Protein 4K05 (pdb70)

Sequence (744 aa):
PRIRIKTGIEVLKEQNFKCLEGKRVGLITNPTGVDNHLISSTIDILHEAPNVNLVALYGPEHGVRGDVHANDSSSSTGLPVYSLYYGKTRRKPTPELKDIDVLVYDIQDIGCRSFTYISTGVAEAAAENNNKEFIVLDRPNPIGGLKIEGNVVEDGYISFVSQFKIPYLYGLTCGELALLNGEQQLSKPCNLHVVKKGWKRKKDYVVQTGLQWIIPSSPHIIPHPHSAFFYPVSGILGELGYSIGVGYTIPFQFAARWVEAEKLADNLNRLHLPGVVIFRPHLKPFYSVGKEEHLQGVQVHIVDFNKASSLSEEIQFYVQEVVTALYPDRAVFDHADKERFHFDLVSGSKEIRERFSQRNRWEDVRDYWYYKDVDDFRRRLSQKYYLYKPRIRIKTGIEVLKEQNFKCLEGKRVGLITNPTGVDNHLIISTIDILHEAPNVNLVALYGPEHGVRGDVHANDSSSTGLPVYSSLYGKTRKPTPELKDIIDVLVYDIQDIIGCRSFFTYYIISTGVAEAAAENNKEFIVLDRPNPIGGLKIEGNVVEDDGGYIISFFVSQFFKIPYLYGLTCGELALLNGEQQLSKPCNLHHVVKKGWKRKDYVQTGLQWIIPSSSPHIIPHPHSAFFFYPVSGILGELGYSIIGVGYTIPFQFAARWVEAEKLADDNLNRLHLPGVIFRPHLKPFYSVGKEEEHHLQGVQVHIVDFNNKASSLSEIQFYVQEVVTALYPDRAVFDHADKERRFHFDLVSGSKEIRERFSSQRNRWEDVRDYWYKDVDDFRRRLSQKYYLYK

Organism: Bacteroides fragilis (strain ATCC 25285 / DSM 2151 / CCUG 4856 / JCM 11019 / LMG 10263 / NCTC 9343 / Onslow / VPI 2553 / EN-2) (NCBI:txid272559)

Foldseek 3Di:
DDQQKFFLLNLCVVVLVVVQAPWAEEEEEAQQQAGQVSHHPVVVQLPSPRHNHAEYEYECCGHPNPPVPADPPRRHYYHYLDDPNVAPDLVCVRTQEYEYGADDLQFQQGQSLLNLSVLNCQVNVHAYEYRWDDNALFQPDAWFAFFDPVQQDSRRPGRAGRRRRDISLLVVCVQVVPSPGHHNYDYSHTRDARPHNVVSVGADPQSHVLCHHSVSSLQCLQCVLVVLQLLQCQVQHDNHSQDKDAPDDFVQLQVQLVVVVAPQWHWAKWDAGCDRRNHRHIIIYTGIDRRDSVRGDRNCNNLSSLSRCVVVVVSDCVVDTDPVSLSSQSNSSHNCQVVQCVPSSDCVSCVCNTCVCVVVSVVVSVVRDPHD/DLFQKFFLLNLCVVVLVVVQAPWAEEEEAAQQQAGQVSHHPVCVQLPRPRHNHAEYEYECCFRDSPHCPADVVRRHYYHYLYDPNVAPDLVCVRTQEYEYGYFDLLFLQDLVLVNLRVLNCAVNVHEYEYRWDANQLFQPAAWAFFFDDVLDDSRRPGRAGRRRRDISLLSVCVQVVPSPHHHNYHYSDTRDARQHQSSSSGFDPCSPVLQHGSCSSLLCLQCVLVVLQLLACQVQHDNHSQDKDQPDDFVQLQVQLVVVVAPQWHWAKWDAGCDRRNHRHIIIYTGIDRRDSSRGNGNCNNLVSLSRCVVPVVSQCVVDTDPVSLSSQSSSSHNLQVVQCVPSSHSVSCRCNTCVCVVVSVVVSVVRDPHD

Nearest PDB structures (foldseek):
  4k05-assembly1_A  TM=9.773E-01  e=1.156E-69  Bacteroides fragilis NCTC 9343
  4jja-assembly1_A  TM=7.915E-01  e=1.289E-21  Bacteroides fragilis NCTC 9343
  1y6f-assembly1_A  TM=5.096E-01  e=7.003E-01  Tequatrovirus T4
  2hrz-assembly1_A-2  TM=4.899E-01  e=1.178E+00  Agrobacterium fabrum str. C58
  1ya6-assembly1_A  TM=4.908E-01  e=1.982E+00  Tequatrovirus T4

Structure (mmCIF, N/CA/C/O backbone):
data_4K05
#
_entry.id   4K05
#
_cell.length_a   54.080
_cell.length_b   88.410
_cell.length_c   159.540
_cell.angle_alpha   90.000
_cell.angle_beta   90.000
_cell.angle_gamma   90.000
#
_symmetry.space_group_name_H-M   'P 21 21 21'
#
loop_
_entity.id
_entity.type
_entity.pdbx_description
1 polymer 'Conserved hypothetical exported protein'
2 non-polymer 'POTASSIUM ION'
3 non-polymer 'FORMIC ACID'
4 non-polymer 'PENTAETHYLENE GLYCOL'
5 water water
#
loop_
_atom_site.group_PDB
_atom_site.id
_atom_site.type_symbol
_atom_site.label_atom_id
_atom_site.label_alt_id
_atom_site.label_comp_id
_atom_site.label_asym_id
_atom_site.label_entity_id
_atom_site.label_seq_id
_atom_site.pdbx_PDB_ins_code
_atom_site.Cartn_x
_atom_site.Cartn_y
_atom_site.Cartn_z
_atom_site.occupancy
_atom_site.B_iso_or_equiv
_atom_site.auth_seq_id
_atom_site.auth_comp_id
_atom_site.auth_asym_id
_atom_site.auth_atom_id
_atom_site.pdbx_PDB_model_num
ATOM 1 N N . PRO A 1 9 ? 25.635 90.581 13.730 1.00 45.06 34 PRO A N 1
ATOM 2 C CA . PRO A 1 9 ? 25.005 90.612 15.060 1.00 44.22 34 PRO A CA 1
ATOM 3 C C . PRO A 1 9 ? 26.049 90.862 16.148 1.00 44.85 34 PRO A C 1
ATOM 4 O O . PRO A 1 9 ? 26.971 90.057 16.317 1.00 46.86 34 PRO A O 1
ATOM 8 N N . ARG A 1 10 ? 25.926 92.003 16.864 1.00 35.62 35 ARG A N 1
ATOM 9 C CA . ARG A 1 10 ? 26.855 92.391 17.926 1.00 32.22 35 ARG A CA 1
ATOM 10 C C . ARG A 1 10 ? 26.212 93.391 18.892 1.00 28.33 35 ARG A C 1
ATOM 11 O O . ARG A 1 10 ? 25.494 94.312 18.475 1.00 25.17 35 ARG A O 1
ATOM 19 N N . ILE A 1 11 ? 26.496 93.200 20.185 1.00 20.82 36 ILE A N 1
ATOM 20 C CA . ILE A 1 11 ? 26.115 94.128 21.245 1.00 18.20 36 ILE A CA 1
ATOM 21 C C . ILE A 1 11 ? 27.158 95.256 21.183 1.00 20.50 36 ILE A C 1
ATOM 22 O O . ILE A 1 11 ? 28.344 95.011 21.400 1.00 21.75 36 ILE A O 1
ATOM 27 N N . ARG A 1 12 ? 26.717 96.475 20.868 1.00 16.73 37 ARG A N 1
ATOM 28 C CA . ARG A 1 12 ? 27.557 97.655 20.605 1.00 17.20 37 ARG A CA 1
ATOM 29 C C . ARG A 1 12 ? 27.827 98.543 21.834 1.00 18.99 37 ARG A C 1
ATOM 30 O O . ARG A 1 12 ? 28.511 99.570 21.725 1.00 17.99 37 ARG A O 1
ATOM 38 N N . ILE A 1 13 ? 27.248 98.190 22.987 1.00 13.14 38 ILE A N 1
ATOM 39 C CA . ILE A 1 13 ? 27.407 98.995 24.200 1.00 12.62 38 ILE A CA 1
ATOM 40 C C . ILE A 1 13 ? 27.670 98.095 25.379 1.00 14.32 38 ILE A C 1
ATOM 41 O O . ILE A 1 13 ? 27.479 96.884 25.267 1.00 15.19 38 ILE A O 1
ATOM 46 N N . LYS A 1 14 ? 28.067 98.684 26.505 1.00 11.87 39 LYS A N 1
ATOM 47 C CA . LYS A 1 14 ? 28.155 97.995 27.799 1.00 12.35 39 LYS A CA 1
ATOM 48 C C . LYS A 1 14 ? 27.129 98.639 28.701 1.00 14.44 39 LYS A C 1
ATOM 49 O O . LYS A 1 14 ? 27.253 99.827 29.022 1.00 12.81 39 LYS A O 1
ATOM 55 N N . THR A 1 15 ? 26.094 97.888 29.088 1.00 10.83 40 THR A N 1
ATOM 56 C CA . THR A 1 15 ? 25.084 98.388 30.024 1.00 10.25 40 THR A CA 1
ATOM 57 C C . THR A 1 15 ? 25.724 98.585 31.382 1.00 14.45 40 THR A C 1
ATOM 58 O O . THR A 1 15 ? 26.827 98.066 31.609 1.00 13.32 40 THR A O 1
ATOM 62 N N . GLY A 1 16 ? 25.018 99.255 32.296 1.00 10.02 41 GLY A N 1
ATOM 63 C CA . GLY A 1 16 ? 25.504 99.437 33.662 1.00 10.08 41 GLY A CA 1
ATOM 64 C C . GLY A 1 16 ? 25.867 98.118 34.339 1.00 13.68 41 GLY A C 1
ATOM 65 O O . GLY A 1 16 ? 26.908 98.047 34.995 1.00 11.95 41 GLY A O 1
ATOM 66 N N . ILE A 1 17 ? 25.040 97.051 34.155 1.00 10.80 42 ILE A N 1
ATOM 67 C CA . ILE A 1 17 ? 25.363 95.740 34.766 1.00 10.29 42 ILE A CA 1
ATOM 68 C C . ILE A 1 17 ? 26.675 95.154 34.160 1.00 13.27 42 ILE A C 1
ATOM 69 O O . ILE A 1 17 ? 27.485 94.603 34.910 1.00 13.55 42 ILE A O 1
ATOM 74 N N . GLU A 1 18 ? 26.897 95.298 32.833 1.00 11.60 43 GLU A N 1
ATOM 75 C CA . GLU A 1 18 ? 28.137 94.803 32.212 1.00 12.18 43 GLU A CA 1
ATOM 76 C C . GLU A 1 18 ? 29.348 95.585 32.737 1.00 15.08 43 GLU A C 1
ATOM 77 O O . GLU A 1 18 ? 30.390 94.985 33.019 1.00 14.63 43 GLU A O 1
ATOM 83 N N . VAL A 1 19 ? 29.188 96.905 32.958 1.00 11.98 44 VAL A N 1
ATOM 84 C CA . VAL A 1 19 ? 30.277 97.728 33.492 1.00 11.70 44 VAL A CA 1
ATOM 85 C C . VAL A 1 19 ? 30.566 97.302 34.946 1.00 14.96 44 VAL A C 1
ATOM 86 O O . VAL A 1 19 ? 31.728 97.190 35.342 1.00 14.64 44 VAL A O 1
ATOM 90 N N . LEU A 1 20 ? 29.508 97.078 35.731 1.00 11.02 45 LEU A N 1
ATOM 91 C CA . LEU A 1 20 ? 29.632 96.675 37.131 1.00 11.70 45 LEU A CA 1
ATOM 92 C C . LEU A 1 20 ? 30.376 95.333 37.235 1.00 15.75 45 LEU A C 1
ATOM 93 O O . LEU A 1 20 ? 31.255 95.196 38.087 1.00 15.01 45 LEU A O 1
ATOM 98 N N . LYS A 1 21 ? 30.053 94.366 36.356 1.00 13.50 46 LYS A N 1
ATOM 99 C CA . LYS A 1 21 ? 30.758 93.078 36.317 1.00 14.10 46 LYS A CA 1
ATOM 100 C C . LYS A 1 21 ? 32.246 93.283 35.996 1.00 17.66 46 LYS A C 1
ATOM 101 O O . LYS A 1 21 ? 33.089 92.697 36.659 1.00 17.76 46 LYS A O 1
ATOM 107 N N . GLU A 1 22 ? 32.562 94.139 35.003 1.00 14.99 47 GLU A N 1
ATOM 108 C CA . GLU A 1 22 ? 33.942 94.446 34.592 1.00 15.48 47 GLU A CA 1
ATOM 109 C C . GLU A 1 22 ? 34.748 95.100 35.741 1.00 19.69 47 GLU A C 1
ATOM 110 O O . GLU A 1 22 ? 35.955 94.853 35.872 1.00 20.21 47 GLU A O 1
ATOM 116 N N . GLN A 1 23 ? 34.074 95.899 36.576 1.00 16.45 48 GLN A N 1
ATOM 117 C CA . GLN A 1 23 ? 34.660 96.572 37.738 1.00 15.97 48 GLN A CA 1
ATOM 118 C C . GLN A 1 23 ? 34.683 95.646 38.956 1.00 18.97 48 GLN A C 1
ATOM 119 O O . GLN A 1 23 ? 35.008 96.097 40.059 1.00 18.84 48 GLN A O 1
ATOM 125 N N . ASN A 1 24 ? 34.332 94.357 38.760 1.00 16.31 49 ASN A N 1
ATOM 126 C CA . ASN A 1 24 ? 34.241 93.350 39.824 1.00 16.74 49 ASN A CA 1
ATOM 127 C C . ASN A 1 24 ? 33.426 93.866 41.047 1.00 18.87 49 ASN A C 1
ATOM 128 O O . ASN A 1 24 ? 33.793 93.615 42.205 1.00 19.08 49 ASN A O 1
ATOM 133 N N . PHE A 1 25 ? 32.311 94.601 40.780 1.00 14.44 50 PHE A N 1
ATOM 134 C CA . PHE A 1 25 ? 31.352 95.064 41.798 1.00 12.75 50 PHE A CA 1
ATOM 135 C C . PHE A 1 25 ? 31.993 95.914 42.900 1.00 16.52 50 PHE A C 1
ATOM 136 O O . PHE A 1 25 ? 31.495 95.939 44.019 1.00 14.52 50 PHE A O 1
ATOM 144 N N . LYS A 1 26 ? 33.064 96.654 42.569 1.00 15.67 51 LYS A N 1
ATOM 145 C CA . LYS A 1 26 ? 33.807 97.438 43.553 1.00 16.26 51 LYS A CA 1
ATOM 146 C C . LYS A 1 26 ? 32.931 98.407 44.358 1.00 20.91 51 LYS A C 1
ATOM 147 O O . LYS A 1 26 ? 33.060 98.452 45.583 1.00 21.23 51 LYS A O 1
ATOM 153 N N . CYS A 1 27 ? 32.005 99.130 43.710 1.00 17.28 52 CYS A N 1
ATOM 154 C CA . CYS A 1 27 ? 31.172 100.116 44.407 1.00 17.34 52 CYS A CA 1
ATOM 155 C C . CYS A 1 27 ? 30.136 99.456 45.371 1.00 19.84 52 CYS A C 1
ATOM 156 O O . CYS A 1 27 ? 29.477 100.169 46.138 1.00 20.66 52 CYS A O 1
ATOM 159 N N . LEU A 1 28 ? 30.030 98.112 45.368 1.00 14.34 53 LEU A N 1
ATOM 160 C CA . LEU A 1 28 ? 29.110 97.427 46.279 1.00 14.31 53 LEU A CA 1
ATOM 161 C C . LEU A 1 28 ? 29.831 96.776 47.455 1.00 19.68 53 LEU A C 1
ATOM 162 O O . LEU A 1 28 ? 29.169 96.287 48.380 1.00 19.30 53 LEU A O 1
ATOM 167 N N . GLU A 1 29 ? 31.174 96.748 47.428 1.00 17.33 54 GLU A N 1
ATOM 168 C CA . GLU A 1 29 ? 31.915 96.049 48.484 1.00 17.36 54 GLU A CA 1
ATOM 169 C C . GLU A 1 29 ? 31.662 96.643 49.877 1.00 21.21 54 GLU A C 1
ATOM 170 O O . GLU A 1 29 ? 31.528 97.866 50.029 1.00 19.80 54 GLU A O 1
ATOM 176 N N . GLY A 1 30 ? 31.517 95.736 50.848 1.00 18.71 55 GLY A N 1
ATOM 177 C CA . GLY A 1 30 ? 31.298 96.050 52.256 1.00 17.95 55 GLY A CA 1
ATOM 178 C C . GLY A 1 30 ? 29.931 96.617 52.596 1.00 21.73 55 GLY A C 1
ATOM 179 O O . GLY A 1 30 ? 29.732 97.130 53.700 1.00 21.14 55 GLY A O 1
ATOM 180 N N . LYS A 1 31 ? 28.962 96.516 51.668 1.00 17.00 56 LYS A N 1
ATOM 181 C CA . LYS A 1 31 ? 27.640 97.092 51.880 1.00 15.38 56 LYS A CA 1
ATOM 182 C C . LYS A 1 31 ? 26.552 96.047 51.845 1.00 16.69 56 LYS A C 1
ATOM 183 O O . LYS A 1 31 ? 26.661 95.084 51.090 1.00 15.04 56 LYS A O 1
ATOM 189 N N . ARG A 1 32 ? 25.486 96.254 52.637 1.00 13.33 57 ARG A N 1
ATOM 190 C CA . ARG A 1 32 ? 24.281 95.417 52.548 1.00 12.19 57 ARG A CA 1
ATOM 191 C C . ARG A 1 32 ? 23.516 95.953 51.356 1.00 14.50 57 ARG A C 1
ATOM 192 O O . ARG A 1 32 ? 23.162 97.139 51.344 1.00 13.97 57 ARG A O 1
ATOM 200 N N . VAL A 1 33 ? 23.319 95.122 50.344 1.00 11.11 58 VAL A N 1
ATOM 201 C CA . VAL A 1 33 ? 22.719 95.560 49.079 1.00 11.56 58 VAL A CA 1
ATOM 202 C C . VAL A 1 33 ? 21.256 95.133 48.954 1.00 14.73 58 VAL A C 1
ATOM 203 O O . VAL A 1 33 ? 20.932 93.961 49.142 1.00 13.88 58 VAL A O 1
ATOM 207 N N . GLY A 1 34 ? 20.407 96.104 48.602 1.00 12.18 59 GLY A N 1
ATOM 208 C CA . GLY A 1 34 ? 19.005 95.915 48.246 1.00 10.88 59 GLY A CA 1
ATOM 209 C C . GLY A 1 34 ? 18.921 96.122 46.746 1.00 15.01 59 GLY A C 1
ATOM 210 O O . GLY A 1 34 ? 19.580 97.022 46.223 1.00 15.02 59 GLY A O 1
ATOM 211 N N . LEU A 1 35 ? 18.150 95.293 46.025 1.00 11.05 60 LEU A N 1
ATOM 212 C CA . LEU A 1 35 ? 18.104 95.411 44.561 1.00 10.03 60 LEU A CA 1
ATOM 213 C C . LEU A 1 35 ? 16.686 95.579 44.074 1.00 13.29 60 LEU A C 1
ATOM 214 O O . LEU A 1 35 ? 15.828 94.729 44.324 1.00 12.19 60 LEU A O 1
ATOM 219 N N . ILE A 1 36 ? 16.463 96.675 43.354 1.00 8.97 61 ILE A N 1
ATOM 220 C CA . ILE A 1 36 ? 15.193 97.000 42.709 1.00 9.70 61 ILE A CA 1
ATOM 221 C C . ILE A 1 36 ? 15.311 96.526 41.284 1.00 11.98 61 ILE A C 1
ATOM 222 O O . ILE A 1 36 ? 16.140 97.071 4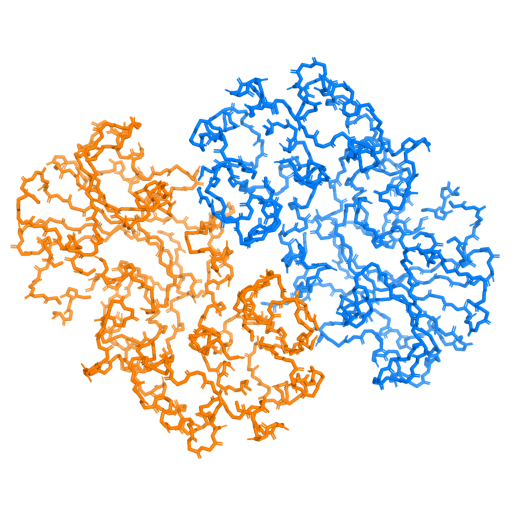0.538 1.00 12.13 61 ILE A O 1
ATOM 227 N N . THR A 1 37 ? 14.526 95.507 40.893 1.00 10.26 62 THR A N 1
ATOM 228 C CA . THR A 1 37 ? 14.676 95.012 39.527 1.00 10.72 62 THR A CA 1
ATOM 229 C C . THR A 1 37 ? 13.405 94.283 39.074 1.00 12.67 62 THR A C 1
ATOM 230 O O . THR A 1 37 ? 12.430 94.179 39.816 1.00 12.52 62 THR A O 1
ATOM 234 N N . ASN A 1 38 ? 13.433 93.783 37.844 1.00 9.66 63 ASN A N 1
ATOM 235 C CA . ASN A 1 38 ? 12.342 92.984 37.297 1.00 9.08 63 ASN A CA 1
ATOM 236 C C . ASN A 1 38 ? 12.968 92.118 36.188 1.00 11.46 63 ASN A C 1
ATOM 237 O O . ASN A 1 38 ? 14.206 92.155 36.055 1.00 11.47 63 ASN A O 1
ATOM 242 N N . PRO A 1 39 ? 12.189 91.406 35.332 1.00 11.09 64 PRO A N 1
ATOM 243 C CA . PRO A 1 39 ? 12.822 90.523 34.341 1.00 10.73 64 PRO A CA 1
ATOM 244 C C . PRO A 1 39 ? 13.715 91.220 33.312 1.00 11.33 64 PRO A C 1
ATOM 245 O O . PRO A 1 39 ? 14.534 90.544 32.695 1.00 11.29 64 PRO A O 1
ATOM 249 N N . THR A 1 40 ? 13.609 92.566 33.153 1.00 9.74 65 THR A N 1
ATOM 250 C CA . THR A 1 40 ? 14.476 93.272 32.214 1.00 8.34 65 THR A CA 1
ATOM 251 C C . THR A 1 40 ? 15.893 93.485 32.775 1.00 11.63 65 THR A C 1
ATOM 252 O O . THR A 1 40 ? 16.796 93.829 32.012 1.00 11.05 65 THR A O 1
ATOM 256 N N . GLY A 1 41 ? 16.074 93.306 34.085 1.00 10.74 66 GLY A N 1
ATOM 257 C CA . GLY A 1 41 ? 17.390 93.474 34.706 1.00 9.51 66 GLY A CA 1
ATOM 258 C C . GLY A 1 41 ? 18.279 92.276 34.439 1.00 13.63 66 GLY A C 1
ATOM 259 O O . GLY A 1 41 ? 18.408 91.389 35.285 1.00 14.36 66 GLY A O 1
ATOM 260 N N . VAL A 1 42 ? 18.840 92.196 33.231 1.00 10.48 67 VAL A N 1
ATOM 261 C CA . VAL A 1 42 ? 19.680 91.073 32.805 1.00 9.50 67 VAL A CA 1
ATOM 262 C C . VAL A 1 42 ? 20.980 91.584 32.151 1.00 14.24 67 VAL A C 1
ATOM 263 O O . VAL A 1 42 ? 21.043 92.718 31.680 1.00 14.76 67 VAL A O 1
ATOM 267 N N . ASP A 1 43 ? 21.984 90.712 32.066 1.00 11.83 68 ASP A N 1
ATOM 268 C CA . ASP A 1 43 ? 23.239 91.037 31.383 1.00 11.23 68 ASP A CA 1
ATOM 269 C C . ASP A 1 43 ? 23.153 90.630 29.901 1.00 13.79 68 ASP A C 1
ATOM 270 O O . ASP A 1 43 ? 22.061 90.270 29.414 1.00 13.50 68 ASP A O 1
ATOM 275 N N . ASN A 1 44 ? 24.296 90.636 29.188 1.00 11.63 69 ASN A N 1
ATOM 276 C CA . ASN A 1 44 ? 24.347 90.268 27.763 1.00 13.22 69 ASN A CA 1
ATOM 277 C C . ASN A 1 44 ? 23.933 88.820 27.481 1.00 18.07 69 ASN A C 1
ATOM 278 O O . ASN A 1 44 ? 23.542 88.521 26.354 1.00 19.92 69 ASN A O 1
ATOM 283 N N . HIS A 1 45 ? 24.013 87.943 28.477 1.00 16.01 70 HIS A N 1
ATOM 284 C CA . HIS A 1 45 ? 23.670 86.516 28.339 1.00 17.99 70 HIS A CA 1
ATOM 285 C C . HIS A 1 45 ? 22.256 86.224 28.810 1.00 18.05 70 HIS A C 1
ATOM 286 O O . HIS A 1 45 ? 21.858 85.060 28.848 1.00 17.58 70 HIS A O 1
ATOM 293 N N . LEU A 1 46 ? 21.487 87.281 29.170 1.00 12.40 71 LEU A N 1
ATOM 294 C CA . LEU A 1 46 ? 20.115 87.230 29.667 1.00 12.04 71 LEU A CA 1
ATOM 295 C C . LEU A 1 46 ? 20.035 86.532 31.048 1.00 15.71 71 LEU A C 1
ATOM 296 O O . LEU A 1 46 ? 18.993 86.002 31.428 1.00 16.82 71 LEU A O 1
ATOM 301 N N . ILE A 1 47 ? 21.133 86.614 31.824 1.00 13.96 72 ILE A N 1
ATOM 302 C CA . ILE A 1 47 ? 21.177 86.145 33.214 1.00 13.62 72 ILE A CA 1
ATOM 303 C C . ILE A 1 47 ? 20.749 87.351 34.073 1.00 16.07 72 ILE A C 1
ATOM 304 O O . ILE A 1 47 ? 21.238 88.474 33.848 1.00 14.48 72 ILE A O 1
ATOM 309 N N . SER A 1 48 ? 19.851 87.124 35.042 1.00 13.14 73 SER A N 1
ATOM 310 C CA A SER A 1 48 ? 19.327 88.177 35.917 0.50 11.91 73 SER A CA 1
ATOM 311 C CA B SER A 1 48 ? 19.342 88.203 35.886 0.50 11.72 73 SER A CA 1
ATOM 312 C C . SER A 1 48 ? 20.405 88.806 36.799 1.00 15.45 73 SER A C 1
ATOM 313 O O . SER A 1 48 ? 21.259 88.090 37.341 1.00 14.81 73 SER A O 1
ATOM 318 N N . THR A 1 49 ? 20.316 90.132 37.010 1.00 10.65 74 THR A N 1
ATOM 319 C CA . THR A 1 49 ? 21.197 90.872 37.920 1.00 10.78 74 THR A CA 1
ATOM 320 C C . THR A 1 49 ? 21.043 90.246 39.340 1.00 12.91 74 THR A C 1
ATOM 321 O O . THR A 1 49 ? 21.994 90.244 40.122 1.00 13.30 74 THR A O 1
ATOM 325 N N . ILE A 1 50 ? 19.845 89.692 39.657 1.00 10.34 75 ILE A N 1
ATOM 326 C CA . ILE A 1 50 ? 19.631 89.032 40.955 1.00 10.53 75 ILE A CA 1
ATOM 327 C C . ILE A 1 50 ? 20.656 87.921 41.139 1.00 14.91 75 ILE A C 1
ATOM 328 O O . ILE A 1 50 ? 21.317 87.856 42.167 1.00 16.43 75 ILE A O 1
ATOM 333 N N . ASP A 1 51 ? 20.739 87.017 40.144 1.00 12.89 76 ASP A N 1
ATOM 334 C CA . ASP A 1 51 ? 21.610 85.841 40.230 1.00 13.83 76 ASP A CA 1
ATOM 335 C C . ASP A 1 51 ? 23.090 86.234 40.115 1.00 17.53 76 ASP A C 1
ATOM 336 O O . ASP A 1 51 ? 23.921 85.639 40.808 1.00 17.77 76 ASP A O 1
ATOM 341 N N . ILE A 1 52 ? 23.407 87.286 39.333 1.00 11.75 77 ILE A N 1
ATOM 342 C CA . ILE A 1 52 ? 24.768 87.812 39.222 1.00 10.70 77 ILE A CA 1
ATOM 343 C C . ILE A 1 52 ? 25.265 88.313 40.599 1.00 16.16 77 ILE A C 1
ATOM 344 O O . ILE A 1 52 ? 26.370 87.945 41.024 1.00 16.66 77 ILE A O 1
ATOM 349 N N . LEU A 1 53 ? 24.469 89.149 41.282 1.00 12.53 78 LEU A N 1
ATOM 350 C CA . LEU A 1 53 ? 24.874 89.702 42.590 1.00 11.93 78 LEU A CA 1
ATOM 351 C C . LEU A 1 53 ? 24.810 88.644 43.703 1.00 17.39 78 LEU A C 1
ATOM 352 O O . LEU A 1 53 ? 25.636 88.665 44.624 1.00 16.37 78 LEU A O 1
ATOM 357 N N . HIS A 1 54 ? 23.833 87.720 43.623 1.00 15.39 79 HIS A N 1
ATOM 358 C CA . HIS A 1 54 ? 23.719 86.652 44.626 1.00 16.41 79 HIS A CA 1
ATOM 359 C C . HIS A 1 54 ? 24.955 85.744 44.581 1.00 18.64 79 HIS A C 1
ATOM 360 O O . HIS A 1 54 ? 25.468 85.366 45.642 1.00 17.89 79 HIS A O 1
ATOM 367 N N . GLU A 1 55 ? 25.441 85.416 43.364 1.00 15.71 80 GLU A N 1
ATOM 368 C CA . GLU A 1 55 ? 26.598 84.534 43.169 1.00 16.33 80 GLU A CA 1
ATOM 369 C C . GLU A 1 55 ? 27.941 85.242 43.427 1.00 21.83 80 GLU A C 1
ATOM 370 O O . GLU A 1 55 ? 28.884 84.567 43.864 1.00 22.44 80 GLU A O 1
ATOM 376 N N . ALA A 1 56 ? 28.025 86.583 43.226 1.00 17.05 81 ALA A N 1
ATOM 377 C CA . ALA A 1 56 ? 29.284 87.329 43.445 1.00 16.13 81 ALA A CA 1
ATOM 378 C C . ALA A 1 56 ? 29.711 87.224 44.933 1.00 18.48 81 ALA A C 1
ATOM 379 O O . ALA A 1 56 ? 28.965 87.675 45.786 1.00 18.04 81 ALA A O 1
ATOM 381 N N . PRO A 1 57 ? 30.879 86.615 45.273 1.00 17.20 82 PRO A N 1
ATOM 382 C CA . PRO A 1 57 ? 31.222 86.433 46.709 1.00 17.47 82 PRO A CA 1
ATOM 383 C C . PRO A 1 57 ? 31.531 87.736 47.456 1.00 21.43 82 PRO A C 1
ATOM 384 O O . PRO A 1 57 ? 31.370 87.786 48.685 1.00 21.92 82 PRO A O 1
ATOM 388 N N . ASN A 1 58 ? 31.906 88.803 46.723 1.00 16.76 83 ASN A N 1
ATOM 389 C CA . ASN A 1 58 ? 32.221 90.101 47.340 1.00 16.29 83 ASN A CA 1
ATOM 390 C C . ASN A 1 58 ? 30.995 91.049 47.394 1.00 18.32 83 ASN A C 1
ATOM 391 O O . ASN A 1 58 ? 31.143 92.220 47.757 1.00 19.17 83 ASN A O 1
ATOM 396 N N . VAL A 1 59 ? 29.783 90.535 47.090 1.00 14.06 84 VAL A N 1
ATOM 397 C CA . VAL A 1 59 ? 28.535 91.301 47.173 1.00 12.87 84 VAL A CA 1
ATOM 398 C C . VAL A 1 59 ? 27.632 90.664 48.236 1.00 16.78 84 VAL A C 1
ATOM 399 O O . VAL A 1 59 ? 27.386 89.457 48.197 1.00 17.00 84 VAL A O 1
ATOM 403 N N . ASN A 1 60 ? 27.151 91.474 49.177 1.00 12.88 85 ASN A N 1
ATOM 404 C CA . ASN A 1 60 ? 26.228 90.991 50.184 1.00 12.47 85 ASN A CA 1
ATOM 405 C C . ASN A 1 60 ? 24.804 91.403 49.788 1.00 15.15 85 ASN A C 1
ATOM 406 O O . ASN A 1 60 ? 24.299 92.405 50.286 1.00 16.30 85 ASN A O 1
ATOM 411 N N . LEU A 1 61 ? 24.170 90.634 48.908 1.00 13.03 86 LEU A N 1
ATOM 412 C CA . LEU A 1 61 ? 22.800 90.915 48.457 1.00 13.28 86 LEU A CA 1
ATOM 413 C C . LEU A 1 61 ? 21.810 90.402 49.512 1.00 17.64 86 LEU A C 1
ATOM 414 O O . LEU A 1 61 ? 21.760 89.191 49.776 1.00 17.35 86 LEU A O 1
ATOM 419 N N . VAL A 1 62 ? 21.037 91.317 50.127 1.00 15.02 87 VAL A N 1
ATOM 420 C CA . VAL A 1 62 ? 20.179 90.912 51.239 1.00 15.46 87 VAL A CA 1
ATOM 421 C C . VAL A 1 62 ? 18.670 91.051 50.992 1.00 18.58 87 VAL A C 1
ATOM 422 O O . VAL A 1 62 ? 17.899 90.455 51.737 1.00 17.22 87 VAL A O 1
ATOM 426 N N . ALA A 1 63 ? 18.237 91.850 50.001 1.00 15.04 88 ALA A N 1
ATOM 427 C CA . ALA A 1 63 ? 16.811 92.048 49.788 1.00 14.80 88 ALA A CA 1
ATOM 428 C C . ALA A 1 63 ? 16.529 92.415 48.342 1.00 16.72 88 ALA A C 1
ATOM 429 O O . ALA A 1 63 ? 17.373 93.025 47.683 1.00 14.52 88 ALA A O 1
ATOM 431 N N . LEU A 1 64 ? 15.338 92.045 47.870 1.00 13.97 89 LEU A N 1
ATOM 432 C CA . LEU A 1 64 ? 14.858 92.339 46.526 1.00 13.43 89 LEU A CA 1
ATOM 433 C C . LEU A 1 64 ? 13.578 93.148 46.593 1.00 14.85 89 LEU A C 1
ATOM 434 O O . LEU A 1 64 ? 12.783 92.952 47.497 1.00 13.95 89 LEU A O 1
ATOM 439 N N . TYR A 1 65 ? 13.397 94.061 45.631 1.00 11.96 90 TYR A N 1
ATOM 440 C CA . TYR A 1 65 ? 12.243 94.963 45.550 1.00 11.67 90 TYR A CA 1
ATOM 441 C C . TYR A 1 65 ? 11.696 94.918 44.122 1.00 15.96 90 TYR A C 1
ATOM 442 O O . TYR A 1 65 ? 12.458 95.120 43.178 1.00 14.91 90 TYR A O 1
ATOM 451 N N . GLY A 1 66 ? 10.426 94.595 43.973 1.00 15.41 91 GLY A N 1
ATOM 452 C CA . GLY A 1 66 ? 9.787 94.504 42.662 1.00 17.20 91 GLY A CA 1
ATOM 453 C C . GLY A 1 66 ? 8.852 95.663 42.375 1.00 22.05 91 GLY A C 1
ATOM 454 O O . GLY A 1 66 ? 8.097 96.049 43.272 1.00 22.72 91 GLY A O 1
ATOM 455 N N . PRO A 1 67 ? 8.870 96.232 41.135 1.00 20.39 92 PRO A N 1
ATOM 456 C CA . PRO A 1 67 ? 7.967 97.357 40.807 1.00 21.60 92 PRO A CA 1
ATOM 457 C C . PRO A 1 67 ? 6.608 96.887 40.299 1.00 26.37 92 PRO A C 1
ATOM 458 O O . PRO A 1 67 ? 6.221 95.738 40.561 1.00 22.97 92 PRO A O 1
ATOM 462 N N . GLU A 1 68 ? 5.908 97.774 39.519 1.00 26.08 93 GLU A N 1
ATOM 463 C CA . GLU A 1 68 ? 4.647 97.428 38.859 1.00 25.85 93 GLU A CA 1
ATOM 464 C C . GLU A 1 68 ? 4.928 96.207 37.969 1.00 32.42 93 GLU A C 1
ATOM 465 O O . GLU A 1 68 ? 5.954 96.180 37.275 1.00 30.69 93 GLU A O 1
ATOM 471 N N . HIS A 1 69 ? 4.048 95.188 38.042 1.00 31.48 94 HIS A N 1
ATOM 472 C CA . HIS A 1 69 ? 4.092 93.896 37.325 1.00 31.99 94 HIS A CA 1
ATOM 473 C C . HIS A 1 69 ? 4.983 92.828 38.043 1.00 34.07 94 HIS A C 1
ATOM 474 O O . HIS A 1 69 ? 4.921 91.665 37.647 1.00 32.78 94 HIS A O 1
ATOM 481 N N . GLY A 1 70 ? 5.761 93.213 39.071 1.00 30.42 95 GLY A N 1
ATOM 482 C CA . GLY A 1 70 ? 6.609 92.287 39.854 1.00 29.56 95 GLY A CA 1
ATOM 483 C C . GLY A 1 70 ? 8.067 92.071 39.417 1.00 33.74 95 GLY A C 1
ATOM 484 O O . GLY A 1 70 ? 8.436 92.457 38.301 1.00 33.12 95 GLY A O 1
ATOM 485 N N . VAL A 1 71 ? 8.880 91.370 40.281 1.00 29.17 9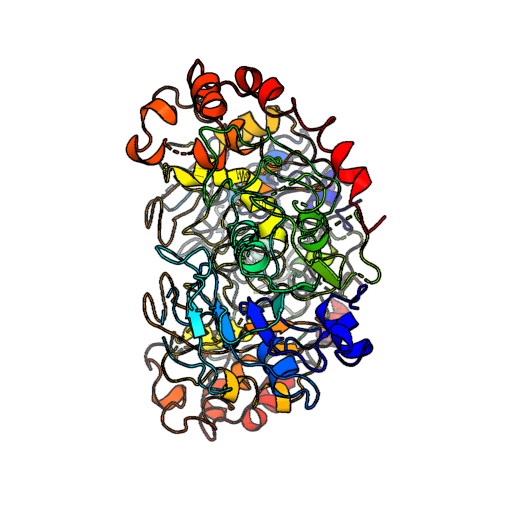6 VAL A N 1
ATOM 486 C CA . VAL A 1 71 ? 10.354 91.107 40.229 1.00 30.84 96 VAL A CA 1
ATOM 487 C C . VAL A 1 71 ? 10.810 89.885 39.344 1.00 34.96 96 VAL A C 1
ATOM 488 O O . VAL A 1 71 ? 11.686 90.063 38.492 1.00 34.72 96 VAL A O 1
ATOM 492 N N . ARG A 1 72 ? 10.330 88.657 39.622 1.00 29.88 97 ARG A N 1
ATOM 493 C CA . ARG A 1 72 ? 10.617 87.510 38.747 1.00 28.87 97 ARG A CA 1
ATOM 494 C C . ARG A 1 72 ? 9.529 87.488 37.668 1.00 31.89 97 ARG A C 1
ATOM 495 O O . ARG A 1 72 ? 9.525 86.613 36.799 1.00 30.63 97 ARG A O 1
ATOM 503 N N . GLY A 1 73 ? 8.613 88.454 37.759 1.00 29.51 98 GLY A N 1
ATOM 504 C CA . GLY A 1 73 ? 7.469 88.610 36.871 1.00 31.04 98 GLY A CA 1
ATOM 505 C C . GLY A 1 73 ? 6.406 87.551 37.121 1.00 38.93 98 GLY A C 1
ATOM 506 O O . GLY A 1 73 ? 5.593 87.296 36.235 1.00 38.87 98 GLY A O 1
ATOM 507 N N . ASP A 1 74 ? 6.391 86.929 38.328 1.00 37.99 99 ASP A N 1
ATOM 508 C CA . ASP A 1 74 ? 5.465 85.830 38.654 1.00 39.58 99 ASP A CA 1
ATOM 509 C C . ASP A 1 74 ? 4.304 86.188 39.613 1.00 49.52 99 ASP A C 1
ATOM 510 O O . ASP A 1 74 ? 3.475 85.308 39.875 1.00 50.31 99 ASP A O 1
ATOM 515 N N . VAL A 1 75 ? 4.226 87.433 40.128 1.00 48.76 100 VAL A N 1
ATOM 516 C CA . VAL A 1 75 ? 3.131 87.786 41.042 1.00 50.30 100 VAL A CA 1
ATOM 517 C C . VAL A 1 75 ? 2.036 88.597 40.287 1.00 56.76 100 VAL A C 1
ATOM 518 O O . VAL A 1 75 ? 0.914 88.094 40.165 1.00 57.11 100 VAL A O 1
ATOM 522 N N . HIS A 1 76 ? 2.381 89.811 39.758 1.00 53.81 101 HIS A N 1
ATOM 523 C CA . HIS A 1 76 ? 1.543 90.759 39.005 1.00 83.75 101 HIS A CA 1
ATOM 524 C C . HIS A 1 76 ? 0.183 90.998 39.679 1.00 125.23 101 HIS A C 1
ATOM 525 O O . HIS A 1 76 ? -0.466 92.013 39.428 1.00 90.14 101 HIS A O 1
ATOM 532 N N . ALA A 1 84 ? 7.104 87.266 52.049 1.00 41.67 109 ALA A N 1
ATOM 533 C CA . ALA A 1 84 ? 7.419 86.625 50.774 1.00 41.26 109 ALA A CA 1
ATOM 534 C C . ALA A 1 84 ? 8.939 86.508 50.564 1.00 41.45 109 ALA A C 1
ATOM 535 O O . ALA A 1 84 ? 9.682 87.442 50.902 1.00 40.89 109 ALA A O 1
ATOM 537 N N . ASN A 1 85 ? 9.394 85.342 50.033 1.00 33.75 110 ASN A N 1
ATOM 538 C CA . ASN A 1 85 ? 10.810 85.078 49.754 1.00 30.83 110 ASN A CA 1
ATOM 539 C C . ASN A 1 85 ? 11.021 84.495 48.360 1.00 30.45 110 ASN A C 1
ATOM 540 O O . ASN A 1 85 ? 10.225 83.680 47.898 1.00 30.19 110 ASN A O 1
ATOM 545 N N . ASP A 1 86 ? 12.122 84.904 47.706 1.00 24.11 111 ASP A N 1
ATOM 546 C CA . ASP A 1 86 ? 12.522 84.456 46.370 1.00 22.29 111 ASP A CA 1
ATOM 547 C C . ASP A 1 86 ? 12.982 82.988 46.433 1.00 25.63 111 ASP A C 1
ATOM 548 O O . ASP A 1 86 ? 13.869 82.667 47.219 1.00 24.42 111 ASP A O 1
ATOM 553 N N . SER A 1 87 ? 12.387 82.113 45.602 1.00 21.92 112 SER A N 1
ATOM 554 C CA A SER A 1 87 ? 12.676 80.674 45.612 0.50 21.63 112 SER A CA 1
ATOM 555 C CA B SER A 1 87 ? 12.665 80.673 45.596 0.50 22.06 112 SER A CA 1
ATOM 556 C C . SER A 1 87 ? 14.148 80.323 45.355 1.00 26.53 112 SER A C 1
ATOM 557 O O . SER A 1 87 ? 14.733 79.566 46.135 1.00 25.52 112 SER A O 1
ATOM 562 N N . SER A 1 88 ? 14.750 80.852 44.275 1.00 24.03 113 SER A N 1
ATOM 563 C CA A SER A 1 88 ? 16.125 80.532 43.901 0.50 24.03 113 SER A CA 1
ATOM 564 C CA B SER A 1 88 ? 16.122 80.505 43.920 0.50 24.29 113 SER A CA 1
ATOM 565 C C . SER A 1 88 ? 17.181 81.055 44.887 1.00 27.68 113 SER A C 1
ATOM 566 O O . SER A 1 88 ? 18.179 80.375 45.114 1.00 29.04 113 SER A O 1
ATOM 571 N N . THR A 1 89 ? 16.992 82.253 45.439 1.00 22.13 114 THR A N 1
ATOM 572 C CA . THR A 1 89 ? 18.008 82.833 46.325 1.00 21.04 114 THR A CA 1
ATOM 573 C C . THR A 1 89 ? 17.676 82.756 47.811 1.00 22.55 114 THR A C 1
ATOM 574 O O . THR A 1 89 ? 18.574 82.934 48.639 1.00 19.98 114 THR A O 1
ATOM 578 N N . GLY A 1 90 ? 16.391 82.584 48.130 1.00 20.71 115 GLY A N 1
ATOM 579 C CA . GLY A 1 90 ? 15.894 82.567 49.500 1.00 20.12 115 GLY A CA 1
ATOM 580 C C . GLY A 1 90 ? 15.770 83.958 50.099 1.00 24.47 115 GLY A C 1
ATOM 581 O O . GLY A 1 90 ? 15.437 84.099 51.279 1.00 23.12 115 GLY A O 1
ATOM 582 N N . LEU A 1 91 ? 16.003 85.009 49.278 1.00 21.71 116 LEU A N 1
ATOM 583 C CA . LEU A 1 91 ? 15.987 86.391 49.765 1.00 20.69 116 LEU A CA 1
ATOM 584 C C . LEU A 1 91 ? 14.597 86.971 49.962 1.00 22.81 116 LEU A C 1
ATOM 585 O O . LEU A 1 91 ? 13.705 86.694 49.160 1.00 20.65 116 LEU A O 1
ATOM 590 N N . PRO A 1 92 ? 14.415 87.854 50.974 1.00 21.83 117 PRO A N 1
ATOM 591 C CA . PRO A 1 92 ? 13.105 88.509 51.141 1.00 22.29 117 PRO A CA 1
ATOM 592 C C . PRO A 1 92 ? 12.798 89.396 49.934 1.00 26.32 117 PRO A C 1
ATOM 593 O O . PRO A 1 92 ? 13.710 90.011 49.364 1.00 24.34 117 PRO A O 1
ATOM 597 N N . VAL A 1 93 ? 11.539 89.385 49.495 1.00 24.85 118 VAL A N 1
ATOM 598 C CA . VAL A 1 93 ? 11.066 90.148 48.339 1.00 25.38 118 VAL A CA 1
ATOM 599 C C . VAL A 1 93 ? 10.022 91.160 48.807 1.00 29.16 118 VAL A C 1
ATOM 600 O O . VAL A 1 93 ? 9.038 90.773 49.460 1.00 29.51 118 VAL A O 1
ATOM 604 N N . TYR A 1 94 ? 10.227 92.446 48.472 1.00 21.15 119 TYR A N 1
ATOM 605 C CA . TYR A 1 94 ? 9.281 93.497 48.851 1.00 19.85 119 TYR A CA 1
ATOM 606 C C . TYR A 1 94 ? 8.570 93.992 47.622 1.00 22.51 119 TYR A C 1
ATOM 607 O O . TYR A 1 94 ? 9.151 94.047 46.530 1.00 20.90 119 TYR A O 1
ATOM 616 N N . SER A 1 95 ? 7.299 94.352 47.792 1.00 18.67 120 SER A N 1
ATOM 617 C CA . SER A 1 95 ? 6.510 94.845 46.684 1.00 18.24 120 SER A CA 1
ATOM 618 C C . SER A 1 95 ? 6.469 96.359 46.702 1.00 19.07 120 SER A C 1
ATOM 619 O O . SER A 1 95 ? 6.019 96.963 47.690 1.00 18.81 120 SER A O 1
ATOM 622 N N . LEU A 1 96 ? 6.960 96.971 45.608 1.00 14.35 121 LEU A N 1
ATOM 623 C CA . LEU A 1 96 ? 6.918 98.414 45.473 1.00 13.01 121 LEU A CA 1
ATOM 624 C C . LEU A 1 96 ? 5.776 98.815 44.546 1.00 21.52 121 LEU A C 1
ATOM 625 O O . LEU A 1 96 ? 6.007 99.394 43.495 1.00 21.80 121 LEU A O 1
ATOM 630 N N . TYR A 1 97 ? 4.542 98.499 44.954 1.00 22.28 122 TYR A N 1
ATOM 631 C CA A TYR A 1 97 ? 3.348 98.888 44.212 0.50 23.70 122 TYR A CA 1
ATOM 632 C CA B TYR A 1 97 ? 3.335 98.871 44.221 0.50 24.57 122 TYR A CA 1
ATOM 633 C C . TYR A 1 97 ? 2.203 99.131 45.217 1.00 29.69 122 TYR A C 1
ATOM 634 O O . TYR A 1 97 ? 2.312 98.744 46.392 1.00 28.64 122 TYR A O 1
ATOM 651 N N . GLY A 1 98 ? 1.158 99.825 44.762 1.00 28.94 123 GLY A N 1
ATOM 652 C CA . GLY A 1 98 ? 0.000 100.159 45.585 1.00 28.75 123 GLY A CA 1
ATOM 653 C C . GLY A 1 98 ? 0.330 101.005 46.794 1.00 30.31 123 GLY A C 1
ATOM 654 O O . GLY A 1 98 ? 0.934 102.071 46.662 1.00 30.91 123 GLY A O 1
ATOM 655 N N . LYS A 1 99 ? -0.036 100.523 47.997 1.00 24.99 124 LYS A N 1
ATOM 656 C CA . LYS A 1 99 ? 0.189 101.284 49.228 1.00 22.83 124 LYS A CA 1
ATOM 657 C C . LYS A 1 99 ? 1.663 101.463 49.543 1.00 23.24 124 LYS A C 1
ATOM 658 O O . LYS A 1 99 ? 2.005 102.426 50.226 1.00 23.00 124 LYS A O 1
ATOM 664 N N . THR A 1 100 ? 2.546 100.571 49.033 1.00 17.74 125 THR A N 1
ATOM 665 C CA . THR A 1 100 ? 3.961 100.689 49.347 1.00 17.17 125 THR A CA 1
ATOM 666 C C . THR A 1 100 ? 4.799 100.956 48.087 1.00 19.87 125 THR A C 1
ATOM 667 O O . THR A 1 100 ? 5.890 100.390 47.967 1.00 20.33 125 THR A O 1
ATOM 671 N N . ARG A 1 101 ? 4.320 101.857 47.189 1.00 15.03 126 ARG A N 1
ATOM 672 C CA A ARG A 1 101 ? 5.052 102.206 45.973 0.65 14.61 126 ARG A CA 1
ATOM 673 C CA B ARG A 1 101 ? 5.053 102.269 45.973 0.35 14.91 126 ARG A CA 1
ATOM 674 C C . ARG A 1 101 ? 6.411 102.841 46.336 1.00 19.57 126 ARG A C 1
ATOM 675 O O . ARG A 1 101 ? 7.372 102.700 45.581 1.00 18.98 126 ARG A O 1
ATOM 690 N N . LYS A 1 102 ? 6.468 103.536 47.481 1.00 17.59 127 LYS A N 1
ATOM 691 C CA . LYS A 1 102 ? 7.659 104.164 48.041 1.00 18.11 127 LYS A CA 1
ATOM 692 C C . LYS A 1 102 ? 8.149 103.269 49.194 1.00 21.82 127 LYS A C 1
ATOM 693 O O . LYS A 1 102 ? 7.349 102.950 50.087 1.00 21.71 127 LYS A O 1
ATOM 699 N N . PRO A 1 103 ? 9.432 102.803 49.177 1.00 17.25 128 PRO A N 1
ATOM 700 C CA . PRO A 1 103 ? 9.926 101.952 50.279 1.00 16.48 128 PRO A CA 1
ATOM 701 C C . PRO A 1 103 ? 9.774 102.658 51.621 1.00 21.07 128 PRO A C 1
ATOM 702 O O . PRO A 1 103 ? 10.006 103.862 51.726 1.00 19.75 128 PRO A O 1
ATOM 706 N N . THR A 1 104 ? 9.333 101.910 52.621 1.00 18.35 129 THR A N 1
ATOM 707 C CA . THR A 1 104 ? 9.168 102.409 53.980 1.00 18.12 129 THR A CA 1
ATOM 708 C C . THR A 1 104 ? 10.486 102.334 54.731 1.00 21.27 129 THR A C 1
ATOM 709 O O . THR A 1 104 ? 11.335 101.510 54.374 1.00 21.75 129 THR A O 1
ATOM 713 N N . PRO A 1 105 ? 10.653 103.097 55.839 1.00 18.40 130 PRO A N 1
ATOM 714 C CA . PRO A 1 105 ? 11.891 102.980 56.625 1.00 18.27 130 PRO A CA 1
ATOM 715 C C . PRO A 1 105 ? 12.157 101.542 57.109 1.00 22.93 130 PRO A C 1
ATOM 716 O O . PRO A 1 105 ? 13.309 101.132 57.138 1.00 21.82 130 PRO A O 1
ATOM 720 N N . GLU A 1 106 ? 11.098 100.760 57.443 1.00 20.82 131 GLU A N 1
ATOM 721 C CA . GLU A 1 106 ? 11.283 99.370 57.888 1.00 20.82 131 GLU A CA 1
ATOM 722 C C . GLU A 1 106 ? 11.873 98.495 56.781 1.00 22.76 131 GLU A C 1
ATOM 723 O O . GLU A 1 106 ? 12.704 97.641 57.066 1.00 23.59 131 GLU A O 1
ATOM 737 N N . LEU A 1 108 ? 13.928 99.425 54.527 1.00 18.11 133 LEU A N 1
ATOM 738 C CA . LEU A 1 108 ? 15.295 99.900 54.263 1.00 16.04 133 LEU A CA 1
ATOM 739 C C . LEU A 1 108 ? 16.254 99.719 55.444 1.00 18.56 133 LEU A C 1
ATOM 740 O O . LEU A 1 108 ? 17.446 99.943 55.276 1.00 17.49 133 LEU A O 1
ATOM 745 N N . LYS A 1 109 ? 15.753 99.366 56.641 1.00 17.40 134 LYS A N 1
ATOM 746 C CA . LYS A 1 109 ? 16.616 99.251 57.826 1.00 17.59 134 LYS A CA 1
ATOM 747 C C . LYS A 1 109 ? 17.698 98.170 57.667 1.00 20.28 134 LYS A C 1
ATOM 748 O O . LYS A 1 109 ? 18.752 98.257 58.306 1.00 20.19 134 LYS A O 1
ATOM 754 N N . ASP A 1 110 ? 17.446 97.172 56.810 1.00 14.70 135 ASP A N 1
ATOM 755 C CA . ASP A 1 110 ? 18.360 96.048 56.628 1.00 15.34 135 ASP A CA 1
ATOM 756 C C . ASP A 1 110 ? 19.381 96.257 55.503 1.00 17.25 135 ASP A C 1
ATOM 757 O O . ASP A 1 110 ? 20.127 95.331 55.203 1.00 15.97 135 ASP A O 1
ATOM 762 N N . ILE A 1 111 ? 19.397 97.452 54.853 1.00 13.52 136 ILE A N 1
ATOM 763 C CA . ILE A 1 111 ? 20.325 97.697 53.745 1.00 13.68 136 ILE A CA 1
ATOM 764 C C . ILE A 1 111 ? 21.146 98.971 53.963 1.00 15.47 136 ILE A C 1
ATOM 765 O O . ILE A 1 111 ? 20.755 99.847 54.744 1.00 14.40 136 ILE A O 1
ATOM 770 N N . ASP A 1 112 ? 22.255 99.082 53.212 1.00 12.05 137 ASP A N 1
ATOM 771 C CA . ASP A 1 112 ? 23.084 100.286 53.157 1.00 11.77 137 ASP A CA 1
ATOM 772 C C . ASP A 1 112 ? 22.887 100.982 51.814 1.00 15.02 137 ASP A C 1
ATOM 773 O O . ASP A 1 112 ? 23.022 102.203 51.723 1.00 14.62 137 ASP A O 1
ATOM 778 N N . VAL A 1 113 ? 22.666 100.199 50.757 1.00 11.33 138 VAL A N 1
ATOM 779 C CA . VAL A 1 113 ? 22.568 100.748 49.408 1.00 10.41 138 VAL A CA 1
ATOM 780 C C . VAL A 1 113 ? 21.445 100.057 48.641 1.00 14.42 138 VAL A C 1
ATOM 781 O O . VAL A 1 113 ? 21.262 98.842 48.762 1.00 13.47 138 VAL A O 1
ATOM 785 N N . LEU A 1 114 ? 20.683 100.853 47.882 1.00 11.30 139 LEU A N 1
ATOM 786 C CA . LEU A 1 114 ? 19.651 100.371 46.964 1.00 11.31 139 LEU A CA 1
ATOM 787 C C . LEU A 1 114 ? 20.214 100.437 45.570 1.00 14.40 139 LEU A C 1
ATOM 788 O O . LEU A 1 114 ? 20.692 101.501 45.168 1.00 14.46 139 LEU A O 1
ATOM 793 N N . VAL A 1 115 ? 20.219 99.318 44.846 1.00 10.33 140 VAL A N 1
ATOM 794 C CA . VAL A 1 115 ? 20.717 99.264 43.461 1.00 9.28 140 VAL A CA 1
ATOM 795 C C . VAL A 1 115 ? 19.503 99.152 42.565 1.00 13.32 140 VAL A C 1
ATOM 796 O O . VAL A 1 115 ? 18.607 98.366 42.855 1.00 12.72 140 VAL A O 1
ATOM 800 N N . TYR A 1 116 ? 19.450 99.972 41.503 1.00 9.88 141 TYR A N 1
ATOM 801 C CA . TYR A 1 116 ? 18.313 100.009 40.593 1.00 9.86 141 TYR A CA 1
ATOM 802 C C . TYR A 1 116 ? 18.750 99.496 39.230 1.00 12.41 141 TYR A C 1
ATOM 803 O O . TYR A 1 116 ? 19.678 100.079 38.647 1.00 12.58 141 TYR A O 1
ATOM 812 N N . ASP A 1 117 ? 18.076 98.426 38.696 1.00 9.94 142 ASP A N 1
ATOM 813 C CA . ASP A 1 117 ? 18.423 97.893 37.367 1.00 10.37 142 ASP A CA 1
ATOM 814 C C . ASP A 1 117 ? 17.155 97.470 36.639 1.00 13.35 142 ASP A C 1
ATOM 815 O O . ASP A 1 117 ? 16.710 96.318 36.762 1.00 13.04 142 ASP A O 1
ATOM 820 N N . ILE A 1 118 ? 16.556 98.421 35.913 1.00 9.33 143 ILE A N 1
ATOM 821 C CA . ILE A 1 118 ? 15.314 98.186 35.161 1.00 9.06 143 ILE A CA 1
ATOM 822 C C . ILE A 1 118 ? 15.377 98.928 33.833 1.00 12.26 143 ILE A C 1
ATOM 823 O O . ILE A 1 118 ? 15.793 100.087 33.803 1.00 12.09 143 ILE A O 1
ATOM 828 N N . GLN A 1 119 ? 14.910 98.272 32.754 1.00 9.62 144 GLN A N 1
ATOM 829 C CA . GLN A 1 119 ? 14.801 98.910 31.442 1.00 8.77 144 GLN A CA 1
ATOM 830 C C . GLN A 1 119 ? 13.461 99.653 31.348 1.00 13.24 144 GLN A C 1
ATOM 831 O O . GLN A 1 119 ? 12.422 98.995 31.388 1.00 13.63 144 GLN A O 1
ATOM 837 N N . ASP A 1 120 ? 13.489 100.995 31.174 1.00 11.37 145 ASP A N 1
ATOM 838 C CA . ASP A 1 120 ? 12.246 101.752 30.994 1.00 11.00 145 ASP A CA 1
ATOM 839 C C . ASP A 1 120 ? 12.067 102.063 29.495 1.00 13.99 145 ASP A C 1
ATOM 840 O O . ASP A 1 120 ? 12.764 101.492 28.658 1.00 12.23 145 ASP A O 1
ATOM 845 N N . ILE A 1 121 ? 11.105 102.925 29.148 1.00 11.02 146 ILE A N 1
ATOM 846 C CA . ILE A 1 121 ? 10.804 103.167 27.735 1.00 9.86 146 ILE A CA 1
ATOM 847 C C . ILE A 1 121 ? 10.941 104.634 27.310 1.00 12.78 146 ILE A C 1
ATOM 848 O O . ILE A 1 121 ? 10.614 104.933 26.172 1.00 13.01 146 ILE A O 1
ATOM 853 N N . GLY A 1 122 ? 11.447 105.510 28.181 1.00 9.54 147 GLY A N 1
ATOM 854 C CA . GLY A 1 122 ? 11.642 106.912 27.842 1.00 10.22 147 GLY A CA 1
ATOM 855 C C . GLY A 1 122 ? 10.372 107.725 27.831 1.00 12.20 147 GLY A C 1
ATOM 856 O O . GLY A 1 122 ? 10.348 108.816 27.250 1.00 11.00 147 GLY A O 1
ATOM 857 N N . CYS A 1 123 ? 9.307 107.202 28.491 1.00 8.79 148 CYS A N 1
ATOM 858 C CA . CYS A 1 123 ? 8.029 107.906 28.578 1.00 8.06 148 CYS A CA 1
ATOM 859 C C . CYS A 1 123 ? 7.647 108.104 30.050 1.00 10.47 148 CYS A C 1
ATOM 860 O O . CYS A 1 123 ? 7.696 107.165 30.864 1.00 10.13 148 CYS A O 1
ATOM 863 N N . ARG A 1 124 ? 7.241 109.333 30.383 1.00 7.90 149 ARG A N 1
ATOM 864 C CA . ARG A 1 124 ? 6.929 109.740 31.759 1.00 7.53 149 ARG A CA 1
ATOM 865 C C . ARG A 1 124 ? 5.824 108.897 32.457 1.00 10.88 149 ARG A C 1
ATOM 866 O O . ARG A 1 124 ? 5.890 108.718 33.672 1.00 9.36 149 ARG A O 1
ATOM 874 N N . SER A 1 125 ? 4.829 108.409 31.713 1.00 8.74 150 SER A N 1
ATOM 875 C CA . SER A 1 125 ? 3.697 107.712 32.355 1.00 8.88 150 SER A CA 1
ATOM 876 C C . SER A 1 125 ? 4.002 106.241 32.644 1.00 12.84 150 SER A C 1
ATOM 877 O O . SER A 1 125 ? 3.183 105.558 33.278 1.00 13.90 150 SER A O 1
ATOM 880 N N . PHE A 1 126 ? 5.179 105.755 32.209 1.00 10.19 151 PHE A N 1
ATOM 881 C CA . PHE A 1 126 ? 5.612 104.368 32.473 1.00 10.76 151 PHE A CA 1
ATOM 882 C C . PHE A 1 126 ? 6.181 104.396 33.873 1.00 15.43 151 PHE A C 1
ATOM 883 O O . PHE A 1 126 ? 7.110 105.165 34.131 1.00 17.22 151 PHE A O 1
ATOM 891 N N . THR A 1 127 ? 5.561 103.675 34.805 1.00 13.08 152 THR A N 1
ATOM 892 C CA . THR A 1 127 ? 5.802 103.901 36.225 1.00 12.53 152 THR A CA 1
ATOM 893 C C . THR A 1 127 ? 7.140 103.401 36.796 1.00 15.14 152 THR A C 1
ATOM 894 O O . THR A 1 127 ? 7.412 103.752 37.940 1.00 15.49 152 THR A O 1
ATOM 898 N N . TYR A 1 128 ? 8.005 102.723 36.024 1.00 13.51 153 TYR A N 1
ATOM 899 C CA . TYR A 1 128 ? 9.305 102.322 36.595 1.00 13.37 153 TYR A CA 1
ATOM 900 C C . TYR A 1 128 ? 10.151 103.546 37.005 1.00 14.89 153 TYR A C 1
ATOM 901 O O . TYR A 1 128 ? 10.804 103.507 38.043 1.00 14.03 153 TYR A O 1
ATOM 910 N N . ILE A 1 129 ? 10.092 104.659 36.230 1.00 12.36 154 ILE A N 1
ATOM 911 C CA . ILE A 1 129 ? 10.869 105.847 36.609 1.00 12.63 154 ILE A CA 1
ATOM 912 C C . ILE A 1 129 ? 10.260 106.483 37.860 1.00 14.51 154 ILE A C 1
ATOM 913 O O . ILE A 1 129 ? 11.006 107.050 38.658 1.00 12.47 154 ILE A O 1
ATOM 918 N N . SER A 1 130 ? 8.930 106.327 38.079 1.00 11.55 155 SER A N 1
ATOM 919 C CA . SER A 1 130 ? 8.319 106.838 39.306 1.00 10.84 155 SER A CA 1
ATOM 920 C C . SER A 1 130 ? 8.854 106.031 40.493 1.00 12.30 155 SER A C 1
ATOM 921 O O . SER A 1 130 ? 9.247 106.616 41.490 1.00 12.07 155 SER A O 1
ATOM 924 N N . THR A 1 131 ? 8.926 104.702 40.342 1.00 10.43 156 THR A N 1
ATOM 925 C CA . THR A 1 131 ? 9.490 103.782 41.362 1.00 10.68 156 THR A CA 1
ATOM 926 C C . THR A 1 131 ? 10.931 104.230 41.681 1.00 13.15 156 THR A C 1
ATOM 927 O O . THR A 1 131 ? 11.300 104.356 42.851 1.00 12.25 156 THR A O 1
ATOM 939 N N . GLY A 1 133 ? 12.469 107.242 41.274 1.00 10.77 158 GLY A N 1
ATOM 940 C CA . GLY A 1 133 ? 12.526 108.522 41.964 1.00 11.90 158 GLY A CA 1
ATOM 941 C C . GLY A 1 133 ? 12.016 108.459 43.385 1.00 14.58 158 GLY A C 1
ATOM 942 O O . GLY A 1 133 ? 12.601 109.070 44.278 1.00 14.14 158 GLY A O 1
ATOM 943 N N . VAL A 1 134 ? 10.921 107.730 43.617 1.00 11.95 159 VAL A N 1
ATOM 944 C CA . VAL A 1 134 ? 10.374 107.671 44.964 1.00 12.51 159 VAL A CA 1
ATOM 945 C C . VAL A 1 134 ? 11.290 106.796 45.843 1.00 14.48 159 VAL A C 1
ATOM 946 O O . VAL A 1 134 ? 11.470 107.128 47.016 1.00 14.53 159 VAL A O 1
ATOM 950 N N . ALA A 1 135 ? 11.930 105.747 45.273 1.00 10.17 160 ALA A N 1
ATOM 951 C CA . ALA A 1 135 ? 12.896 104.935 46.032 1.00 10.36 160 ALA A CA 1
ATOM 952 C C . ALA A 1 135 ? 14.128 105.776 46.364 1.00 14.14 160 ALA A C 1
ATOM 953 O O . ALA A 1 135 ? 14.680 105.668 47.463 1.00 12.68 160 ALA A O 1
ATOM 968 N N . GLU A 1 137 ? 14.130 108.997 46.847 1.00 12.04 162 GLU A N 1
ATOM 969 C CA . GLU A 1 137 ? 13.691 109.909 47.887 1.00 12.60 162 GLU A CA 1
ATOM 970 C C . GLU A 1 137 ? 13.669 109.167 49.233 1.00 15.23 162 GLU A C 1
ATOM 971 O O . GLU A 1 137 ? 14.190 109.708 50.208 1.00 16.14 162 GLU A O 1
ATOM 977 N N . ALA A 1 138 ? 13.146 107.925 49.269 1.00 12.04 163 ALA A N 1
ATOM 978 C CA . ALA A 1 138 ? 13.163 107.096 50.478 1.00 13.48 163 ALA A CA 1
ATOM 979 C C . ALA A 1 138 ? 14.618 106.843 50.917 1.00 16.00 163 ALA A C 1
ATOM 980 O O . ALA A 1 138 ? 14.915 106.944 52.097 1.00 15.50 163 ALA A O 1
ATOM 982 N N . ALA A 1 139 ? 15.529 106.574 49.964 1.00 12.89 164 ALA A N 1
ATOM 983 C CA . ALA A 1 139 ? 16.950 106.379 50.301 1.00 12.52 164 ALA A CA 1
ATOM 984 C C . ALA A 1 139 ? 17.533 107.646 50.934 1.00 17.35 164 ALA A C 1
ATOM 985 O O . ALA A 1 139 ? 18.157 107.562 52.000 1.00 16.04 164 ALA A O 1
ATOM 987 N N . ALA A 1 140 ? 17.250 108.821 50.331 1.00 14.12 165 ALA A N 1
ATOM 988 C CA . ALA A 1 140 ? 17.741 110.119 50.821 1.00 14.96 165 ALA A CA 1
ATOM 989 C C . ALA A 1 140 ? 17.244 110.399 52.246 1.00 18.58 165 ALA A C 1
ATOM 990 O O . ALA A 1 140 ? 18.032 110.800 53.106 1.00 18.35 165 ALA A O 1
ATOM 992 N N . GLU A 1 141 ? 15.963 110.107 52.512 1.00 14.03 166 GLU A N 1
ATOM 993 C CA . GLU A 1 141 ? 15.339 110.365 53.803 1.00 14.43 166 GLU A CA 1
ATOM 994 C C . GLU A 1 141 ? 15.818 109.409 54.890 1.00 19.74 166 GLU A C 1
ATOM 995 O O . GLU A 1 141 ? 15.698 109.730 56.079 1.00 19.65 166 GLU A O 1
ATOM 1001 N N . ASN A 1 142 ? 16.375 108.246 54.500 1.00 15.06 167 ASN A N 1
ATOM 1002 C CA . ASN A 1 142 ? 16.811 107.251 55.488 1.00 14.25 167 ASN A CA 1
ATOM 1003 C C . ASN A 1 142 ? 18.338 107.047 55.464 1.00 16.21 167 ASN A C 1
ATOM 1004 O O . ASN A 1 142 ? 18.846 106.045 56.007 1.00 16.11 167 ASN A O 1
ATOM 1009 N N . ASN A 1 143 ? 19.067 108.017 54.851 1.00 12.77 168 ASN A N 1
ATOM 1010 C CA A ASN A 1 143 ? 20.534 108.006 54.777 0.60 13.31 168 ASN A CA 1
ATOM 1011 C CA B ASN A 1 143 ? 20.532 108.033 54.756 0.40 13.31 168 ASN A CA 1
ATOM 1012 C C . ASN A 1 143 ? 21.077 106.736 54.111 1.00 17.47 168 ASN A C 1
ATOM 1013 O O . ASN A 1 143 ? 22.051 106.126 54.598 1.00 18.62 168 ASN A O 1
ATOM 1022 N N . LYS A 1 144 ? 20.460 106.323 52.998 1.00 13.42 169 LYS A N 1
ATOM 1023 C CA . LYS A 1 144 ? 20.924 105.142 52.253 1.00 12.62 169 LYS A CA 1
ATOM 1024 C C . LYS A 1 144 ? 21.523 105.600 50.925 1.00 14.79 169 LYS A C 1
ATOM 1025 O O . LYS A 1 144 ? 21.086 106.604 50.358 1.00 14.42 169 LYS A O 1
ATOM 1031 N N . GLU A 1 145 ? 22.493 104.855 50.419 1.00 10.58 170 GLU A N 1
ATOM 1032 C CA . GLU A 1 145 ? 23.076 105.153 49.123 1.00 10.81 170 GLU A CA 1
ATOM 1033 C C . GLU A 1 145 ? 22.132 104.613 48.034 1.00 15.22 170 GLU A C 1
ATOM 1034 O O . GLU A 1 145 ? 21.406 103.638 48.264 1.00 13.91 170 GLU A O 1
ATOM 1040 N N . PHE A 1 146 ? 22.147 105.246 46.859 1.00 10.19 171 PHE A N 1
ATOM 1041 C CA . PHE A 1 146 ? 21.318 104.822 45.721 1.00 9.48 171 PHE A CA 1
ATOM 1042 C C . PHE A 1 146 ? 22.222 104.675 44.525 1.00 12.20 171 PHE A C 1
ATOM 1043 O O . PHE A 1 146 ? 22.968 105.619 44.199 1.00 11.69 171 PHE A O 1
ATOM 1051 N N . ILE A 1 147 ? 22.220 103.488 43.891 1.00 8.66 172 ILE A N 1
ATOM 1052 C CA . ILE A 1 147 ? 23.061 103.269 42.724 1.00 8.90 172 ILE A CA 1
ATOM 1053 C C . ILE A 1 147 ? 22.206 102.869 41.532 1.00 13.80 172 ILE A C 1
ATOM 1054 O O . ILE A 1 147 ? 21.466 101.895 41.633 1.00 13.63 172 ILE A O 1
ATOM 1059 N N . VAL A 1 148 ? 22.341 103.584 40.409 1.00 9.32 173 VAL A N 1
ATOM 1060 C CA . VAL A 1 148 ? 21.617 103.243 39.185 1.00 8.32 173 VAL A CA 1
ATOM 1061 C C . VAL A 1 148 ? 22.565 102.540 38.232 1.00 10.48 173 VAL A C 1
ATOM 1062 O O . VAL A 1 148 ? 23.615 103.101 37.910 1.00 11.14 173 VAL A O 1
ATOM 1066 N N . LEU A 1 149 ? 22.171 101.347 37.712 1.00 8.73 174 LEU A N 1
ATOM 1067 C CA . LEU A 1 149 ? 22.947 100.646 36.667 1.00 10.24 174 LEU A CA 1
ATOM 1068 C C . LEU A 1 149 ? 22.345 101.128 35.369 1.00 12.22 174 LEU A C 1
ATOM 1069 O O . LEU A 1 149 ? 21.209 100.751 35.046 1.00 10.27 174 LEU A O 1
ATOM 1074 N N . ASP A 1 150 ? 23.036 102.053 34.680 1.00 8.90 175 ASP A N 1
ATOM 1075 C CA . ASP A 1 150 ? 22.378 102.730 33.559 1.00 8.37 175 ASP A CA 1
ATOM 1076 C C . ASP A 1 150 ? 22.031 101.783 32.397 1.00 10.25 175 ASP A C 1
ATOM 1077 O O . ASP A 1 150 ? 22.640 100.716 32.211 1.00 11.14 175 ASP A O 1
ATOM 1082 N N . ARG A 1 151 ? 20.953 102.157 31.688 1.00 8.63 176 ARG A N 1
ATOM 1083 C CA . ARG A 1 151 ? 20.396 101.413 30.574 1.00 8.31 176 ARG A CA 1
ATOM 1084 C C . ARG A 1 151 ? 20.025 102.393 29.455 1.00 10.96 176 ARG A C 1
ATOM 1085 O O . ARG A 1 151 ? 19.755 103.567 29.713 1.00 11.04 176 ARG A O 1
ATOM 1093 N N . PRO A 1 152 ? 19.962 101.902 28.212 1.00 11.52 177 PRO A N 1
ATOM 1094 C CA . PRO A 1 152 ? 19.616 102.800 27.096 1.00 10.30 177 PRO A CA 1
ATOM 1095 C C . PRO A 1 152 ? 18.217 103.393 27.191 1.00 13.23 177 PRO A C 1
ATOM 1096 O O . PRO A 1 152 ? 17.324 102.801 27.802 1.00 12.56 177 PRO A O 1
ATOM 1100 N N . ASN A 1 153 ? 18.043 104.580 26.621 1.00 9.87 178 ASN A N 1
ATOM 1101 C CA . ASN A 1 153 ? 16.701 105.159 26.440 1.00 9.45 178 ASN A CA 1
ATOM 1102 C C . ASN A 1 153 ? 16.292 104.536 25.111 1.00 11.30 178 ASN A C 1
ATOM 1103 O O . ASN A 1 153 ? 16.950 104.822 24.108 1.00 10.82 178 ASN A O 1
ATOM 1108 N N . PRO A 1 154 ? 15.278 103.643 25.067 1.00 8.88 179 PRO A N 1
ATOM 1109 C CA . PRO A 1 154 ? 15.028 102.893 23.822 1.00 9.46 179 PRO A CA 1
ATOM 1110 C C . PRO A 1 154 ? 14.520 103.720 22.645 1.00 12.46 179 PRO A C 1
ATOM 1111 O O . PRO A 1 154 ? 14.550 103.233 21.524 1.00 13.37 179 PRO A O 1
ATOM 1115 N N . ILE A 1 155 ? 14.035 104.939 22.899 1.00 9.29 180 ILE A N 1
ATOM 1116 C CA . ILE A 1 155 ? 13.571 105.777 21.799 1.00 8.71 180 ILE A CA 1
ATOM 1117 C C . ILE A 1 155 ? 14.634 106.864 21.494 1.00 12.63 180 ILE A C 1
ATOM 1118 O O . ILE A 1 155 ? 14.359 107.827 20.771 1.00 13.14 180 ILE A O 1
ATOM 1123 N N . GLY A 1 156 ? 15.838 106.692 22.034 1.00 9.50 181 GLY A N 1
ATOM 1124 C CA . GLY A 1 156 ? 16.904 107.668 21.825 1.00 9.09 181 GLY A CA 1
ATOM 1125 C C . GLY A 1 156 ? 16.911 108.811 22.833 1.00 11.67 181 GLY A C 1
ATOM 1126 O O . GLY A 1 156 ? 15.935 109.030 23.565 1.00 11.58 181 GLY A O 1
ATOM 1127 N N . GLY A 1 157 ? 18.004 109.569 22.842 1.00 9.32 182 GLY A N 1
ATOM 1128 C CA . GLY A 1 157 ? 18.184 110.677 23.777 1.00 9.56 182 GLY A CA 1
ATOM 1129 C C . GLY A 1 157 ? 17.991 112.053 23.174 1.00 13.30 182 GLY A C 1
ATOM 1130 O O . GLY A 1 157 ? 18.499 113.038 23.710 1.00 14.10 182 GLY A O 1
ATOM 1131 N N . LEU A 1 158 ? 17.247 112.133 22.075 1.00 11.52 183 LEU A N 1
ATOM 1132 C CA . LEU A 1 158 ? 17.052 113.412 21.377 1.00 12.32 183 LEU A CA 1
ATOM 1133 C C . LEU A 1 158 ? 15.615 113.905 21.410 1.00 15.81 183 LEU A C 1
ATOM 1134 O O . LEU A 1 158 ? 15.403 115.117 21.476 1.00 15.89 183 LEU A O 1
ATOM 1139 N N . LYS A 1 159 ? 14.636 113.005 21.340 1.00 12.22 184 LYS A N 1
ATOM 1140 C CA . LYS A 1 159 ? 13.246 113.455 21.337 1.00 12.58 184 LYS A CA 1
ATOM 1141 C C . LYS A 1 159 ? 12.820 113.970 22.713 1.00 13.58 184 LYS A C 1
ATOM 1142 O O . LYS A 1 159 ? 13.048 113.309 23.740 1.00 13.18 184 LYS A O 1
ATOM 1148 N N . ILE A 1 160 ? 12.211 115.157 22.720 1.00 9.23 185 ILE A N 1
ATOM 1149 C CA . ILE A 1 160 ? 11.617 115.786 23.897 1.00 9.03 185 ILE A CA 1
ATOM 1150 C C . ILE A 1 160 ? 10.252 116.288 23.444 1.00 13.39 185 ILE A C 1
ATOM 1151 O O . ILE A 1 160 ? 10.184 117.050 22.470 1.00 12.97 185 ILE A O 1
ATOM 1156 N N . GLU A 1 161 ? 9.173 115.852 24.119 1.00 9.29 186 GLU A N 1
ATOM 1157 C CA . GLU A 1 161 ? 7.801 116.237 23.746 1.00 8.81 186 GLU A CA 1
ATOM 1158 C C . GLU A 1 161 ? 6.907 116.392 24.956 1.00 10.92 186 GLU A C 1
ATOM 1159 O O . GLU A 1 161 ? 7.016 115.608 25.895 1.00 10.34 186 GLU A O 1
ATOM 1165 N N . GLY A 1 162 ? 5.962 117.327 24.876 1.00 8.47 187 GLY A N 1
ATOM 1166 C CA . GLY A 1 162 ? 4.958 117.492 25.914 1.00 9.34 187 GLY A CA 1
ATOM 1167 C C . GLY A 1 162 ? 5.314 118.477 26.996 1.00 12.81 187 GLY A C 1
ATOM 1168 O O . GLY A 1 162 ? 6.492 118.734 27.274 1.00 12.56 187 GLY A O 1
ATOM 1169 N N . ASN A 1 163 ? 4.283 119.051 27.602 1.00 10.29 188 ASN A N 1
ATOM 1170 C CA . ASN A 1 163 ? 4.462 120.008 28.699 1.00 9.97 188 ASN A CA 1
ATOM 1171 C C . ASN A 1 163 ? 5.036 119.310 29.909 1.00 12.01 188 ASN A C 1
ATOM 1172 O O . ASN A 1 163 ? 4.867 118.104 30.050 1.00 10.85 188 ASN A O 1
ATOM 1177 N N . VAL A 1 164 ? 5.730 120.042 30.777 1.00 10.15 189 VAL A N 1
ATOM 1178 C CA . VAL A 1 164 ? 6.165 119.442 32.028 1.00 10.20 189 VAL A CA 1
ATOM 1179 C C . VAL A 1 164 ? 4.906 119.303 32.912 1.00 13.11 189 VAL A C 1
ATOM 1180 O O . VAL A 1 164 ? 3.881 119.992 32.685 1.00 12.41 189 VAL A O 1
ATOM 1184 N N . VAL A 1 165 ? 4.977 118.406 33.914 1.00 10.07 190 VAL A N 1
ATOM 1185 C CA . VAL A 1 165 ? 3.867 118.197 34.836 1.00 8.04 190 VAL A CA 1
ATOM 1186 C C . VAL A 1 165 ? 3.646 119.440 35.723 1.00 11.91 190 VAL A C 1
ATOM 1187 O O . VAL A 1 165 ? 4.597 119.997 36.274 1.00 13.04 190 VAL A O 1
ATOM 1191 N N . GLU A 1 166 ? 2.380 119.826 35.878 1.00 10.98 191 GLU A N 1
ATOM 1192 C CA . GLU A 1 166 ? 1.957 120.906 36.765 1.00 11.89 191 GLU A CA 1
ATOM 1193 C C . GLU A 1 166 ? 1.719 120.385 38.181 1.00 14.84 191 GLU A C 1
ATOM 1194 O O . GLU A 1 166 ? 1.365 119.226 38.349 1.00 13.18 191 GLU A O 1
ATOM 1200 N N . ASP A 1 167 ? 1.907 121.245 39.213 1.00 13.47 192 ASP A N 1
ATOM 1201 C CA . ASP A 1 167 ? 1.753 120.833 40.622 1.00 12.62 192 ASP A CA 1
ATOM 1202 C C . ASP A 1 167 ? 0.503 120.003 40.911 1.00 13.75 192 ASP A C 1
ATOM 1203 O O . ASP A 1 167 ? 0.583 118.990 41.621 1.00 12.53 192 ASP A O 1
ATOM 1208 N N . GLY A 1 168 ? -0.640 120.431 40.377 1.00 9.88 193 GLY A N 1
ATOM 1209 C CA . GLY A 1 168 ? -1.897 119.731 40.636 1.00 9.94 193 GLY A CA 1
ATOM 1210 C C . GLY A 1 168 ? -2.026 118.350 40.013 1.00 14.10 193 GLY A C 1
ATOM 1211 O O . GLY A 1 168 ? -3.008 117.644 40.270 1.00 13.50 193 GLY A O 1
ATOM 1212 N N . TYR A 1 169 ? -1.046 117.969 39.163 1.00 11.23 194 TYR A N 1
ATOM 1213 C CA . TYR A 1 169 ? -1.121 116.735 38.384 1.00 12.33 194 TYR A CA 1
ATOM 1214 C C . TYR A 1 169 ? 0.062 115.815 38.607 1.00 13.46 194 TYR A C 1
ATOM 1215 O O . TYR A 1 169 ? 0.251 114.878 37.831 1.00 13.11 194 TYR A O 1
ATOM 1224 N N . ILE A 1 170 ? 0.846 116.058 39.672 1.00 10.19 195 ILE A N 1
ATOM 1225 C CA . ILE A 1 170 ? 1.971 115.191 40.048 1.00 7.93 195 ILE A CA 1
ATOM 1226 C C . ILE A 1 170 ? 1.345 113.940 40.657 1.00 14.37 195 ILE A C 1
ATOM 1227 O O . ILE A 1 170 ? 0.461 114.051 41.531 1.00 13.73 195 ILE A O 1
ATOM 1232 N N . SER A 1 171 ? 1.758 112.759 40.174 1.00 10.37 196 SER A N 1
ATOM 1233 C CA . SER A 1 171 ? 1.245 111.477 40.664 1.00 10.37 196 SER A CA 1
ATOM 1234 C C . SER A 1 171 ? 2.182 110.357 40.263 1.00 13.04 196 SER A C 1
ATOM 1235 O O . SER A 1 171 ? 3.153 110.599 39.562 1.00 12.04 196 SER A O 1
ATOM 1238 N N . PHE A 1 172 ? 1.852 109.124 40.629 1.00 10.87 197 PHE A N 1
ATOM 1239 C CA . PHE A 1 172 ? 2.671 107.970 40.280 1.00 11.37 197 PHE A CA 1
ATOM 1240 C C . PHE A 1 172 ? 2.773 107.769 38.754 1.00 12.54 197 PHE A C 1
ATOM 1241 O O . PHE A 1 172 ? 3.719 107.130 38.293 1.00 13.10 197 PHE A O 1
ATOM 1249 N N . VAL A 1 173 ? 1.844 108.348 37.953 1.00 10.07 198 VAL A N 1
ATOM 1250 C CA . VAL A 1 173 ? 1.960 108.194 36.485 1.00 10.36 198 VAL A CA 1
ATOM 1251 C C . VAL A 1 173 ? 2.479 109.510 35.836 1.00 13.21 198 VAL A C 1
ATOM 1252 O O . VAL A 1 173 ? 2.424 109.663 34.615 1.00 10.94 198 VAL A O 1
ATOM 1256 N N . SER A 1 174 ? 2.916 110.474 36.666 1.00 10.46 199 SER A N 1
ATOM 1257 C CA . SER A 1 174 ? 3.372 111.809 36.249 1.00 9.07 199 SER A CA 1
ATOM 1258 C C . SER A 1 174 ? 4.143 112.365 37.421 1.00 12.48 199 SER A C 1
ATOM 1259 O O . SER A 1 174 ? 3.788 113.393 37.980 1.00 11.31 199 SER A O 1
ATOM 1262 N N . GLN A 1 175 ? 5.202 111.657 37.816 1.00 9.15 200 GLN A N 1
ATOM 1263 C CA . GLN A 1 175 ? 5.852 111.843 39.101 1.00 9.24 200 GLN A CA 1
ATOM 1264 C C . GLN A 1 175 ? 6.788 113.038 39.233 1.00 13.09 200 GLN A C 1
ATOM 1265 O O . GLN A 1 175 ? 7.041 113.474 40.382 1.00 11.53 200 GLN A O 1
ATOM 1271 N N . PHE A 1 176 ? 7.304 113.558 38.107 1.00 10.17 201 PHE A N 1
ATOM 1272 C CA . PHE A 1 176 ? 8.293 114.634 38.121 1.00 10.14 201 PHE A CA 1
ATOM 1273 C C . PHE A 1 176 ? 7.963 115.714 37.106 1.00 11.18 201 PHE A C 1
ATOM 1274 O O . PHE A 1 176 ? 7.279 115.448 36.133 1.00 10.18 201 PHE A O 1
ATOM 1282 N N . LYS A 1 177 ? 8.504 116.926 37.322 1.00 9.22 202 LYS A N 1
ATOM 1283 C CA . LYS A 1 177 ? 8.292 118.063 36.423 1.00 9.29 202 LYS A CA 1
ATOM 1284 C C . LYS A 1 177 ? 9.245 117.935 35.232 1.00 12.82 202 LYS A C 1
ATOM 1285 O O . LYS A 1 177 ? 10.197 118.716 35.038 1.00 12.26 202 LYS A O 1
ATOM 1291 N N . ILE A 1 178 ? 8.953 116.917 34.398 1.00 9.50 203 ILE A N 1
ATOM 1292 C CA . ILE A 1 178 ? 9.704 116.630 33.172 1.00 9.18 203 ILE A CA 1
ATOM 1293 C C . ILE A 1 178 ? 8.677 116.477 32.055 1.00 10.82 203 ILE A C 1
ATOM 1294 O O . ILE A 1 178 ? 7.503 116.247 32.368 1.00 9.68 203 ILE A O 1
ATOM 1299 N N . PRO A 1 179 ? 9.080 116.544 30.773 1.00 8.60 204 PRO A N 1
ATOM 1300 C CA . PRO A 1 179 ? 8.103 116.362 29.683 1.00 7.49 204 PRO A CA 1
ATOM 1301 C C . PRO A 1 179 ? 7.648 114.910 29.549 1.00 10.42 204 PRO A C 1
ATOM 1302 O O . PRO A 1 179 ? 8.159 114.008 30.249 1.00 9.22 204 PRO A O 1
ATOM 1306 N N . TYR A 1 180 ? 6.672 114.687 28.659 1.00 8.67 205 TYR A N 1
ATOM 1307 C CA . TYR A 1 180 ? 6.069 113.374 28.413 1.00 8.48 205 TYR A CA 1
ATOM 1308 C C . TYR A 1 180 ? 7.122 112.395 27.825 1.00 10.83 205 TYR A C 1
ATOM 1309 O O . TYR A 1 180 ? 7.262 111.273 28.322 1.00 9.64 205 TYR A O 1
ATOM 1318 N N . LEU A 1 181 ? 7.887 112.841 26.823 1.00 8.37 206 LEU A N 1
ATOM 1319 C CA . LEU A 1 181 ? 9.084 112.165 26.323 1.00 8.57 206 LEU A CA 1
ATOM 1320 C C . LEU A 1 181 ? 10.199 113.071 26.785 1.00 11.57 206 LEU A C 1
ATOM 1321 O O . LEU A 1 181 ? 10.246 114.234 26.390 1.00 10.16 206 LEU A O 1
ATOM 1326 N N . TYR A 1 182 ? 11.012 112.587 27.728 1.00 8.51 207 TYR A N 1
ATOM 1327 C CA . TYR A 1 182 ? 11.963 113.443 28.427 1.00 8.92 207 TYR A CA 1
ATOM 1328 C C . TYR A 1 182 ? 13.401 113.330 27.933 1.00 12.21 207 TYR A C 1
ATOM 1329 O O . TYR A 1 182 ? 14.220 114.170 28.311 1.00 11.74 207 TYR A O 1
ATOM 1338 N N . GLY A 1 183 ? 13.682 112.344 27.077 1.00 9.98 208 GLY A N 1
ATOM 1339 C CA . GLY A 1 183 ? 14.958 112.223 26.378 1.00 10.63 208 GLY A CA 1
ATOM 1340 C C . GLY A 1 183 ? 16.198 111.931 27.191 1.00 13.77 208 GLY A C 1
ATOM 1341 O O . GLY A 1 183 ? 17.303 112.208 26.730 1.00 12.96 208 GLY A O 1
ATOM 1342 N N . LEU A 1 184 ? 16.027 111.358 28.382 1.00 10.01 209 LEU A N 1
ATOM 1343 C CA . LEU A 1 184 ? 17.147 110.998 29.270 1.00 10.16 209 LEU A CA 1
ATOM 1344 C C . LEU A 1 184 ? 17.203 109.509 29.527 1.00 12.78 209 LEU A C 1
ATOM 1345 O O . LEU A 1 184 ? 16.161 108.834 29.506 1.00 10.30 209 LEU A O 1
ATOM 1350 N N . THR A 1 185 ? 18.411 108.989 29.855 1.00 9.94 210 THR A N 1
ATOM 1351 C CA . THR A 1 185 ? 18.509 107.614 30.370 1.00 8.95 210 THR A CA 1
ATOM 1352 C C . THR A 1 185 ? 18.022 107.655 31.834 1.00 11.49 210 THR A C 1
ATOM 1353 O O . THR A 1 185 ? 17.956 108.743 32.433 1.00 10.66 210 THR A O 1
ATOM 1357 N N . CYS A 1 186 ? 17.743 106.494 32.440 1.00 10.44 211 CYS A N 1
ATOM 1358 C CA . CYS A 1 186 ? 17.320 106.503 33.842 1.00 10.90 211 CYS A CA 1
ATOM 1359 C C . CYS A 1 186 ? 18.430 107.096 34.745 1.00 12.55 211 CYS A C 1
ATOM 1360 O O . CYS A 1 186 ? 18.105 107.831 35.679 1.00 9.99 211 CYS A O 1
ATOM 1363 N N . GLY A 1 187 ? 19.714 106.840 34.414 1.00 9.14 212 GLY A N 1
ATOM 1364 C CA . GLY A 1 187 ? 20.835 107.397 35.178 1.00 9.15 212 GLY A CA 1
ATOM 1365 C C . GLY A 1 187 ? 20.904 108.910 35.076 1.00 11.75 212 GLY A C 1
ATOM 1366 O O . GLY A 1 187 ? 21.058 109.595 36.090 1.00 11.00 212 GLY A O 1
ATOM 1367 N N . GLU A 1 188 ? 20.729 109.457 33.844 1.00 9.49 213 GLU A N 1
ATOM 1368 C CA . GLU A 1 188 ? 20.705 110.918 33.645 1.00 8.72 213 GLU A CA 1
ATOM 1369 C C . GLU A 1 188 ? 19.525 111.558 34.380 1.00 11.85 213 GLU A C 1
ATOM 1370 O O . GLU A 1 188 ? 19.700 112.600 35.024 1.00 11.25 213 GLU A O 1
ATOM 1376 N N . LEU A 1 189 ? 18.332 110.925 34.325 1.00 9.48 214 LEU A N 1
ATOM 1377 C CA . LEU A 1 189 ? 17.169 111.434 35.053 1.00 8.88 214 LEU A CA 1
ATOM 1378 C C . LEU A 1 189 ? 17.464 111.479 36.574 1.00 11.15 214 LEU A C 1
ATOM 1379 O O . LEU A 1 189 ? 17.156 112.485 37.234 1.00 10.25 214 LEU A O 1
ATOM 1384 N N . ALA A 1 190 ? 18.091 110.423 37.101 1.00 8.69 215 ALA A N 1
ATOM 1385 C CA . ALA A 1 190 ? 18.453 110.358 38.530 1.00 8.24 215 ALA A CA 1
ATOM 1386 C C . ALA A 1 190 ? 19.359 111.541 38.892 1.00 12.03 215 ALA A C 1
ATOM 1387 O O . ALA A 1 190 ? 19.136 112.221 39.90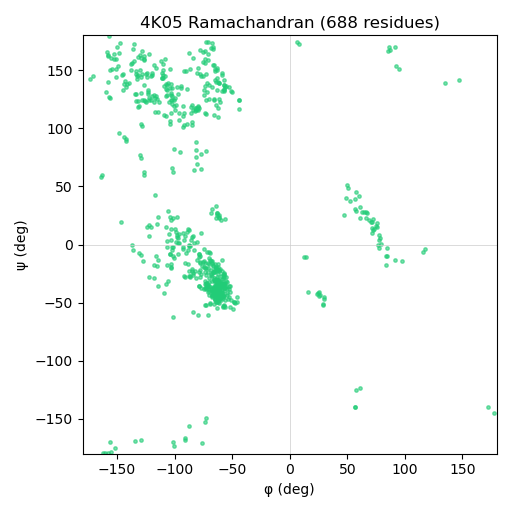7 1.00 9.77 215 ALA A O 1
ATOM 1389 N N . LEU A 1 191 ? 20.368 111.796 38.044 1.00 10.28 216 LEU A N 1
ATOM 1390 C CA . LEU A 1 191 ? 21.302 112.913 38.274 1.00 10.69 216 LEU A CA 1
ATOM 1391 C C . LEU A 1 191 ? 20.576 114.252 38.264 1.00 13.28 216 LEU A C 1
ATOM 1392 O O . LEU A 1 191 ? 20.849 115.106 39.110 1.00 11.53 216 LEU A O 1
ATOM 1405 N N . LEU A 1 193 ? 17.251 114.746 38.912 1.00 11.80 218 LEU A N 1
ATOM 1406 C CA . LEU A 1 193 ? 16.381 114.841 40.085 1.00 11.56 218 LEU A CA 1
ATOM 1407 C C . LEU A 1 193 ? 17.192 115.282 41.298 1.00 15.21 218 LEU A C 1
ATOM 1408 O O . LEU A 1 193 ? 16.747 116.124 42.055 1.00 15.17 218 LEU A O 1
ATOM 1413 N N . ASN A 1 194 ? 18.385 114.730 41.451 1.00 12.99 219 ASN A N 1
ATOM 1414 C CA . ASN A 1 194 ? 19.255 115.070 42.573 1.00 13.85 219 ASN A CA 1
ATOM 1415 C C . ASN A 1 194 ? 19.792 116.505 42.457 1.00 18.65 219 ASN A C 1
ATOM 1416 O O . ASN A 1 194 ? 19.679 117.275 43.413 1.00 17.74 219 ASN A O 1
ATOM 1421 N N . GLY A 1 195 ? 20.352 116.845 41.302 1.00 15.11 220 GLY A N 1
ATOM 1422 C CA . GLY A 1 195 ? 20.952 118.155 41.064 1.00 15.52 220 GLY A CA 1
ATOM 1423 C C . GLY A 1 195 ? 20.000 119.327 41.103 1.00 18.55 220 GLY A C 1
ATOM 1424 O O . GLY A 1 195 ? 20.381 120.423 41.513 1.00 18.75 220 GLY A O 1
ATOM 1425 N N . GLU A 1 196 ? 18.750 119.112 40.695 1.00 12.98 221 GLU A N 1
ATOM 1426 C CA . GLU A 1 196 ? 17.777 120.191 40.633 1.00 12.93 221 GLU A CA 1
ATOM 1427 C C . GLU A 1 196 ? 16.891 120.252 41.886 1.00 17.47 221 GLU A C 1
ATOM 1428 O O . GLU A 1 196 ? 15.927 121.029 41.898 1.00 16.66 221 GLU A O 1
ATOM 1434 N N . GLN A 1 197 ? 17.230 119.444 42.948 1.00 15.69 222 GLN A N 1
ATOM 1435 C CA A GLN A 1 197 ? 16.488 119.383 44.224 0.50 15.76 222 GLN A CA 1
ATOM 1436 C CA B GLN A 1 197 ? 16.487 119.425 44.221 0.50 15.66 222 GLN A CA 1
ATOM 1437 C C . GLN A 1 197 ? 14.997 119.139 43.965 1.00 18.36 222 GLN A C 1
ATOM 1438 O O . GLN A 1 197 ? 14.121 119.742 44.587 1.00 17.77 222 GLN A O 1
ATOM 1457 N N . LEU A 1 199 ? 13.542 116.249 44.468 1.00 14.61 224 LEU A N 1
ATOM 1458 C CA . LEU A 1 199 ? 13.060 115.358 45.519 1.00 14.46 224 LEU A CA 1
ATOM 1459 C C . LEU A 1 199 ? 13.143 116.091 46.877 1.00 19.28 224 LEU A C 1
ATOM 1460 O O . LEU A 1 199 ? 13.675 117.200 46.937 1.00 19.82 224 LEU A O 1
ATOM 1465 N N . SER A 1 200 ? 12.594 115.488 47.952 1.00 18.14 225 SER A N 1
ATOM 1466 C CA . SER A 1 200 ? 12.506 116.122 49.276 1.00 18.20 225 SER A CA 1
ATOM 1467 C C . SER A 1 200 ? 13.874 116.444 49.907 1.00 20.99 225 SER A C 1
ATOM 1468 O O . SER A 1 200 ? 13.990 117.419 50.664 1.00 20.90 225 SER A O 1
ATOM 1471 N N . LYS A 1 201 ? 14.897 115.626 49.623 1.00 17.02 226 LYS A N 1
ATOM 1472 C CA . LYS A 1 201 ? 16.209 115.777 50.235 1.00 17.47 226 LYS A CA 1
ATOM 1473 C C . LYS A 1 201 ? 17.333 115.314 49.293 1.00 20.70 226 LYS A C 1
ATOM 1474 O O . LYS A 1 201 ? 17.079 114.395 48.511 1.00 18.95 226 LYS A O 1
ATOM 1480 N N . PRO A 1 202 ? 18.586 115.847 49.412 1.00 18.02 227 PRO A N 1
ATOM 1481 C CA . PRO A 1 202 ? 19.686 115.334 48.567 1.00 17.68 227 PRO A CA 1
ATOM 1482 C C . PRO A 1 202 ? 19.992 113.873 48.860 1.00 19.40 227 PRO A C 1
ATOM 1483 O O . PRO A 1 202 ? 19.945 113.420 50.012 1.00 17.80 227 PRO A O 1
ATOM 1487 N N . CYS A 1 203 ? 20.323 113.151 47.807 1.00 16.09 228 CYS A N 1
ATOM 1488 C CA . CYS A 1 203 ? 20.585 111.730 47.864 1.00 16.65 228 CYS A CA 1
ATOM 1489 C C . CYS A 1 203 ? 22.059 111.418 47.629 1.00 17.55 228 CYS A C 1
ATOM 1490 O O . CYS A 1 203 ? 22.708 112.055 46.795 1.00 17.50 228 CYS A O 1
ATOM 1493 N N . ASN A 1 204 ? 22.587 110.407 48.342 1.00 13.09 229 ASN A N 1
ATOM 1494 C CA . ASN A 1 204 ? 23.929 109.914 48.083 1.00 12.18 229 ASN A CA 1
ATOM 1495 C C . ASN A 1 204 ? 23.774 108.956 46.881 1.00 15.42 229 ASN A C 1
ATOM 1496 O O . ASN A 1 204 ? 23.517 107.752 47.036 1.00 13.56 229 ASN A O 1
ATOM 1501 N N . LEU A 1 205 ? 23.880 109.535 45.676 1.00 12.12 230 LEU A N 1
ATOM 1502 C CA . LEU A 1 205 ? 23.649 108.860 44.402 1.00 10.85 230 LEU A CA 1
ATOM 1503 C C . LEU A 1 205 ? 24.925 108.561 43.638 1.00 14.94 230 LEU A C 1
ATOM 1504 O O . LEU A 1 205 ? 25.800 109.415 43.523 1.00 13.52 230 LEU A O 1
ATOM 1509 N N . HIS A 1 206 ? 24.994 107.363 43.040 1.00 12.75 231 HIS A N 1
ATOM 1510 C CA . HIS A 1 206 ? 26.076 106.996 42.132 1.00 13.36 231 HIS A CA 1
ATOM 1511 C C . HIS A 1 206 ? 25.450 106.350 40.911 1.00 16.05 231 HIS A C 1
ATOM 1512 O O . HIS A 1 206 ? 24.649 105.437 41.060 1.00 14.33 231 HIS A O 1
ATOM 1519 N N . VAL A 1 207 ? 25.818 106.798 39.716 1.00 11.12 232 VAL A N 1
ATOM 1520 C CA . VAL A 1 207 ? 25.328 106.151 38.503 1.00 10.35 232 VAL A CA 1
ATOM 1521 C C . VAL A 1 207 ? 26.473 105.370 37.897 1.00 14.91 232 VAL A C 1
ATOM 1522 O O . VAL A 1 207 ? 27.550 105.946 37.698 1.00 13.76 232 VAL A O 1
ATOM 1526 N N . VAL A 1 208 ? 26.249 104.075 37.599 1.00 11.23 233 VAL A N 1
ATOM 1527 C CA . VAL A 1 208 ? 27.209 103.230 36.872 1.00 10.37 233 VAL A CA 1
ATOM 1528 C C . VAL A 1 208 ? 26.907 103.522 35.400 1.00 15.32 233 VAL A C 1
ATOM 1529 O O . VAL A 1 208 ? 25.871 103.107 34.862 1.00 14.13 233 VAL A O 1
ATOM 1533 N N . LYS A 1 209 ? 27.760 104.331 34.788 1.00 12.76 234 LYS A N 1
ATOM 1534 C CA . LYS A 1 209 ? 27.560 104.809 33.421 1.00 12.11 234 LYS A CA 1
ATOM 1535 C C . LYS A 1 209 ? 27.800 103.708 32.377 1.00 14.75 234 LYS A C 1
ATOM 1536 O O . LYS A 1 209 ? 28.691 102.874 32.522 1.00 14.20 234 LYS A O 1
ATOM 1550 N N . LYS A 1 211 ? 28.940 102.246 28.624 1.00 11.75 236 LYS A N 1
ATOM 1551 C CA . LYS A 1 211 ? 30.013 102.490 27.659 1.00 12.29 236 LYS A CA 1
ATOM 1552 C C . LYS A 1 211 ? 29.436 102.338 26.252 1.00 15.25 236 LYS A C 1
ATOM 1553 O O . LYS A 1 211 ? 28.670 101.410 25.992 1.00 14.98 236 LYS A O 1
ATOM 1559 N N . GLY A 1 212 ? 29.741 103.290 25.384 1.00 13.00 237 GLY A N 1
ATOM 1560 C CA . GLY A 1 212 ? 29.360 103.246 23.987 1.00 13.12 237 GLY A CA 1
ATOM 1561 C C . GLY A 1 212 ? 27.973 103.718 23.605 1.00 15.65 237 GLY A C 1
ATOM 1562 O O . GLY A 1 212 ? 27.692 103.795 22.413 1.00 15.79 237 GLY A O 1
ATOM 1563 N N . TRP A 1 213 ? 27.064 103.976 24.571 1.00 12.48 238 TRP A N 1
ATOM 1564 C CA . TRP A 1 213 ? 25.717 104.419 24.165 1.00 11.52 238 TRP A CA 1
ATOM 1565 C C . TRP A 1 213 ? 25.759 105.850 23.632 1.00 16.48 238 TRP A C 1
ATOM 1566 O O . TRP A 1 213 ? 26.467 106.691 24.180 1.00 16.59 238 TRP A O 1
ATOM 1577 N N . LYS A 1 214 ? 25.017 106.114 22.549 1.00 12.67 239 LYS A N 1
ATOM 1578 C CA . LYS A 1 214 ? 24.966 107.451 21.944 1.00 12.41 239 LYS A CA 1
ATOM 1579 C C . LYS A 1 214 ? 23.528 107.931 21.876 1.00 15.11 239 LYS A C 1
ATOM 1580 O O . LYS A 1 214 ? 22.633 107.111 21.705 1.00 16.22 239 LYS A O 1
ATOM 1586 N N . ARG A 1 215 ? 23.304 109.254 22.006 1.00 12.61 240 ARG A N 1
ATOM 1587 C CA . ARG A 1 215 ? 21.951 109.835 22.014 1.00 12.09 240 ARG A CA 1
ATOM 1588 C C . ARG A 1 215 ? 21.148 109.464 20.765 1.00 15.29 240 ARG A C 1
ATOM 1589 O O . ARG A 1 215 ? 19.940 109.301 20.857 1.00 14.75 240 ARG A O 1
ATOM 1597 N N . LYS A 1 216 ? 21.824 109.319 19.612 1.00 13.46 241 LYS A N 1
ATOM 1598 C CA A LYS A 1 216 ? 21.183 108.986 18.330 0.60 13.72 241 LYS A CA 1
ATOM 1599 C CA B LYS A 1 216 ? 21.159 109.004 18.339 0.40 13.53 241 LYS A CA 1
ATOM 1600 C C . LYS A 1 216 ? 20.649 107.548 18.274 1.00 17.59 241 LYS A C 1
ATOM 1601 O O . LYS A 1 216 ? 19.826 107.225 17.405 1.00 18.65 241 LYS A O 1
ATOM 1620 N N . ASP A 1 218 ? 18.617 104.156 18.823 1.00 14.76 243 ASP A N 1
ATOM 1621 C CA . ASP A 1 218 ? 17.356 103.585 19.304 1.00 13.88 243 ASP A CA 1
ATOM 1622 C C . ASP A 1 218 ? 17.740 102.210 19.882 1.00 14.45 243 ASP A C 1
ATOM 1623 O O . ASP A 1 218 ? 18.902 101.804 19.737 1.00 15.34 243 ASP A O 1
ATOM 1628 N N . TYR A 1 219 ? 16.808 101.489 20.519 1.00 11.15 244 TYR A N 1
ATOM 1629 C CA . TYR A 1 219 ? 17.198 100.239 21.175 1.00 9.80 244 TYR A CA 1
ATOM 1630 C C . TYR A 1 219 ? 17.797 99.196 20.232 1.00 13.62 244 TYR A C 1
ATOM 1631 O O . TYR A 1 219 ? 18.784 98.546 20.606 1.00 12.83 244 TYR A O 1
ATOM 1640 N N . VAL A 1 220 ? 17.215 99.010 19.034 1.00 12.72 245 VAL A N 1
ATOM 1641 C CA A VAL A 1 220 ? 17.701 97.985 18.098 0.60 13.88 245 VAL A CA 1
ATOM 1642 C CA B VAL A 1 220 ? 17.721 97.970 18.133 0.40 13.57 245 VAL A CA 1
ATOM 1643 C C . VAL A 1 220 ? 19.188 98.238 17.766 1.00 17.66 245 VAL A C 1
ATOM 1644 O O . VAL A 1 220 ? 19.959 97.276 17.699 1.00 18.19 245 VAL A O 1
ATOM 1651 N N . GLN A 1 221 ? 19.602 99.527 17.644 1.00 13.84 246 GLN A N 1
ATOM 1652 C CA . GLN A 1 221 ? 21.006 99.876 17.339 1.00 14.94 246 GLN A CA 1
ATOM 1653 C C . GLN A 1 221 ? 21.993 99.448 18.442 1.00 16.82 246 GLN A C 1
ATOM 1654 O O . GLN A 1 221 ? 23.180 99.331 18.162 1.00 17.63 246 GLN A O 1
ATOM 1660 N N . THR A 1 222 ? 21.527 99.211 19.677 1.00 12.39 247 THR A N 1
ATOM 1661 C CA . THR A 1 222 ? 22.429 98.773 20.754 1.00 11.89 247 THR A CA 1
ATOM 1662 C C . THR A 1 222 ? 22.856 97.306 20.586 1.00 16.28 247 THR A C 1
ATOM 1663 O O . THR A 1 222 ? 23.886 96.902 21.134 1.00 16.18 247 THR A O 1
ATOM 1667 N N . GLY A 1 223 ? 22.048 96.530 19.863 1.00 13.10 248 GLY A N 1
ATOM 1668 C CA . GLY A 1 223 ? 22.312 95.112 19.642 1.00 12.48 248 GLY A CA 1
ATOM 1669 C C . GLY A 1 223 ? 21.809 94.225 20.760 1.00 15.23 248 GLY A C 1
ATOM 1670 O O . GLY A 1 223 ? 21.906 93.000 20.663 1.00 16.53 248 GLY A O 1
ATOM 1671 N N . LEU A 1 224 ? 21.245 94.826 21.836 1.00 11.72 249 LEU A N 1
ATOM 1672 C CA . LEU A 1 224 ? 20.713 94.032 22.954 1.00 11.16 249 LEU A CA 1
ATOM 1673 C C . LEU A 1 224 ? 19.389 93.381 22.595 1.00 13.81 249 LEU A C 1
ATOM 1674 O O . LEU A 1 224 ? 18.641 93.910 21.778 1.00 13.49 249 LEU A O 1
ATOM 1679 N N . GLN A 1 225 ? 19.050 92.300 23.295 1.00 12.39 250 GLN A N 1
ATOM 1680 C CA . GLN A 1 225 ? 17.736 91.695 23.238 1.00 12.31 250 GLN A CA 1
ATOM 1681 C C . GLN A 1 225 ? 16.764 92.564 24.030 1.00 14.47 250 GLN A C 1
ATOM 1682 O O . GLN A 1 225 ? 17.141 93.167 25.056 1.00 13.43 250 GLN A O 1
ATOM 1688 N N . TRP A 1 226 ? 15.528 92.635 23.564 1.00 12.48 251 TRP A N 1
ATOM 1689 C CA . TRP A 1 226 ? 14.479 93.349 24.271 1.00 11.71 251 TRP A CA 1
ATOM 1690 C C . TRP A 1 226 ? 13.624 92.338 25.014 1.00 16.63 251 TRP A C 1
ATOM 1691 O O . TRP A 1 226 ? 13.083 91.399 24.405 1.00 16.71 251 TRP A O 1
ATOM 1702 N N . ILE A 1 227 ? 13.505 92.547 26.324 1.00 11.75 252 ILE A N 1
ATOM 1703 C CA A ILE A 1 227 ? 12.658 91.722 27.177 0.65 11.24 252 ILE A CA 1
ATOM 1704 C CA B ILE A 1 227 ? 12.684 91.757 27.239 0.35 11.86 252 ILE A CA 1
ATOM 1705 C C . ILE A 1 227 ? 11.369 92.498 27.386 1.00 17.52 252 ILE A C 1
ATOM 1706 O O . ILE A 1 227 ? 11.434 93.685 27.709 1.00 19.65 252 ILE A O 1
ATOM 1715 N N . PRO A 1 228 ? 10.171 91.892 27.199 1.00 15.67 253 PRO A N 1
ATOM 1716 C CA . PRO A 1 228 ? 8.953 92.711 27.368 1.00 16.99 253 PRO A CA 1
ATOM 1717 C C . PRO A 1 228 ? 9.060 93.580 28.627 1.00 26.04 253 PRO A C 1
ATOM 1718 O O . PRO A 1 228 ? 9.245 93.018 29.716 1.00 25.26 253 PRO A O 1
ATOM 1722 N N . SER A 1 229 ? 9.066 94.953 28.473 1.00 23.76 254 SER A N 1
ATOM 1723 C CA . SER A 1 229 ? 9.279 95.864 29.625 1.00 23.45 254 SER A CA 1
ATOM 1724 C C . SER A 1 229 ? 8.153 95.686 30.627 1.00 26.48 254 SER A C 1
ATOM 1725 O O . SER A 1 229 ? 8.384 95.648 31.840 1.00 25.20 254 SER A O 1
ATOM 1728 N N . SER A 1 230 ? 6.950 95.487 30.071 1.00 22.81 255 SER A N 1
ATOM 1729 C CA . SER A 1 230 ? 5.654 95.146 30.651 1.00 20.74 255 SER A CA 1
ATOM 1730 C C . SER A 1 230 ? 4.929 94.308 29.569 1.00 21.64 255 SER A C 1
ATOM 1731 O O . SER A 1 230 ? 5.388 94.352 28.421 1.00 19.31 255 SER A O 1
ATOM 1734 N N . PRO A 1 231 ? 3.831 93.559 29.857 1.00 19.15 256 PRO A N 1
ATOM 1735 C CA . PRO A 1 231 ? 3.225 92.721 28.809 1.00 18.04 256 PRO A CA 1
ATOM 1736 C C . PRO A 1 231 ? 2.852 93.442 27.507 1.00 19.84 256 PRO A C 1
ATOM 1737 O O . PRO A 1 231 ? 3.062 92.879 26.440 1.00 19.71 256 PRO A O 1
ATOM 1741 N N . HIS A 1 232 ? 2.340 94.680 27.578 1.00 14.14 257 HIS A N 1
ATOM 1742 C CA . HIS A 1 232 ? 1.909 95.362 26.356 1.00 12.54 257 HIS A CA 1
ATOM 1743 C C . HIS A 1 232 ? 3.024 96.184 25.650 1.00 14.58 257 HIS A C 1
ATOM 1744 O O . HIS A 1 232 ? 2.725 96.908 24.688 1.00 13.41 257 HIS A O 1
ATOM 1751 N N . ILE A 1 233 ? 4.306 96.019 26.081 1.00 11.23 258 ILE A N 1
ATOM 1752 C CA A ILE A 1 233 ? 5.468 96.632 25.407 0.50 11.07 258 ILE A CA 1
ATOM 1753 C CA B ILE A 1 233 ? 5.452 96.636 25.393 0.50 10.88 258 ILE A CA 1
ATOM 1754 C C . ILE A 1 233 ? 6.360 95.440 25.031 1.00 13.90 258 ILE A C 1
ATOM 1755 O O . ILE A 1 233 ? 7.459 95.272 25.572 1.00 13.35 258 ILE A O 1
ATOM 1764 N N . PRO A 1 234 ? 5.850 94.538 24.156 1.00 10.82 259 PRO A N 1
ATOM 1765 C CA . PRO A 1 234 ? 6.593 93.296 23.885 1.00 10.76 259 PRO A CA 1
ATOM 1766 C C . PRO A 1 234 ? 7.855 93.399 23.057 1.00 13.56 259 PRO A C 1
ATOM 1767 O O . PRO A 1 234 ? 8.726 92.535 23.224 1.00 12.43 259 PRO A O 1
ATOM 1771 N N . HIS A 1 235 ? 7.964 94.423 22.195 1.00 10.80 260 HIS A N 1
ATOM 1772 C CA . HIS A 1 235 ? 9.065 94.564 21.248 1.00 9.94 260 HIS A CA 1
ATOM 1773 C C . HIS A 1 235 ? 9.750 95.927 21.365 1.00 12.37 260 HIS A C 1
ATOM 1774 O O . HIS A 1 235 ? 9.107 96.874 21.823 1.00 10.55 260 HIS A O 1
ATOM 1781 N N . PRO A 1 236 ? 11.001 96.094 20.900 1.00 12.14 261 PRO A N 1
ATOM 1782 C CA . PRO A 1 236 ? 11.631 97.431 21.000 1.00 12.54 261 PRO A CA 1
ATOM 1783 C C . PRO A 1 236 ? 10.841 98.518 20.263 1.00 14.34 261 PRO A C 1
ATOM 1784 O O . PRO A 1 236 ? 10.732 99.631 20.774 1.00 13.78 261 PRO A O 1
ATOM 1788 N N . HIS A 1 237 ? 10.226 98.191 19.107 1.00 10.33 262 HIS A N 1
ATOM 1789 C CA . HIS A 1 237 ? 9.450 99.209 18.408 1.00 9.60 262 HIS A CA 1
ATOM 1790 C C . HIS A 1 237 ? 8.219 99.610 19.216 1.00 11.04 262 HIS A C 1
ATOM 1791 O O . HIS A 1 237 ? 7.751 100.723 19.033 1.00 13.37 262 HIS A O 1
ATOM 1798 N N . SER A 1 238 ? 7.710 98.732 20.131 1.00 8.24 263 SER A N 1
ATOM 1799 C CA . SER A 1 238 ? 6.499 99.049 20.933 1.00 7.90 263 SER A CA 1
ATOM 1800 C C . SER A 1 238 ? 6.753 100.275 21.849 1.00 9.94 263 SER A C 1
ATOM 1801 O O . SER A 1 238 ? 5.809 101.013 22.149 1.00 9.82 263 SER A O 1
ATOM 1804 N N . ALA A 1 239 ? 8.019 100.508 22.263 1.00 9.11 264 ALA A N 1
ATOM 1805 C CA . ALA A 1 239 ? 8.362 101.669 23.096 1.00 9.94 264 ALA A CA 1
ATOM 1806 C C . ALA A 1 239 ? 8.090 102.981 22.327 1.00 12.73 264 ALA A C 1
ATOM 1807 O O . ALA A 1 239 ? 7.707 103.961 22.944 1.00 12.03 264 ALA A O 1
ATOM 1809 N N . PHE A 1 240 ? 8.274 103.000 20.986 1.00 9.07 265 PHE A N 1
ATOM 1810 C CA . PHE A 1 240 ? 7.972 104.187 20.189 1.00 8.29 265 PHE A CA 1
ATOM 1811 C C . PHE A 1 240 ? 6.469 104.428 20.117 1.00 11.60 265 PHE A C 1
ATOM 1812 O O . PHE A 1 240 ? 6.027 105.571 19.966 1.00 10.19 265 PHE A O 1
ATOM 1820 N N . PHE A 1 241 ? 5.674 103.341 20.144 1.00 7.72 266 PHE A N 1
ATOM 1821 C CA . PHE A 1 241 ? 4.234 103.477 19.958 1.00 6.91 266 PHE A CA 1
ATOM 1822 C C . PHE A 1 241 ? 3.479 103.750 21.253 1.00 11.59 266 PHE A C 1
ATOM 1823 O O . PHE A 1 241 ? 2.364 104.274 21.181 1.00 9.66 266 PHE A O 1
ATOM 1831 N N . TYR A 1 242 ? 4.036 103.391 22.421 1.00 7.82 267 TYR A N 1
ATOM 1832 C CA . TYR A 1 242 ? 3.359 103.653 23.702 1.00 8.22 267 TYR A CA 1
ATOM 1833 C C . TYR A 1 242 ? 2.977 105.173 23.803 1.00 11.22 267 TYR A C 1
ATOM 1834 O O . TYR A 1 242 ? 1.802 105.445 24.077 1.00 9.83 267 TYR A O 1
ATOM 1843 N N . PRO A 1 243 ? 3.880 106.154 23.489 1.00 8.41 268 PRO A N 1
ATOM 1844 C CA . PRO A 1 243 ? 3.470 107.574 23.546 1.00 7.74 268 PRO A CA 1
ATOM 1845 C C . PRO A 1 243 ? 2.585 108.010 22.371 1.00 10.56 268 PRO A C 1
ATOM 1846 O O . PRO A 1 243 ? 1.993 109.087 22.465 1.00 10.82 268 PRO A O 1
ATOM 1850 N N . VAL A 1 244 ? 2.509 107.223 21.269 1.00 6.33 269 VAL A N 1
ATOM 1851 C CA . VAL A 1 244 ? 1.670 107.567 20.109 1.00 6.63 269 VAL A CA 1
ATOM 1852 C C . VAL A 1 244 ? 0.179 107.488 20.488 1.00 10.48 269 VAL A C 1
ATOM 1853 O O . VAL A 1 244 ? -0.610 108.323 20.042 1.00 9.19 269 VAL A O 1
ATOM 1857 N N . SER A 1 245 ? -0.198 106.486 21.270 1.00 7.22 270 SER A N 1
ATOM 1858 C CA . SER A 1 245 ? -1.609 106.220 21.554 1.00 6.65 270 SER A CA 1
ATOM 1859 C C . SER A 1 245 ? -1.951 106.035 23.037 1.00 10.25 270 SER A C 1
ATOM 1860 O O . SER A 1 245 ? -3.132 105.860 23.361 1.00 11.11 270 SER A O 1
ATOM 1863 N N . GLY A 1 246 ? -0.934 105.991 23.891 1.00 9.40 271 GLY A N 1
ATOM 1864 C CA . GLY A 1 246 ? -1.093 105.693 25.311 1.00 11.31 271 GLY A CA 1
ATOM 1865 C C . GLY A 1 246 ? -1.951 106.646 26.117 1.00 13.47 271 GLY A C 1
ATOM 1866 O O . GLY A 1 246 ? -2.592 106.208 27.086 1.00 14.14 271 GLY A O 1
ATOM 1867 N N . ILE A 1 247 ? -1.977 107.952 25.746 1.00 10.14 272 ILE A N 1
ATOM 1868 C CA . ILE A 1 247 ? -2.779 108.915 26.528 1.00 9.31 272 ILE A CA 1
ATOM 1869 C C . ILE A 1 247 ? -4.251 108.666 26.243 1.00 13.01 272 ILE A C 1
ATOM 1870 O O . ILE A 1 247 ? -5.040 108.485 27.182 1.00 12.62 272 ILE A O 1
ATOM 1875 N N . LEU A 1 248 ? -4.632 108.633 24.948 1.00 9.22 273 LEU A N 1
ATOM 1876 C CA . LEU A 1 248 ? -6.014 108.288 24.577 1.00 9.27 273 LEU A CA 1
ATOM 1877 C C . LEU A 1 248 ? -6.391 106.923 25.177 1.00 12.20 273 LEU A C 1
ATOM 1878 O O . LEU A 1 248 ? -7.528 106.726 25.618 1.00 11.90 273 LEU A O 1
ATOM 1883 N N . GLY A 1 249 ? -5.417 106.009 25.224 1.00 10.10 274 GLY A N 1
ATOM 1884 C CA . GLY A 1 249 ? -5.609 104.663 25.758 1.00 10.81 274 GLY A CA 1
ATOM 1885 C C . GLY A 1 249 ? -6.109 104.615 27.185 1.00 15.60 274 GLY A C 1
ATOM 1886 O O . GLY A 1 249 ? -6.776 103.652 27.574 1.00 14.37 274 GLY A O 1
ATOM 1887 N N . GLU A 1 250 ? -5.796 105.647 27.979 1.00 12.54 275 GLU A N 1
ATOM 1888 C CA . GLU A 1 250 ? -6.264 105.707 29.370 1.00 14.13 275 GLU A CA 1
ATOM 1889 C C . GLU A 1 250 ? -7.781 105.733 29.469 1.00 16.27 275 GLU A C 1
ATOM 1890 O O . GLU A 1 250 ? -8.329 105.349 30.501 1.00 15.45 275 GLU A O 1
ATOM 1896 N N . LEU A 1 251 ? -8.466 106.166 28.406 1.00 11.82 276 LEU A N 1
ATOM 1897 C CA . LEU A 1 251 ? -9.926 106.251 28.460 1.00 10.40 276 LEU A CA 1
ATOM 1898 C C . LEU A 1 251 ? -10.674 104.937 28.137 1.00 15.13 276 LEU A C 1
ATOM 1899 O O . LEU A 1 251 ? -11.846 104.810 28.515 1.00 15.19 276 LEU A O 1
ATOM 1904 N N . GLY A 1 252 ? -10.031 103.991 27.432 1.00 12.99 277 GLY A N 1
ATOM 1905 C CA . GLY A 1 252 ? -10.709 102.756 27.016 1.00 11.63 277 GLY A CA 1
ATOM 1906 C C . GLY A 1 252 ? -11.901 103.024 26.107 1.00 14.59 277 GLY A C 1
ATOM 1907 O O . GLY A 1 252 ? -12.900 102.302 26.156 1.00 14.11 277 GLY A O 1
ATOM 1908 N N . TYR A 1 253 ? -11.817 104.092 25.297 1.00 12.23 278 TYR A N 1
ATOM 1909 C CA . TYR A 1 253 ? -12.897 104.526 24.405 1.00 11.70 278 TYR A CA 1
ATOM 1910 C C . TYR A 1 253 ? -12.770 103.856 23.048 1.00 15.74 278 TYR A C 1
ATOM 1911 O O . TYR A 1 253 ? -13.708 103.209 22.581 1.00 16.56 278 TYR A O 1
ATOM 1928 N N . SER A 1 255 ? -10.205 101.294 20.556 1.00 9.10 280 SER A N 1
ATOM 1929 C CA . SER A 1 255 ? -9.139 100.310 20.688 1.00 8.43 280 SER A CA 1
ATOM 1930 C C . SER A 1 255 ? -7.857 100.951 20.230 1.00 12.42 280 SER A C 1
ATOM 1931 O O . SER A 1 255 ? -7.853 101.612 19.187 1.00 11.90 280 SER A O 1
ATOM 1934 N N . ILE A 1 256 ? -6.779 100.787 20.995 1.00 9.11 281 ILE A N 1
ATOM 1935 C CA . ILE A 1 256 ? -5.471 101.275 20.561 1.00 8.49 281 ILE A CA 1
ATOM 1936 C C . ILE A 1 256 ? -4.562 100.052 20.349 1.00 12.17 281 ILE A C 1
ATOM 1937 O O . ILE A 1 256 ? -3.346 100.167 20.405 1.00 9.98 281 ILE A O 1
ATOM 1942 N N . GLY A 1 257 ? -5.173 98.893 20.111 1.00 10.05 282 GLY A N 1
ATOM 1943 C CA . GLY A 1 257 ? -4.414 97.663 19.883 1.00 10.64 282 GLY A CA 1
ATOM 1944 C C . GLY A 1 257 ? -4.143 96.848 21.127 1.00 12.75 282 GLY A C 1
ATOM 1945 O O . GLY A 1 257 ? -3.691 95.704 21.017 1.00 13.19 282 GLY A O 1
ATOM 1946 N N . VAL A 1 258 ? -4.372 97.433 22.324 1.00 9.74 283 VAL A N 1
ATOM 1947 C CA . VAL A 1 258 ? -4.297 96.664 23.572 1.00 9.49 283 VAL A CA 1
ATOM 1948 C C . VAL A 1 258 ? -5.560 95.811 23.565 1.00 14.02 283 VAL A C 1
ATOM 1949 O O . VAL A 1 258 ? -6.692 96.330 23.566 1.00 12.66 283 VAL A O 1
ATOM 1953 N N . GLY A 1 259 ? -5.347 94.514 23.458 1.00 11.33 284 GLY A N 1
ATOM 1954 C CA . GLY A 1 259 ? -6.428 93.555 23.254 1.00 10.76 284 GLY A CA 1
ATOM 1955 C C . GLY A 1 259 ? -6.272 92.882 21.904 1.00 13.21 284 GLY A C 1
ATOM 1956 O O . GLY A 1 259 ? -7.004 91.950 21.574 1.00 12.54 284 GLY A O 1
ATOM 1957 N N . TYR A 1 260 ? -5.292 93.354 21.099 1.00 11.54 285 TYR A N 1
ATOM 1958 C CA . TYR A 1 260 ? -5.021 92.780 19.781 1.00 10.89 285 TYR A CA 1
ATOM 1959 C C . TYR A 1 260 ? -3.510 92.494 19.715 1.00 14.90 285 TYR A C 1
ATOM 1960 O O . TYR A 1 260 ? -2.826 92.561 20.748 1.00 15.90 285 TYR A O 1
ATOM 1969 N N . THR A 1 261 ? -2.970 92.196 18.529 1.00 10.00 286 THR A N 1
ATOM 1970 C CA . THR A 1 261 ? -1.589 91.734 18.443 1.00 9.36 286 THR A CA 1
ATOM 1971 C C . THR A 1 261 ? -0.558 92.803 18.072 1.00 11.95 286 THR A C 1
ATOM 1972 O O . THR A 1 261 ? 0.640 92.492 18.006 1.00 11.73 286 THR A O 1
ATOM 1976 N N . ILE A 1 262 ? -1.006 94.064 17.902 1.00 9.57 287 ILE A N 1
ATOM 1977 C CA . ILE A 1 262 ? -0.121 95.217 17.628 1.00 7.99 287 ILE A CA 1
ATOM 1978 C C . ILE A 1 262 ? -0.425 96.328 18.695 1.00 11.02 287 ILE A C 1
ATOM 1979 O O . ILE A 1 262 ? -0.867 97.424 18.345 1.00 9.60 287 ILE A O 1
ATOM 1984 N N . PRO A 1 263 ? -0.196 96.046 19.997 1.00 9.52 288 PRO A N 1
ATOM 1985 C CA . PRO A 1 263 ? -0.564 97.027 21.032 1.00 8.73 288 PRO A CA 1
ATOM 1986 C C . PRO A 1 263 ? 0.138 98.357 20.846 1.00 10.92 288 PRO A C 1
ATOM 1987 O O . PRO A 1 263 ? 1.363 98.402 20.592 1.00 9.54 288 PRO A O 1
ATOM 1991 N N . PHE A 1 264 ? -0.699 99.439 20.930 1.00 8.53 289 PHE A N 1
ATOM 1992 C CA . PHE A 1 264 ? -0.343 100.857 20.822 1.00 7.85 289 PHE A CA 1
ATOM 1993 C C . PHE A 1 264 ? -0.097 101.311 19.368 1.00 9.31 289 PHE A C 1
ATOM 1994 O O . PHE A 1 264 ? 0.175 102.487 19.166 1.00 9.93 289 PHE A O 1
ATOM 2002 N N . GLN A 1 265 ? -0.157 100.387 18.355 1.00 7.40 290 GLN A N 1
ATOM 2003 C CA . GLN A 1 265 ? 0.203 100.768 16.984 1.00 6.90 290 GLN A CA 1
ATOM 2004 C C . GLN A 1 265 ? -0.972 101.102 16.098 1.00 10.60 290 GLN A C 1
ATOM 2005 O O . 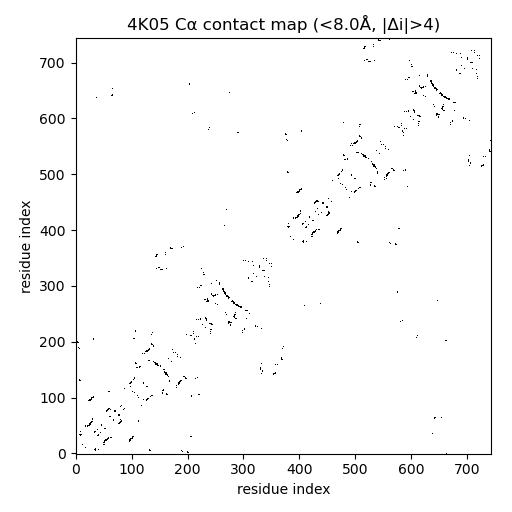GLN A 1 265 ? -0.808 101.203 14.881 1.00 9.65 290 GLN A O 1
ATOM 2019 N N . PHE A 1 267 ? -5.503 102.562 15.942 1.00 7.74 292 PHE A N 1
ATOM 2020 C CA . PHE A 1 267 ? -6.691 103.222 16.517 1.00 7.27 292 PHE A CA 1
ATOM 2021 C C . PHE A 1 267 ? -7.897 102.672 15.807 1.00 10.02 292 PHE A C 1
ATOM 2022 O O . PHE A 1 267 ? -7.926 102.725 14.583 1.00 9.64 292 PHE A O 1
ATOM 2030 N N . ALA A 1 268 ? -8.895 102.165 16.549 1.00 8.08 293 ALA A N 1
ATOM 2031 C CA . ALA A 1 268 ? -10.075 101.618 15.876 1.00 8.01 293 ALA A CA 1
ATOM 2032 C C . ALA A 1 268 ? -11.317 101.699 16.731 1.00 11.54 293 ALA A C 1
ATOM 2033 O O . ALA A 1 268 ? -11.241 101.764 17.954 1.00 10.16 293 ALA A O 1
ATOM 2035 N N . ALA A 1 269 ? -12.482 101.622 16.077 1.00 8.48 294 ALA A N 1
ATOM 2036 C CA . ALA A 1 269 ? -13.760 101.570 16.797 1.00 9.37 294 ALA A CA 1
ATOM 2037 C C . ALA A 1 269 ? -14.819 100.965 15.888 1.00 13.82 294 ALA A C 1
ATOM 2038 O O . ALA A 1 269 ? -14.604 100.852 14.685 1.00 13.89 294 ALA A O 1
ATOM 2040 N N . ARG A 1 270 ? -15.958 100.568 16.451 1.00 12.12 295 ARG A N 1
ATOM 2041 C CA . ARG A 1 270 ? -16.931 99.870 15.629 1.00 12.88 295 ARG A CA 1
ATOM 2042 C C . ARG A 1 270 ? -17.673 100.779 14.639 1.00 17.82 295 ARG A C 1
ATOM 2043 O O . ARG A 1 270 ? -18.141 100.284 13.609 1.00 18.77 295 ARG A O 1
ATOM 2051 N N . TRP A 1 271 ? -17.685 102.086 14.904 1.00 15.42 296 TRP A N 1
ATOM 2052 C CA . TRP A 1 271 ? -18.420 103.081 14.129 1.00 16.01 296 TRP A CA 1
ATOM 2053 C C . TRP A 1 271 ? -17.533 103.814 13.096 1.00 18.36 296 TRP A C 1
ATOM 2054 O O . TRP A 1 271 ? -18.007 104.732 12.429 1.00 18.05 296 TRP A O 1
ATOM 2065 N N . VAL A 1 272 ? -16.272 103.385 12.918 1.00 12.41 297 VAL A N 1
ATOM 2066 C CA . VAL A 1 272 ? -15.373 104.026 11.951 1.00 11.50 297 VAL A CA 1
ATOM 2067 C C . VAL A 1 272 ? -15.446 103.326 10.573 1.00 14.85 297 VAL A C 1
ATOM 2068 O O . VAL A 1 272 ? -15.707 102.116 10.498 1.00 14.52 297 VAL A O 1
ATOM 2072 N N . GLU A 1 273 ? -15.232 104.108 9.493 1.00 11.35 298 GLU A N 1
ATOM 2073 C CA . GLU A 1 273 ? -15.015 103.629 8.128 1.00 12.32 298 GLU A CA 1
ATOM 2074 C C . GLU A 1 273 ? -13.507 103.794 7.888 1.00 14.79 298 GLU A C 1
ATOM 2075 O O . GLU A 1 273 ? -13.029 104.927 7.744 1.00 13.38 298 GLU A O 1
ATOM 2081 N N . ALA A 1 274 ? -12.756 102.676 7.929 1.00 12.44 299 ALA A N 1
ATOM 2082 C CA . ALA A 1 274 ? -11.297 102.645 7.851 1.00 13.19 299 ALA A CA 1
ATOM 2083 C C . ALA A 1 274 ? -10.705 103.494 6.718 1.00 14.68 299 ALA A C 1
ATOM 2084 O O . ALA A 1 274 ? -9.783 104.279 6.969 1.00 13.49 299 ALA A O 1
ATOM 2086 N N . GLU A 1 275 ? -11.208 103.329 5.478 1.00 11.58 300 GLU A N 1
ATOM 2087 C CA . GLU A 1 275 ? -10.622 104.029 4.341 1.00 13.34 300 GLU A CA 1
ATOM 2088 C C . GLU A 1 275 ? -10.766 105.549 4.465 1.00 15.81 300 GLU A C 1
ATOM 2089 O O . GLU A 1 275 ? -9.839 106.252 4.071 1.00 14.94 300 GLU A O 1
ATOM 2095 N N . LYS A 1 276 ? -11.892 106.044 5.049 1.00 14.33 301 LYS A N 1
ATOM 2096 C CA . LYS A 1 276 ? -12.131 107.478 5.235 1.00 14.94 301 LYS A CA 1
ATOM 2097 C C . LYS A 1 276 ? -11.194 108.035 6.280 1.00 14.66 301 LYS A C 1
ATOM 2098 O O . LYS A 1 276 ? -10.605 109.089 6.075 1.00 14.29 301 LYS A O 1
ATOM 2104 N N . LEU A 1 277 ? -11.030 107.304 7.386 1.00 10.56 302 LEU A N 1
ATOM 2105 C CA . LEU A 1 277 ? -10.141 107.776 8.444 1.00 10.00 302 LEU A CA 1
ATOM 2106 C C . LEU A 1 277 ? -8.682 107.832 7.940 1.00 13.22 302 LEU A C 1
ATOM 2107 O O . LEU A 1 277 ? -7.992 108.845 8.147 1.00 11.83 302 LEU A O 1
ATOM 2112 N N . ALA A 1 278 ? -8.235 106.784 7.213 1.00 10.54 303 ALA A N 1
ATOM 2113 C CA . ALA A 1 278 ? -6.871 106.752 6.700 1.00 10.51 303 ALA A CA 1
ATOM 2114 C C . ALA A 1 278 ? -6.633 107.885 5.706 1.00 12.40 303 ALA A C 1
ATOM 2115 O O . ALA A 1 278 ? -5.604 108.568 5.797 1.00 11.25 303 ALA A O 1
ATOM 2117 N N . ASP A 1 279 ? -7.601 108.115 4.779 1.00 10.91 304 ASP A N 1
ATOM 2118 C CA . ASP A 1 279 ? -7.452 109.178 3.777 1.00 11.27 304 ASP A CA 1
ATOM 2119 C C . ASP A 1 279 ? -7.334 110.554 4.460 1.00 13.34 304 ASP A C 1
ATOM 2120 O O . ASP A 1 279 ? -6.408 111.299 4.149 1.00 14.55 304 ASP A O 1
ATOM 2125 N N . ASN A 1 280 ? -8.215 110.848 5.443 1.00 10.95 305 ASN A N 1
ATOM 2126 C CA . ASN A 1 280 ? -8.187 112.129 6.150 1.00 10.97 305 ASN A CA 1
ATOM 2127 C C . ASN A 1 280 ? -6.894 112.310 6.928 1.00 14.36 305 ASN A C 1
ATOM 2128 O O . ASN A 1 280 ? -6.311 113.386 6.885 1.00 14.45 305 ASN A O 1
ATOM 2133 N N . LEU A 1 281 ? -6.380 111.232 7.555 1.00 9.96 306 LEU A N 1
ATOM 2134 C CA . LEU A 1 281 ? -5.135 111.364 8.299 1.00 9.19 306 LEU A CA 1
ATOM 2135 C C . LEU A 1 281 ? -3.932 111.505 7.383 1.00 11.02 306 LEU A C 1
ATOM 2136 O O . LEU A 1 281 ? -3.063 112.323 7.660 1.00 11.52 306 LEU A O 1
ATOM 2141 N N . ASN A 1 282 ? -3.897 110.777 6.254 1.00 8.62 307 ASN A N 1
ATOM 2142 C CA . ASN A 1 282 ? -2.753 110.898 5.355 1.00 8.98 307 ASN A CA 1
ATOM 2143 C C . ASN A 1 282 ? -2.712 112.290 4.707 1.00 13.23 307 ASN A C 1
ATOM 2144 O O . ASN A 1 282 ? -1.621 112.781 4.429 1.00 13.21 307 ASN A O 1
ATOM 2149 N N . ARG A 1 283 ? -3.884 112.952 4.561 1.00 12.16 308 ARG A N 1
ATOM 2150 C CA . ARG A 1 283 ? -3.949 114.319 4.011 1.00 12.57 308 ARG A CA 1
ATOM 2151 C C . ARG A 1 283 ? -3.252 115.347 4.920 1.00 16.40 308 ARG A C 1
ATOM 2152 O O . ARG A 1 283 ? -2.912 116.446 4.453 1.00 16.44 308 ARG A O 1
ATOM 2160 N N . LEU A 1 284 ? -2.993 114.985 6.196 1.00 12.18 309 LEU A N 1
ATOM 2161 C CA . LEU A 1 284 ? -2.280 115.866 7.135 1.00 11.80 309 LEU A CA 1
ATOM 2162 C C . LEU A 1 284 ? -0.788 115.936 6.845 1.00 16.15 309 LEU A C 1
ATOM 2163 O O . LEU A 1 284 ? -0.123 116.846 7.323 1.00 15.36 309 LEU A O 1
ATOM 2168 N N . HIS A 1 285 ? -0.254 114.953 6.107 1.00 14.18 310 HIS A N 1
ATOM 2169 C CA . HIS A 1 285 ? 1.161 114.839 5.748 1.00 14.31 310 HIS A CA 1
ATOM 2170 C C . HIS A 1 285 ? 2.068 114.976 6.978 1.00 16.87 310 HIS A C 1
ATOM 2171 O O . HIS A 1 285 ? 3.036 115.741 6.973 1.00 17.23 310 HIS A O 1
ATOM 2178 N N . LEU A 1 286 ? 1.749 114.228 8.042 1.00 12.84 311 LEU A N 1
ATOM 2179 C CA . LEU A 1 286 ? 2.597 114.228 9.238 1.00 11.55 311 LEU A CA 1
ATOM 2180 C C . LEU A 1 286 ? 3.955 113.606 8.898 1.00 15.27 311 LEU A C 1
ATOM 2181 O O . LEU A 1 286 ? 4.008 112.486 8.373 1.00 13.84 311 LEU A O 1
ATOM 2186 N N . PRO A 1 287 ? 5.074 114.324 9.158 1.00 13.21 312 PRO A N 1
ATOM 2187 C CA . PRO A 1 287 ? 6.389 113.784 8.793 1.00 12.18 312 PRO A CA 1
ATOM 2188 C C . PRO A 1 287 ? 6.671 112.427 9.428 1.00 13.98 312 PRO A C 1
ATOM 2189 O O . PRO A 1 287 ? 6.374 112.216 10.599 1.00 13.45 312 PRO A O 1
ATOM 2193 N N . GLY A 1 288 ? 7.176 111.516 8.593 1.00 11.98 313 GLY A N 1
ATOM 2194 C CA . GLY A 1 288 ? 7.598 110.170 8.968 1.00 11.41 313 GLY A CA 1
ATOM 2195 C C . GLY A 1 288 ? 6.504 109.171 9.291 1.00 13.16 313 GLY A C 1
ATOM 2196 O O . GLY A 1 288 ? 6.817 108.093 9.802 1.00 13.14 313 GLY A O 1
ATOM 2197 N N . VAL A 1 289 ? 5.225 109.496 8.975 1.00 9.59 314 VAL A N 1
ATOM 2198 C CA A VAL A 1 289 ? 4.072 108.647 9.326 0.60 8.48 314 VAL A CA 1
ATOM 2199 C CA B VAL A 1 289 ? 4.134 108.569 9.297 0.40 10.14 314 VAL A CA 1
ATOM 2200 C C . VAL A 1 289 ? 3.227 108.318 8.089 1.00 11.76 314 VAL A C 1
ATOM 2201 O O . VAL A 1 289 ? 2.977 109.208 7.269 1.00 12.45 314 VAL A O 1
ATOM 2208 N N . ILE A 1 290 ? 2.688 107.094 8.021 1.00 8.09 315 ILE A N 1
ATOM 2209 C CA . ILE A 1 290 ? 1.728 106.689 6.995 1.00 7.21 315 ILE A CA 1
ATOM 2210 C C . ILE A 1 290 ? 0.621 105.948 7.737 1.00 8.90 315 ILE A C 1
ATOM 2211 O O . ILE A 1 290 ? 0.917 105.052 8.532 1.00 9.09 315 ILE A O 1
ATOM 2216 N N . PHE A 1 291 ? -0.641 106.324 7.499 1.00 7.87 316 PHE A N 1
ATOM 2217 C CA . PHE A 1 291 ? -1.767 105.647 8.115 1.00 7.01 316 PHE A CA 1
ATOM 2218 C C . PHE A 1 291 ? -2.321 104.648 7.125 1.00 11.57 316 PHE A C 1
ATOM 2219 O O . PHE A 1 291 ? -2.404 104.957 5.939 1.00 12.89 316 PHE A O 1
ATOM 2227 N N . ARG A 1 292 ? -2.627 103.438 7.592 1.00 7.39 317 ARG A N 1
ATOM 2228 C CA . ARG A 1 292 ? -3.101 102.369 6.711 1.00 7.48 317 ARG A CA 1
ATOM 2229 C C . ARG A 1 292 ? -4.466 101.873 7.214 1.00 10.40 317 ARG A C 1
ATOM 2230 O O . ARG A 1 292 ? -4.614 101.605 8.408 1.00 10.35 317 ARG A O 1
ATOM 2238 N N . PRO A 1 293 ? -5.481 101.750 6.339 1.00 8.53 318 PRO A N 1
ATOM 2239 C CA . PRO A 1 293 ? -6.794 101.309 6.825 1.00 8.31 318 PRO A CA 1
ATOM 2240 C C . PRO A 1 293 ? -6.739 99.866 7.281 1.00 11.86 318 PRO A C 1
ATOM 2241 O O . PRO A 1 293 ? -5.976 99.079 6.714 1.00 11.51 318 PRO A O 1
ATOM 2253 N N . HIS A 1 295 ? -9.101 96.462 9.354 1.00 12.65 320 HIS A N 1
ATOM 2254 C CA . HIS A 1 295 ? -10.275 95.786 9.894 1.00 12.94 320 HIS A CA 1
ATOM 2255 C C . HIS A 1 295 ? -9.768 94.749 10.866 1.00 17.37 320 HIS A C 1
ATOM 2256 O O . HIS A 1 295 ? -8.852 94.006 10.524 1.00 18.74 320 HIS A O 1
ATOM 2263 N N . LEU A 1 296 ? -10.316 94.691 12.064 1.00 14.14 321 LEU A N 1
ATOM 2264 C CA . LEU A 1 296 ? -9.846 93.722 13.066 1.00 14.41 321 LEU A CA 1
ATOM 2265 C C . LEU A 1 296 ? -10.935 93.353 14.029 1.00 17.20 321 LEU A C 1
ATOM 2266 O O . LEU A 1 296 ? -11.930 94.071 14.152 1.00 16.78 321 LEU A O 1
ATOM 2271 N N . LYS A 1 297 ? -10.710 92.260 14.755 1.00 13.93 322 LYS A N 1
ATOM 2272 C CA . LYS A 1 297 ? -11.585 91.814 15.809 1.00 13.80 322 LYS A CA 1
ATOM 2273 C C . LYS A 1 297 ? -10.714 91.579 17.054 1.00 16.37 322 LYS A C 1
ATOM 2274 O O . LYS A 1 297 ? -9.963 90.602 17.074 1.00 16.44 322 LYS A O 1
ATOM 2280 N N . PRO A 1 298 ? -10.726 92.474 18.061 1.00 12.56 323 PRO A N 1
ATOM 2281 C CA . PRO A 1 298 ? -9.887 92.257 19.247 1.00 11.10 323 PRO A CA 1
ATOM 2282 C C . PRO A 1 298 ? -10.205 90.950 19.963 1.00 14.31 323 PRO A C 1
ATOM 2283 O O . PRO A 1 298 ? -11.345 90.477 19.962 1.00 13.89 323 PRO A O 1
ATOM 2287 N N . PHE A 1 299 ? -9.183 90.364 20.559 1.00 12.05 324 PHE A N 1
ATOM 2288 C CA . PHE A 1 299 ? -9.315 89.102 21.298 1.00 13.09 324 PHE A CA 1
ATOM 2289 C C . PHE A 1 299 ? -9.720 89.334 22.741 1.00 16.49 324 PHE A C 1
ATOM 2290 O O . PHE A 1 299 ? -10.318 88.449 23.358 1.00 17.18 324 PHE A O 1
ATOM 2298 N N . TYR A 1 300 ? -9.359 90.499 23.303 1.00 12.87 325 TYR A N 1
ATOM 2299 C CA . TYR A 1 300 ? -9.672 90.875 24.682 1.00 11.61 325 TYR A CA 1
ATOM 2300 C C . TYR A 1 300 ? -9.686 92.396 24.814 1.00 15.22 325 TYR A C 1
ATOM 2301 O O . TYR A 1 300 ? -9.496 93.099 23.822 1.00 12.70 325 TYR A O 1
ATOM 2310 N N . SER A 1 301 ? -9.934 92.896 26.029 1.00 13.68 326 SER A N 1
ATOM 2311 C CA . SER A 1 301 ? -9.942 94.317 26.366 1.00 13.03 326 SER A CA 1
ATOM 2312 C C . SER A 1 301 ? -10.952 95.088 25.469 1.00 15.17 326 SER A C 1
ATOM 2313 O O . SER A 1 301 ? -12.039 94.563 25.183 1.00 14.25 326 SER A O 1
ATOM 2316 N N . VAL A 1 302 ? -10.599 96.292 25.014 1.00 12.17 327 VAL A N 1
ATOM 2317 C CA . VAL A 1 302 ? -11.505 97.177 24.282 1.00 12.45 327 VAL A CA 1
ATOM 2318 C C . VAL A 1 302 ? -11.998 96.554 22.959 1.00 16.58 327 VAL A C 1
ATOM 2319 O O . VAL A 1 302 ? -11.192 96.193 22.112 1.00 16.45 327 VAL A O 1
ATOM 2323 N N . GLY A 1 303 ? -13.327 96.493 22.790 1.00 14.95 328 GLY A N 1
ATOM 2324 C CA . GLY A 1 303 ? -13.953 95.972 21.576 1.00 14.80 328 GLY A CA 1
ATOM 2325 C C . GLY A 1 303 ? -13.807 94.477 21.393 1.00 18.35 328 GLY A C 1
ATOM 2326 O O . GLY A 1 303 ? -13.963 93.973 20.272 1.00 18.39 328 GLY A O 1
ATOM 2327 N N . LYS A 1 304 ? -13.511 93.751 22.494 1.00 14.75 329 LYS A N 1
ATOM 2328 C CA . LYS A 1 304 ? -13.362 92.292 22.500 1.00 15.14 329 LYS A CA 1
ATOM 2329 C C . LYS A 1 304 ? -14.477 91.637 21.680 1.00 20.62 329 LYS A C 1
ATOM 2330 O O . LYS A 1 304 ? -15.661 91.905 21.924 1.00 20.60 329 LYS A O 1
ATOM 2336 N N . GLU A 1 305 ? -14.084 90.829 20.685 1.00 17.20 330 GLU A N 1
ATOM 2337 C CA . GLU A 1 305 ? -14.944 90.017 19.833 1.00 17.53 330 GLU A CA 1
ATOM 2338 C C . GLU A 1 305 ? -15.962 90.842 18.995 1.00 22.52 330 GLU A C 1
ATOM 2339 O O . GLU A 1 305 ? -16.936 90.283 18.482 1.00 23.31 330 GLU A O 1
ATOM 2345 N N . GLU A 1 306 ? -15.660 92.128 18.765 1.00 17.32 331 GLU A N 1
ATOM 2346 C CA . GLU A 1 306 ? -16.454 93.011 17.903 1.00 16.88 331 GLU A CA 1
ATOM 2347 C C . GLU A 1 306 ? -15.652 93.341 16.655 1.00 20.81 331 GLU A C 1
ATOM 2348 O O . GLU A 1 306 ? -14.426 93.438 16.725 1.00 19.03 331 GLU A O 1
ATOM 2354 N N . HIS A 1 307 ? -16.322 93.527 15.509 1.00 17.93 332 HIS A N 1
ATOM 2355 C CA . HIS A 1 307 ? -15.621 93.901 14.291 1.00 18.73 332 HIS A CA 1
ATOM 2356 C C . HIS A 1 307 ? -15.391 95.415 14.326 1.00 19.55 332 HIS A C 1
ATOM 2357 O O . HIS A 1 307 ? -16.348 96.192 14.362 1.00 18.94 332 HIS A O 1
ATOM 2364 N N . LEU A 1 308 ? -14.115 95.813 14.399 1.00 14.41 333 LEU A N 1
ATOM 2365 C CA . LEU A 1 308 ? -13.714 97.219 14.448 1.00 12.17 333 LEU A CA 1
ATOM 2366 C C . LEU A 1 308 ? -13.001 97.623 13.169 1.00 14.68 333 LEU A C 1
ATOM 2367 O O . LEU A 1 308 ? -12.495 96.778 12.430 1.00 13.88 333 LEU A O 1
ATOM 2372 N N . GLN A 1 309 ? -13.002 98.922 12.901 1.00 10.86 334 GLN A N 1
ATOM 2373 C CA . GLN A 1 309 ? -12.298 99.497 11.762 1.00 10.74 334 GLN A CA 1
ATOM 2374 C C . GLN A 1 309 ? -11.455 100.643 12.245 1.00 11.03 334 GLN A C 1
ATOM 2375 O O . GLN A 1 309 ? -11.840 101.349 13.175 1.00 10.32 334 GLN A O 1
ATOM 2381 N N . GLY A 1 310 ? -10.356 100.887 11.568 1.00 8.80 335 GLY A N 1
ATOM 2382 C CA . GLY A 1 310 ? -9.535 102.014 11.961 1.00 8.75 335 GLY A CA 1
ATOM 2383 C C . GLY A 1 310 ? -8.289 102.112 11.141 1.00 10.84 335 GLY A C 1
ATOM 2384 O O . GLY A 1 310 ? -8.296 101.792 9.951 1.00 11.48 335 GLY A O 1
ATOM 2385 N N . VAL A 1 311 ? -7.209 102.551 11.792 1.00 7.92 336 VAL A N 1
ATOM 2386 C CA . VAL A 1 311 ? -5.936 102.694 11.107 1.00 7.27 336 VAL A CA 1
ATOM 2387 C C . VAL A 1 311 ? -4.799 102.073 11.875 1.00 10.08 336 VAL A C 1
ATOM 2388 O O . VAL A 1 311 ? -4.752 102.152 13.108 1.00 8.17 336 VAL A O 1
ATOM 2392 N N . GLN A 1 312 ? -3.836 101.533 11.129 1.00 8.21 337 GLN A N 1
ATOM 2393 C CA . GLN A 1 312 ? -2.558 101.161 11.703 1.00 7.37 337 GLN A CA 1
ATOM 2394 C C . GLN A 1 312 ? -1.646 102.368 11.471 1.00 9.81 337 GLN A C 1
ATOM 2395 O O . GLN A 1 312 ? -1.639 102.935 10.376 1.00 10.64 337 GLN A O 1
ATOM 2401 N N . VAL A 1 313 ? -0.891 102.770 12.488 1.00 6.77 338 VAL A N 1
ATOM 2402 C CA . VAL A 1 313 ? 0.060 103.864 12.356 1.00 7.64 338 VAL A CA 1
ATOM 2403 C C . VAL A 1 313 ? 1.399 103.250 11.975 1.00 11.58 338 VAL A C 1
ATOM 2404 O O . VAL A 1 313 ? 1.967 102.520 12.782 1.00 11.17 338 VAL A O 1
ATOM 2408 N N . HIS A 1 314 ? 1.883 103.506 10.761 1.00 8.42 339 HIS A N 1
ATOM 2409 C CA . HIS A 1 314 ? 3.186 103.008 10.351 1.00 7.21 339 HIS A CA 1
ATOM 2410 C C . HIS A 1 314 ? 4.196 104.126 10.410 1.00 11.82 339 HIS A C 1
ATOM 2411 O O . HIS A 1 314 ? 3.993 105.159 9.782 1.00 11.47 339 HIS A O 1
ATOM 2418 N N . ILE A 1 315 ? 5.255 103.948 11.209 1.00 9.38 340 ILE A N 1
ATOM 2419 C CA . ILE A 1 315 ? 6.281 104.976 11.319 1.00 10.91 340 ILE A CA 1
ATOM 2420 C C . ILE A 1 315 ? 7.380 104.580 10.353 1.00 16.38 340 ILE A C 1
ATOM 2421 O O . ILE A 1 315 ? 8.071 103.576 10.550 1.00 16.35 340 ILE A O 1
ATOM 2426 N N . VAL A 1 316 ? 7.463 105.328 9.253 1.00 13.76 341 VAL A N 1
ATOM 2427 C CA . VAL A 1 316 ? 8.401 105.049 8.167 1.00 15.19 341 VAL A CA 1
ATOM 2428 C C . VAL A 1 316 ? 9.733 105.801 8.382 1.00 20.61 341 VAL A C 1
ATOM 2429 O O . VAL A 1 316 ? 10.728 105.457 7.735 1.00 20.21 341 VAL A O 1
ATOM 2433 N N . ASP A 1 317 ? 9.749 106.815 9.286 1.00 16.46 342 ASP A N 1
ATOM 2434 C CA . ASP A 1 317 ? 10.965 107.561 9.647 1.00 16.36 342 ASP A CA 1
ATOM 2435 C C . ASP A 1 317 ? 10.873 108.021 11.107 1.00 19.18 342 ASP A C 1
ATOM 2436 O O . ASP A 1 317 ? 10.274 109.059 11.408 1.00 18.03 342 ASP A O 1
ATOM 2441 N N . PHE A 1 318 ? 11.478 107.229 12.011 1.00 18.14 343 PHE A N 1
ATOM 2442 C CA . PHE A 1 318 ? 11.443 107.437 13.456 1.00 18.15 343 PHE A CA 1
ATOM 2443 C C . PHE A 1 318 ? 12.103 108.753 13.885 1.00 23.89 343 PHE A C 1
ATOM 2444 O O . PHE A 1 318 ? 11.602 109.385 14.806 1.00 22.92 343 PHE A O 1
ATOM 2452 N N . ASN A 1 319 ? 13.140 109.207 13.167 1.00 21.83 344 ASN A N 1
ATOM 2453 C CA . ASN A 1 319 ? 13.818 110.471 13.469 1.00 21.87 344 ASN A CA 1
ATOM 2454 C C . ASN A 1 319 ? 12.938 111.672 13.145 1.00 24.34 344 ASN A C 1
ATOM 2455 O O . ASN A 1 319 ? 12.981 112.651 13.882 1.00 25.96 344 ASN A O 1
ATOM 2460 N N . LYS A 1 320 ? 12.127 111.598 12.076 1.00 18.73 345 LYS A N 1
ATOM 2461 C CA . LYS A 1 320 ? 11.249 112.701 11.659 1.00 17.72 345 LYS A CA 1
ATOM 2462 C C . LYS A 1 320 ? 9.948 112.776 12.433 1.00 19.98 345 LYS A C 1
ATOM 2463 O O . LYS A 1 320 ? 9.366 113.851 12.540 1.00 21.36 345 LYS A O 1
ATOM 2469 N N . ALA A 1 321 ? 9.454 111.643 12.920 1.00 15.35 346 ALA A N 1
ATOM 2470 C CA . ALA A 1 321 ? 8.138 111.620 13.527 1.00 14.65 346 ALA A CA 1
ATOM 2471 C C . ALA A 1 321 ? 8.038 112.257 14.902 1.00 17.03 346 ALA A C 1
ATOM 2472 O O . ALA A 1 321 ? 8.887 112.043 15.770 1.00 17.54 346 ALA A O 1
ATOM 2474 N N . SER A 1 322 ? 6.959 113.027 15.066 1.00 12.20 347 SER A N 1
ATOM 2475 C CA A SER A 1 322 ? 6.546 113.622 16.349 0.65 12.10 347 SER A CA 1
ATOM 2476 C CA B SER A 1 322 ? 6.535 113.628 16.333 0.35 12.02 347 SER A CA 1
ATOM 2477 C C . SER A 1 322 ? 5.511 112.647 16.862 1.00 15.97 347 SER A C 1
ATOM 2478 O O . SER A 1 322 ? 4.433 112.534 16.278 1.00 16.44 347 SER A O 1
ATOM 2483 N N . LEU A 1 323 ? 5.890 111.845 17.857 1.00 10.32 348 LEU A N 1
ATOM 2484 C CA . LEU A 1 323 ? 5.071 110.717 18.316 1.00 9.44 348 LEU A CA 1
ATOM 2485 C C . LEU A 1 323 ? 3.808 111.027 19.071 1.00 11.08 348 LEU A C 1
ATOM 2486 O O . LEU A 1 323 ? 2.744 110.604 18.612 1.00 9.32 348 LEU A O 1
ATOM 2491 N N . SER A 1 324 ? 3.902 111.701 20.219 1.00 9.30 349 SER A N 1
ATOM 2492 C CA . SER A 1 324 ? 2.773 111.888 21.133 1.00 8.70 349 SER A CA 1
ATOM 2493 C C . SER A 1 324 ? 1.593 112.692 20.551 1.00 11.49 349 SER A C 1
ATOM 2494 O O . SER A 1 324 ? 0.463 112.513 21.012 1.00 11.13 349 SER A O 1
ATOM 2497 N N A GLU A 1 325 ? 1.839 113.558 19.546 0.65 8.35 350 GLU A N 1
ATOM 2498 N N B GLU A 1 325 ? 1.835 113.534 19.537 0.35 8.46 350 GLU A N 1
ATOM 2499 C CA A GLU A 1 325 ? 0.740 114.330 18.952 0.65 8.26 350 GLU A CA 1
ATOM 2500 C CA B GLU A 1 325 ? 0.752 114.296 18.909 0.35 8.42 350 GLU A CA 1
ATOM 2501 C C A GLU A 1 325 ? -0.167 113.468 18.046 0.65 10.71 350 GLU A C 1
ATOM 2502 C C B GLU A 1 325 ? -0.194 113.431 18.114 0.35 11.35 350 GLU A C 1
ATOM 2503 O O A GLU A 1 325 ? -1.268 113.892 17.705 0.65 10.50 350 GLU A O 1
ATOM 2504 O O B GLU A 1 325 ? -1.336 113.828 17.882 0.35 11.12 350 GLU A O 1
ATOM 2515 N N . ILE A 1 326 ? 0.302 112.285 17.626 1.00 8.13 351 ILE A N 1
ATOM 2516 C CA . ILE A 1 326 ? -0.479 111.414 16.708 1.00 6.47 351 ILE A CA 1
ATOM 2517 C C . ILE A 1 326 ? -1.883 111.086 17.249 1.00 9.81 351 ILE A C 1
ATOM 2518 O O . ILE A 1 326 ? -2.850 111.301 16.507 1.00 9.39 351 ILE A O 1
ATOM 2523 N N . GLN A 1 327 ? -2.020 110.660 18.521 1.00 7.97 352 GLN A N 1
ATOM 2524 C CA . GLN A 1 327 ? -3.383 110.350 19.033 1.00 8.62 352 GLN A CA 1
ATOM 2525 C C . GLN A 1 327 ? -4.282 111.568 18.924 1.00 11.11 352 GLN A C 1
ATOM 2526 O O . GLN A 1 327 ? -5.471 111.409 18.672 1.00 11.23 352 GLN A O 1
ATOM 2532 N N . PHE A 1 328 ? -3.730 112.790 19.105 1.00 8.49 353 PHE A N 1
ATOM 2533 C CA . PHE A 1 328 ? -4.601 113.978 19.042 1.00 8.77 353 PHE A CA 1
ATOM 2534 C C . PHE A 1 328 ? -5.043 114.263 17.618 1.00 11.62 353 PHE A C 1
ATOM 2535 O O . PHE A 1 328 ? -6.200 114.627 17.413 1.00 11.32 353 PHE A O 1
ATOM 2543 N N . TYR A 1 329 ? -4.178 114.028 16.623 1.00 8.67 354 TYR A N 1
ATOM 2544 C CA . TYR A 1 329 ? -4.615 114.186 15.235 1.00 9.45 354 TYR A CA 1
ATOM 2545 C C . TYR A 1 329 ? -5.656 113.125 14.890 1.00 11.20 354 TYR A C 1
ATOM 2546 O O . TYR A 1 329 ? -6.603 113.415 14.167 1.00 10.28 354 TYR A O 1
ATOM 2555 N N . VAL A 1 330 ? -5.489 111.883 15.421 1.00 8.96 355 VAL A N 1
ATOM 2556 C CA . VAL A 1 330 ? -6.476 110.828 15.181 1.00 8.07 355 VAL A CA 1
ATOM 2557 C C . VAL A 1 330 ? -7.832 111.232 15.804 1.00 12.53 355 VAL A C 1
ATOM 2558 O O . VAL A 1 330 ? -8.860 111.166 15.121 1.00 11.11 355 VAL A O 1
ATOM 2570 N N . GLN A 1 332 ? -8.887 114.200 16.397 1.00 7.64 357 GLN A N 1
ATOM 2571 C CA . GLN A 1 332 ? -9.390 115.327 15.615 1.00 7.86 357 GLN A CA 1
ATOM 2572 C C . GLN A 1 332 ? -10.088 114.847 14.339 1.00 11.51 357 GLN A C 1
ATOM 2573 O O . GLN A 1 332 ? -11.213 115.256 14.056 1.00 10.51 357 GLN A O 1
ATOM 2579 N N . GLU A 1 333 ? -9.418 113.993 13.572 1.00 10.17 358 GLU A N 1
ATOM 2580 C CA . GLU A 1 333 ? -9.970 113.528 12.300 1.00 10.49 358 GLU A CA 1
ATOM 2581 C C . GLU A 1 333 ? -11.145 112.573 12.495 1.00 13.75 358 GLU A C 1
ATOM 2582 O O . GLU A 1 333 ? -12.084 112.652 11.699 1.00 14.30 358 GLU A O 1
ATOM 2588 N N . VAL A 1 334 ? -11.139 111.707 13.562 1.00 10.83 359 VAL A N 1
ATOM 2589 C CA A VAL A 1 334 ? -12.246 110.794 13.885 0.60 11.45 359 VAL A CA 1
ATOM 2590 C CA B VAL A 1 334 ? -12.280 110.801 13.803 0.40 10.53 359 VAL A CA 1
ATOM 2591 C C . VAL A 1 334 ? -13.507 111.624 14.180 1.00 13.83 359 VAL A C 1
ATOM 2592 O O . VAL A 1 334 ? -14.614 111.306 13.735 1.00 12.61 359 VAL A O 1
ATOM 2599 N N . THR A 1 335 ? -13.313 112.690 14.947 1.00 10.96 360 THR A N 1
ATOM 2600 C CA . THR A 1 335 ? -14.422 113.540 15.360 1.00 11.04 360 THR A CA 1
ATOM 2601 C C . THR A 1 335 ? -14.962 114.329 14.157 1.00 14.66 360 THR A C 1
ATOM 2602 O O . THR A 1 335 ? -16.181 114.474 14.052 1.00 15.13 360 THR A O 1
ATOM 2606 N N . ALA A 1 336 ? -14.089 114.803 13.243 1.00 11.59 361 ALA A N 1
ATOM 2607 C CA . ALA A 1 336 ? -14.555 115.545 12.058 1.00 11.52 361 ALA A CA 1
ATOM 2608 C C . ALA A 1 336 ? -15.418 114.615 11.195 1.00 15.48 361 ALA A C 1
ATOM 2609 O O . ALA A 1 336 ? -16.442 115.042 10.639 1.00 16.09 361 ALA A O 1
ATOM 2611 N N . LEU A 1 337 ? -15.050 113.324 11.147 1.00 10.24 362 LEU A N 1
ATOM 2612 C CA . LEU A 1 337 ? -15.830 112.364 10.375 1.00 10.82 362 LEU A CA 1
ATOM 2613 C C . LEU A 1 337 ? -17.098 111.913 11.089 1.00 15.00 362 LEU A C 1
ATOM 2614 O O . LEU A 1 337 ? -18.103 111.660 10.409 1.00 14.83 362 LEU A O 1
ATOM 2619 N N . TYR A 1 338 ? -17.048 111.778 12.425 1.00 10.38 363 TYR A N 1
ATOM 2620 C CA . TYR A 1 338 ? -18.156 111.289 13.269 1.00 10.28 363 TYR A CA 1
ATOM 2621 C C . TYR A 1 338 ? -18.370 112.271 14.423 1.00 12.68 363 TYR A C 1
ATOM 2622 O O . TYR A 1 338 ? -17.944 112.011 15.552 1.00 10.27 363 TYR A O 1
ATOM 2631 N N . PRO A 1 339 ? -18.974 113.453 14.131 1.00 10.87 364 PRO A N 1
ATOM 2632 C CA . PRO A 1 339 ? -19.053 114.516 15.144 1.00 11.00 364 PRO A CA 1
ATOM 2633 C C . PRO A 1 339 ? -19.820 114.177 16.403 1.00 12.63 364 PRO A C 1
ATOM 2634 O O . PRO A 1 339 ? -19.604 114.826 17.433 1.00 12.28 364 PRO A O 1
ATOM 2638 N N . ASP A 1 340 ? -20.706 113.182 16.331 1.00 12.08 365 ASP A N 1
ATOM 2639 C CA . ASP A 1 340 ? -21.483 112.729 17.485 1.00 12.52 365 ASP A CA 1
ATOM 2640 C C . ASP A 1 340 ? -20.731 111.627 18.279 1.00 16.11 365 ASP A C 1
ATOM 2641 O O . ASP A 1 340 ? -21.337 110.947 19.119 1.00 14.85 365 ASP A O 1
ATOM 2646 N N . ARG A 1 341 ? -19.422 111.448 18.005 1.00 12.86 366 ARG A N 1
ATOM 2647 C CA . ARG A 1 341 ? -18.586 110.441 18.689 1.00 13.08 366 ARG A CA 1
ATOM 2648 C C . ARG A 1 341 ? -17.377 111.105 19.383 1.00 16.13 366 ARG A C 1
ATOM 2649 O O . ARG A 1 341 ? -16.431 110.402 19.745 1.00 15.34 366 ARG A O 1
ATOM 2657 N N . ALA A 1 342 ? -17.409 112.448 19.584 1.00 12.74 367 ALA A N 1
ATOM 2658 C CA . ALA A 1 342 ? -16.301 113.184 20.221 1.00 13.38 367 ALA A CA 1
ATOM 2659 C C . ALA A 1 342 ? -15.893 112.509 21.521 1.00 14.23 367 ALA A C 1
ATOM 2660 O O . ALA A 1 342 ? -16.747 112.125 22.326 1.00 13.17 367 ALA A O 1
ATOM 2662 N N . VAL A 1 343 ? -14.585 112.293 21.684 1.00 12.07 368 VAL A N 1
ATOM 2663 C CA . VAL A 1 343 ? -14.014 111.584 22.831 1.00 11.48 368 VAL A CA 1
ATOM 2664 C C . VAL A 1 343 ? -14.538 112.105 24.185 1.00 15.21 368 VAL A C 1
ATOM 2665 O O . VAL A 1 343 ? -15.035 111.304 24.977 1.00 15.14 368 VAL A O 1
ATOM 2669 N N . PHE A 1 344 ? -14.413 113.414 24.472 1.00 12.66 369 PHE A N 1
ATOM 2670 C CA . PHE A 1 344 ? -14.804 113.884 25.797 1.00 12.53 369 PHE A CA 1
ATOM 2671 C C . PHE A 1 344 ? -16.320 114.090 25.924 1.00 17.99 369 PHE A C 1
ATOM 2672 O O . PHE A 1 344 ? -16.787 114.458 27.001 1.00 19.28 369 PHE A O 1
ATOM 2680 N N . ASP A 1 345 ? -17.085 113.792 24.864 1.00 15.59 370 ASP A N 1
ATOM 2681 C CA . ASP A 1 345 ? -18.549 113.780 24.944 1.00 15.09 370 ASP A CA 1
ATOM 2682 C C . ASP A 1 345 ? -19.052 112.392 25.308 1.00 20.28 370 ASP A C 1
ATOM 2683 O O . ASP A 1 345 ? -20.131 112.271 25.885 1.00 20.50 370 ASP A O 1
ATOM 2688 N N . HIS A 1 346 ? -18.293 111.331 24.951 1.00 16.03 371 HIS A N 1
ATOM 2689 C CA . HIS A 1 346 ? -18.804 109.960 25.114 1.00 14.85 371 HIS A CA 1
ATOM 2690 C C . HIS A 1 346 ? -17.909 108.988 25.877 1.00 18.21 371 HIS A C 1
ATOM 2691 O O . HIS A 1 346 ? -18.401 107.923 26.285 1.00 17.70 371 HIS A O 1
ATOM 2698 N N . ALA A 1 347 ? -16.629 109.323 26.090 1.00 13.27 372 ALA A N 1
ATOM 2699 C CA . ALA A 1 347 ? -15.763 108.416 26.845 1.00 13.52 372 ALA A CA 1
ATOM 2700 C C . ALA A 1 347 ? -16.162 108.409 28.333 1.00 17.40 372 ALA A C 1
ATOM 2701 O O . ALA A 1 347 ? -16.892 109.290 28.788 1.00 17.85 372 ALA A O 1
ATOM 2703 N N . ASP A 1 348 ? -15.700 107.400 29.075 1.00 15.66 373 ASP A N 1
ATOM 2704 C CA . ASP A 1 348 ? -16.017 107.225 30.493 1.00 15.44 373 ASP A CA 1
ATOM 2705 C C . ASP A 1 348 ? -15.488 108.416 31.309 1.00 19.05 373 ASP A C 1
ATOM 2706 O O . ASP A 1 348 ? -14.274 108.559 31.460 1.00 19.00 373 ASP A O 1
ATOM 2711 N N . LYS A 1 349 ? -16.400 109.269 31.834 1.00 17.23 374 LYS A N 1
ATOM 2712 C CA . LYS A 1 349 ? -16.028 110.465 32.617 1.00 16.78 374 LYS A CA 1
ATOM 2713 C C . LYS A 1 349 ? -15.174 110.130 33.828 1.00 19.30 374 LYS A C 1
ATOM 2714 O O . LYS A 1 349 ? -14.409 110.984 34.276 1.00 18.86 374 LYS A O 1
ATOM 2720 N N . GLU A 1 350 ? -15.295 108.906 34.356 1.00 16.12 375 GLU A N 1
ATOM 2721 C CA . GLU A 1 350 ? -14.526 108.464 35.531 1.00 16.85 375 GLU A CA 1
ATOM 2722 C C . GLU A 1 350 ? -13.034 108.278 35.198 1.00 18.89 375 GLU A C 1
ATOM 2723 O O . GLU A 1 350 ? -12.210 108.151 36.115 1.00 19.02 375 GLU A O 1
ATOM 2729 N N . ARG A 1 351 ? -12.684 108.294 33.896 1.00 14.39 376 ARG A N 1
ATOM 2730 C CA . ARG A 1 351 ? -11.298 108.143 33.444 1.00 14.38 376 ARG A CA 1
ATOM 2731 C C . ARG A 1 351 ? -10.663 109.479 33.051 1.00 16.18 376 ARG A C 1
ATOM 2732 O O . ARG A 1 351 ? -9.474 109.510 32.699 1.00 13.72 376 ARG A O 1
ATOM 2740 N N . PHE A 1 352 ? -11.424 110.596 33.118 1.00 11.78 377 PHE A N 1
ATOM 2741 C CA . PHE A 1 352 ? -10.863 111.881 32.686 1.00 11.67 377 PHE A CA 1
ATOM 2742 C C . PHE A 1 352 ? -9.743 112.362 33.591 1.00 15.70 377 PHE A C 1
ATOM 2743 O O . PHE A 1 352 ? -8.779 112.945 33.086 1.00 14.43 377 PHE A O 1
ATOM 2751 N N . HIS A 1 353 ? -9.843 112.122 34.909 1.00 13.48 378 HIS A N 1
ATOM 2752 C CA . HIS A 1 353 ? -8.782 112.546 35.830 1.00 14.39 378 HIS A CA 1
ATOM 2753 C C . HIS A 1 353 ? -7.477 111.825 35.496 1.00 17.15 378 HIS A C 1
ATOM 2754 O O . HIS A 1 353 ? -6.422 112.463 35.480 1.00 16.71 378 HIS A O 1
ATOM 2769 N N . PHE A 1 355 ? -6.609 110.677 32.526 1.00 11.18 380 PHE A N 1
ATOM 2770 C CA . PHE A 1 355 ? -6.125 111.301 31.292 1.00 9.29 380 PHE A CA 1
ATOM 2771 C C . PHE A 1 355 ? -5.340 112.581 31.622 1.00 12.07 380 PHE A C 1
ATOM 2772 O O . PHE A 1 355 ? -4.241 112.816 31.083 1.00 11.43 380 PHE A O 1
ATOM 2780 N N . ASP A 1 356 ? -5.898 113.413 32.523 1.00 9.63 381 ASP A N 1
ATOM 2781 C CA . ASP A 1 356 ? -5.255 114.657 32.913 1.00 8.45 381 ASP A CA 1
ATOM 2782 C C . ASP A 1 356 ? -3.907 114.405 33.605 1.00 12.29 381 ASP A C 1
ATOM 2783 O O . ASP A 1 356 ? -2.954 115.146 33.363 1.00 10.74 381 ASP A O 1
ATOM 2788 N N . LEU A 1 357 ? -3.841 113.385 34.478 1.00 11.95 382 LEU A N 1
ATOM 2789 C CA . LEU A 1 357 ? -2.602 113.046 35.185 1.00 10.40 382 LEU A CA 1
ATOM 2790 C C . LEU A 1 357 ? -1.523 112.619 34.198 1.00 12.53 382 LEU A C 1
ATOM 2791 O O . LEU A 1 357 ? -0.408 113.144 34.228 1.00 12.52 382 LEU A O 1
ATOM 2796 N N . VAL A 1 358 ? -1.861 111.701 33.304 1.00 9.87 383 VAL A N 1
ATOM 2797 C CA . VAL A 1 358 ? -0.879 111.230 32.325 1.00 9.62 383 VAL A CA 1
ATOM 2798 C C . VAL A 1 358 ? -0.382 112.390 31.435 1.00 12.29 383 VAL A C 1
ATOM 2799 O O . VAL A 1 358 ? 0.795 112.440 31.092 1.00 11.72 383 VAL A O 1
ATOM 2803 N N . SER A 1 359 ? -1.283 113.323 31.084 1.00 9.59 384 SER A N 1
ATOM 2804 C CA . SER A 1 359 ? -0.954 114.507 30.276 1.00 9.46 384 SER A CA 1
ATOM 2805 C C . SER A 1 359 ? -0.159 115.561 31.080 1.00 11.45 384 SER A C 1
ATOM 2806 O O . SER A 1 359 ? 0.382 116.505 30.474 1.00 12.43 384 SER A O 1
ATOM 2809 N N . GLY A 1 360 ? -0.170 115.430 32.405 1.00 9.50 385 GLY A N 1
ATOM 2810 C CA . GLY A 1 360 ? 0.508 116.350 33.329 1.00 9.69 385 GLY A CA 1
ATOM 2811 C C . GLY A 1 360 ? -0.210 117.673 33.558 1.00 13.15 385 GLY A C 1
ATOM 2812 O O . GLY A 1 360 ? 0.329 118.585 34.194 1.00 12.10 385 GLY A O 1
ATOM 2813 N N . SER A 1 361 ? -1.434 117.793 33.055 1.00 11.90 386 SER A N 1
ATOM 2814 C CA . SER A 1 361 ? -2.230 119.023 33.129 1.00 11.23 386 SER A CA 1
ATOM 2815 C C . SER A 1 361 ? -3.648 118.765 32.655 1.00 14.65 386 SER A C 1
ATOM 2816 O O . SER A 1 361 ? -3.831 118.000 31.709 1.00 14.29 386 SER A O 1
ATOM 2819 N N . LYS A 1 362 ? -4.658 119.444 33.258 1.00 11.34 387 LYS A N 1
ATOM 2820 C CA . LYS A 1 362 ? -6.035 119.317 32.757 1.00 11.07 387 LYS A CA 1
ATOM 2821 C C . LYS A 1 362 ? -6.200 120.183 31.488 1.00 14.50 387 LYS A C 1
ATOM 2822 O O . LYS A 1 362 ? -7.204 120.064 30.786 1.00 13.12 387 LYS A O 1
ATOM 2828 N N . GLU A 1 363 ? -5.212 121.030 31.184 1.00 12.67 388 GLU A N 1
ATOM 2829 C CA . GLU A 1 363 ? -5.277 121.928 30.011 1.00 12.11 388 GLU A CA 1
ATOM 2830 C C . GLU A 1 363 ? -5.315 121.191 28.691 1.00 14.31 388 GLU A C 1
ATOM 2831 O O . GLU A 1 363 ? -5.824 121.731 27.719 1.00 13.36 388 GLU A O 1
ATOM 2837 N N . ILE A 1 364 ? -4.705 120.005 28.626 1.00 12.73 389 ILE A N 1
ATOM 2838 C CA . ILE A 1 364 ? -4.675 119.247 27.372 1.00 11.63 389 ILE A CA 1
ATOM 2839 C C . ILE A 1 364 ? -6.114 118.811 27.012 1.00 13.48 389 ILE A C 1
ATOM 2840 O O . ILE A 1 364 ? -6.577 119.093 25.917 1.00 12.91 389 ILE A O 1
ATOM 2845 N N . ARG A 1 365 ? -6.823 118.185 27.946 1.00 10.84 390 ARG A N 1
ATOM 2846 C CA . ARG A 1 365 ? -8.211 117.771 27.714 1.00 11.20 390 ARG A CA 1
ATOM 2847 C C . ARG A 1 365 ? -9.118 118.999 27.514 1.00 14.26 390 ARG A C 1
ATOM 2848 O O . ARG A 1 365 ? -9.924 119.022 26.593 1.00 12.87 390 ARG A O 1
ATOM 2856 N N . GLU A 1 366 ? -8.998 120.002 28.382 1.00 11.83 391 GLU A N 1
ATOM 2857 C CA . GLU A 1 366 ? -9.886 121.177 28.319 1.00 10.89 391 GLU A CA 1
ATOM 2858 C C . GLU A 1 366 ? -9.714 121.951 27.010 1.00 14.84 391 GLU A C 1
ATOM 2859 O O . GLU A 1 366 ? -10.726 122.290 26.380 1.00 14.41 391 GLU A O 1
ATOM 2865 N N . ARG A 1 367 ? -8.470 122.178 26.558 1.00 11.36 392 ARG A N 1
ATOM 2866 C CA . ARG A 1 367 ? -8.249 122.894 25.296 1.00 11.34 392 ARG A CA 1
ATOM 2867 C C . ARG A 1 367 ? -8.679 122.033 24.101 1.00 15.48 392 ARG A C 1
ATOM 2868 O O . ARG A 1 367 ? -9.327 122.538 23.168 1.00 13.58 392 ARG A O 1
ATOM 2876 N N . PHE A 1 368 ? -8.392 120.720 24.155 1.00 11.40 393 PHE A N 1
ATOM 2877 C CA . PHE A 1 368 ? -8.800 119.849 23.053 1.00 10.65 393 PHE A CA 1
ATOM 2878 C C . PHE A 1 368 ? -10.315 119.746 22.960 1.00 14.91 393 PHE A C 1
ATOM 2879 O O . PHE A 1 368 ? -10.845 119.702 21.851 1.00 14.60 393 PHE A O 1
ATOM 2887 N N . SER A 1 369 ? -11.013 119.719 24.102 1.00 12.80 394 SER A N 1
ATOM 2888 C CA . SER A 1 369 ? -12.468 119.561 24.167 1.00 13.40 394 SER A CA 1
ATOM 2889 C C . SER A 1 369 ? -13.253 120.740 23.594 1.00 17.65 394 SER A C 1
ATOM 2890 O O . SER A 1 369 ? -14.436 120.565 23.330 1.00 16.91 394 SER A O 1
ATOM 2893 N N . GLN A 1 370 ? -12.631 121.925 23.425 1.00 14.81 395 GLN A N 1
ATOM 2894 C CA . GLN A 1 370 ? -13.350 123.108 22.887 1.00 13.89 395 GLN A CA 1
ATOM 2895 C C . GLN A 1 370 ? -13.953 122.837 21.507 1.00 16.01 395 GLN A C 1
ATOM 2896 O O . GLN A 1 370 ? -15.162 123.062 21.308 1.00 14.60 395 GLN A O 1
ATOM 2902 N N . ARG A 1 371 ? -13.138 122.358 20.552 1.00 12.38 396 ARG A N 1
ATOM 2903 C CA . ARG A 1 371 ? -13.660 122.049 19.215 1.00 12.20 396 ARG A CA 1
ATOM 2904 C C . ARG A 1 371 ? -12.921 120.845 18.608 1.00 12.44 396 ARG A C 1
ATOM 2905 O O . ARG A 1 371 ? -12.944 120.651 17.404 1.00 11.44 396 ARG A O 1
ATOM 2913 N N . ASN A 1 372 ? -12.251 120.041 19.463 1.00 9.27 397 ASN A N 1
ATOM 2914 C CA . ASN A 1 372 ? -11.573 118.811 19.066 1.00 8.78 397 ASN A CA 1
ATOM 2915 C C . ASN A 1 372 ? -10.522 119.091 17.990 1.00 12.67 397 ASN A C 1
ATOM 2916 O O . ASN A 1 372 ? -10.416 118.357 17.001 1.00 13.51 397 ASN A O 1
ATOM 2921 N N . ARG A 1 373 ? -9.726 120.159 18.203 1.00 9.95 398 ARG A N 1
ATOM 2922 C CA . ARG A 1 373 ? -8.666 120.553 17.264 1.00 10.30 398 ARG A CA 1
ATOM 2923 C C . ARG A 1 373 ? -7.324 120.569 17.976 1.00 14.19 398 ARG A C 1
ATOM 2924 O O . ARG A 1 373 ? -7.173 121.269 18.982 1.00 13.31 398 ARG A O 1
ATOM 2932 N N . TRP A 1 374 ? -6.345 119.824 17.451 1.00 10.84 399 TRP A N 1
ATOM 2933 C CA . TRP A 1 374 ? -4.999 119.809 18.039 1.00 12.59 399 TRP A CA 1
ATOM 2934 C C . TRP A 1 374 ? -4.360 121.205 18.057 1.00 14.21 399 TRP A C 1
ATOM 2935 O O . TRP A 1 374 ? -3.589 121.496 18.975 1.00 14.28 399 TRP A O 1
ATOM 2946 N N . GLU A 1 375 ? -4.658 122.068 17.050 1.00 10.89 400 GLU A N 1
ATOM 2947 C CA . GLU A 1 375 ? -4.052 123.410 16.993 1.00 11.49 400 GLU A CA 1
ATOM 2948 C C . GLU A 1 375 ? -4.322 124.244 18.273 1.00 15.82 400 GLU A C 1
ATOM 2949 O O . GLU A 1 375 ? -3.530 125.136 18.578 1.00 16.89 400 GLU A O 1
ATOM 2955 N N . ASP A 1 376 ? -5.415 123.951 19.008 1.00 11.60 401 ASP A N 1
ATOM 2956 C CA . ASP A 1 376 ? -5.761 124.675 20.230 1.00 10.54 401 ASP A CA 1
ATOM 2957 C C . ASP A 1 376 ? -4.927 124.194 21.426 1.00 15.12 401 ASP A C 1
ATOM 2958 O O . ASP A 1 376 ? -4.981 124.818 22.491 1.00 15.30 401 ASP A O 1
ATOM 2963 N N . VAL A 1 377 ? -4.143 123.097 21.254 1.00 11.94 402 VAL A N 1
ATOM 2964 C CA . VAL A 1 377 ? -3.328 122.503 22.324 1.00 12.31 402 VAL A CA 1
ATOM 2965 C C . VAL A 1 377 ? -1.830 122.533 22.004 1.00 14.59 402 VAL A C 1
ATOM 2966 O O . VAL A 1 377 ? -0.990 122.504 22.916 1.00 13.04 402 VAL A O 1
ATOM 2970 N N . ARG A 1 378 ? -1.502 122.487 20.719 1.00 12.83 403 ARG A N 1
ATOM 2971 C CA . ARG A 1 378 ? -0.131 122.344 20.240 1.00 13.16 403 ARG A CA 1
ATOM 2972 C C . ARG A 1 378 ? 0.887 123.268 20.949 1.00 16.87 403 ARG A C 1
ATOM 2973 O O . ARG A 1 378 ? 1.937 122.784 21.400 1.00 16.56 403 ARG A O 1
ATOM 2981 N N . ASP A 1 379 ? 0.591 124.575 21.055 1.00 14.36 404 ASP A N 1
ATOM 2982 C CA . ASP A 1 379 ? 1.542 125.487 21.708 1.00 14.21 404 ASP A CA 1
ATOM 2983 C C . ASP A 1 379 ? 1.835 125.065 23.159 1.00 16.08 404 ASP A C 1
ATOM 2984 O O . ASP A 1 379 ? 2.994 125.120 23.583 1.00 16.67 404 ASP A O 1
ATOM 2989 N N . TYR A 1 380 ? 0.799 124.637 23.902 1.00 12.45 405 TYR A N 1
ATOM 2990 C CA . TYR A 1 380 ? 0.947 124.192 25.285 1.00 12.37 405 TYR A CA 1
ATOM 2991 C C . TYR A 1 380 ? 1.829 122.939 25.348 1.00 14.65 405 TYR A C 1
ATOM 2992 O O . TYR A 1 380 ? 2.686 122.811 26.230 1.00 14.33 405 TYR A O 1
ATOM 3001 N N . TRP A 1 381 ? 1.642 122.021 24.376 1.00 11.78 406 TRP A N 1
ATOM 3002 C CA . TRP A 1 381 ? 2.406 120.761 24.326 1.00 10.91 406 TRP A CA 1
ATOM 3003 C C . TRP A 1 381 ? 3.902 120.982 24.060 1.00 13.99 406 TRP A C 1
ATOM 3004 O O . TRP A 1 381 ? 4.719 120.170 24.507 1.00 12.95 406 TRP A O 1
ATOM 3015 N N . TYR A 1 382 ? 4.268 122.065 23.344 1.00 11.29 407 TYR A N 1
ATOM 3016 C CA A TYR A 1 382 ? 5.636 122.372 22.931 0.65 11.81 407 TYR A CA 1
ATOM 3017 C CA B TYR A 1 382 ? 5.690 122.260 23.042 0.35 11.54 407 TYR A CA 1
ATOM 3018 C C . TYR A 1 382 ? 6.338 123.428 23.795 1.00 15.66 407 TYR A C 1
ATOM 3019 O O . TYR A 1 382 ? 7.540 123.669 23.611 1.00 16.07 407 TYR A O 1
ATOM 3036 N N . LYS A 1 383 ? 5.592 124.106 24.673 1.00 13.69 408 LYS A N 1
ATOM 3037 C CA . LYS A 1 383 ? 6.107 125.264 25.427 1.00 13.87 408 LYS A CA 1
ATOM 3038 C C . LYS A 1 383 ? 7.387 125.022 26.257 1.00 17.16 408 LYS A C 1
ATOM 3039 O O . LYS A 1 383 ? 8.168 125.959 26.426 1.00 16.97 408 LYS A O 1
ATOM 3045 N N . ASP A 1 384 ? 7.592 123.804 26.776 1.00 12.75 409 ASP A N 1
ATOM 3046 C CA . ASP A 1 384 ? 8.685 123.529 27.704 1.00 12.31 409 ASP A CA 1
ATOM 3047 C C . ASP A 1 384 ? 9.865 122.821 27.090 1.00 16.96 409 ASP A C 1
ATOM 3048 O O . ASP A 1 384 ? 10.851 122.623 27.787 1.00 17.04 409 ASP A O 1
ATOM 3053 N N . VAL A 1 385 ? 9.782 122.418 25.804 1.00 13.30 410 VAL A N 1
ATOM 3054 C CA . VAL A 1 385 ? 10.847 121.648 25.159 1.00 12.57 410 VAL A CA 1
ATOM 3055 C C . VAL A 1 385 ? 12.215 122.376 25.184 1.00 14.76 410 VAL A C 1
ATOM 3056 O O . VAL A 1 385 ? 13.204 121.784 25.628 1.00 12.20 410 VAL A O 1
ATOM 3060 N N . ASP A 1 386 ? 12.277 123.626 24.704 1.00 12.87 411 ASP A N 1
ATOM 3061 C CA . ASP A 1 386 ? 13.567 124.338 24.651 1.00 14.31 411 ASP A CA 1
ATOM 3062 C C . ASP A 1 386 ? 14.216 124.505 26.045 1.00 16.52 411 ASP A C 1
ATOM 3063 O O . ASP A 1 386 ? 15.417 124.213 26.196 1.00 16.14 411 ASP A O 1
ATOM 3068 N N . ASP A 1 387 ? 13.421 124.899 27.059 1.00 13.72 412 ASP A N 1
ATOM 3069 C CA . ASP A 1 387 ? 13.914 125.039 28.443 1.00 13.20 412 ASP A CA 1
ATOM 3070 C C . ASP A 1 387 ? 14.394 123.693 28.991 1.00 15.34 412 ASP A C 1
ATOM 3071 O O . ASP A 1 387 ? 15.436 123.638 29.635 1.00 14.95 412 ASP A O 1
ATOM 3076 N N . PHE A 1 388 ? 13.639 122.605 28.716 1.00 12.64 413 PHE A N 1
ATOM 3077 C CA . PHE A 1 388 ? 14.031 121.294 29.230 1.00 12.03 413 PHE A CA 1
ATOM 3078 C C . PHE A 1 388 ? 15.291 120.800 28.568 1.00 14.18 413 PHE A C 1
ATOM 3079 O O . PHE A 1 388 ? 16.126 120.208 29.262 1.00 15.08 413 PHE A O 1
ATOM 3087 N N . ARG A 1 389 ? 15.458 121.044 27.242 1.00 11.67 414 ARG A N 1
ATOM 3088 C CA A ARG A 1 389 ? 16.674 120.606 26.558 0.50 11.50 414 ARG A CA 1
ATOM 3089 C CA B ARG A 1 389 ? 16.665 120.628 26.531 0.50 11.50 414 ARG A CA 1
ATOM 3090 C C . ARG A 1 389 ? 17.872 121.324 27.175 1.00 15.21 414 ARG A C 1
ATOM 3091 O O . ARG A 1 389 ? 18.900 120.688 27.437 1.00 15.27 414 ARG A O 1
ATOM 3106 N N . ARG A 1 390 ? 17.725 122.638 27.444 1.00 14.19 415 ARG A N 1
ATOM 3107 C CA . ARG A 1 390 ? 18.821 123.429 28.042 1.00 13.43 415 ARG A CA 1
ATOM 3108 C C . ARG A 1 390 ? 19.174 122.875 29.437 1.00 17.16 415 ARG A C 1
ATOM 3109 O O . ARG A 1 390 ? 20.352 122.655 29.728 1.00 16.83 415 ARG A O 1
ATOM 3117 N N . LEU A 1 391 ? 18.164 122.583 30.256 1.00 14.94 416 LEU A N 1
ATOM 3118 C CA . LEU A 1 391 ? 18.361 122.037 31.601 1.00 16.96 416 LEU A CA 1
ATOM 3119 C C . LEU A 1 391 ? 19.046 120.653 31.524 1.00 19.50 416 LEU A C 1
ATOM 3120 O O . LEU A 1 391 ? 19.970 120.386 32.296 1.00 18.28 416 LEU A O 1
ATOM 3125 N N . SER A 1 392 ? 18.612 119.786 30.566 1.00 15.96 417 SER A N 1
ATOM 3126 C CA . SER A 1 392 ? 19.178 118.431 30.340 1.00 15.45 417 SER A CA 1
ATOM 3127 C C . SER A 1 392 ? 20.665 118.414 30.029 1.00 18.46 417 SER A C 1
ATOM 3128 O O . SER A 1 392 ? 21.360 117.464 30.418 1.00 17.06 417 SER A O 1
ATOM 3131 N N . GLN A 1 393 ? 21.165 119.446 29.329 1.00 16.40 418 GLN A N 1
ATOM 3132 C CA . GLN A 1 393 ? 22.579 119.552 28.977 1.00 17.05 418 GLN A CA 1
ATOM 3133 C C . GLN A 1 393 ? 23.499 119.528 30.207 1.00 19.57 418 GLN A C 1
ATOM 3134 O O . GLN A 1 393 ? 24.617 119.022 30.120 1.00 20.21 418 GLN A O 1
ATOM 3140 N N . LYS A 1 394 ? 23.010 120.009 31.348 1.00 15.99 419 LYS A N 1
ATOM 3141 C CA . LYS A 1 394 ? 23.758 119.980 32.607 1.00 15.84 419 LYS A CA 1
ATOM 3142 C C . LYS A 1 394 ? 23.967 118.546 33.115 1.00 18.24 419 LYS A C 1
ATOM 3143 O O . LYS A 1 394 ? 24.876 118.306 33.911 1.00 18.83 419 LYS A O 1
ATOM 3149 N N . TYR A 1 395 ? 23.094 117.606 32.699 1.00 13.46 420 TYR A N 1
ATOM 3150 C CA . TYR A 1 395 ? 23.124 116.244 33.258 1.00 12.12 420 TYR A CA 1
ATOM 3151 C C . TYR A 1 395 ? 23.460 115.133 32.267 1.00 15.41 420 TYR A C 1
ATOM 3152 O O . TYR A 1 395 ? 23.737 114.013 32.708 1.00 15.26 420 TYR A O 1
ATOM 3161 N N . TYR A 1 396 ? 23.510 115.425 30.952 1.00 13.80 421 TYR A N 1
ATOM 3162 C CA . TYR A 1 396 ? 23.861 114.388 29.980 1.00 12.54 421 TYR A CA 1
ATOM 3163 C C . TYR A 1 396 ? 25.156 113.687 30.320 1.00 15.69 421 TYR A C 1
ATOM 3164 O O . TYR A 1 396 ? 26.153 114.347 30.657 1.00 14.84 421 TYR A O 1
ATOM 3173 N N . LEU A 1 397 ? 25.150 112.358 30.205 1.00 11.64 422 LEU A N 1
ATOM 3174 C CA . LEU A 1 397 ? 26.336 111.533 30.414 1.00 11.06 422 LEU A CA 1
ATOM 3175 C C . LEU A 1 397 ? 26.915 111.069 29.073 1.00 15.30 422 LEU A C 1
ATOM 3176 O O . LEU A 1 397 ? 28.053 110.606 29.016 1.00 14.56 422 LEU A O 1
ATOM 3181 N N . TYR A 1 398 ? 26.094 111.124 28.014 1.00 13.79 423 TYR A N 1
ATOM 3182 C CA . TYR A 1 398 ? 26.452 110.558 26.712 1.00 13.22 423 TYR A CA 1
ATOM 3183 C C . TYR A 1 398 ? 26.268 111.558 25.603 1.00 16.48 423 TYR A C 1
ATOM 3184 O O . TYR A 1 398 ? 25.327 112.355 25.644 1.00 13.94 423 TYR A O 1
ATOM 3193 N N . LYS A 1 399 ? 27.129 111.470 24.582 1.00 16.25 424 LYS A N 1
ATOM 3194 C CA . LYS A 1 399 ? 27.050 112.342 23.400 1.00 19.39 424 LYS A CA 1
ATOM 3195 C C . LYS A 1 399 ? 26.259 111.621 22.276 1.00 28.33 424 LYS A C 1
ATOM 3196 O O . LYS A 1 399 ? 25.877 110.456 22.486 1.00 23.28 424 LYS A O 1
ATOM 3203 N N . PRO B 1 9 ? 18.249 104.757 1.692 1.00 33.33 34 PRO B N 1
ATOM 3204 C CA . PRO B 1 9 ? 16.954 104.987 2.348 1.00 32.26 34 PRO B CA 1
ATOM 3205 C C . PRO B 1 9 ? 16.630 103.864 3.325 1.00 31.49 34 PRO B C 1
ATOM 3206 O O . PRO B 1 9 ? 17.378 102.880 3.381 1.00 29.37 34 PRO B O 1
ATOM 3210 N N . ARG B 1 10 ? 15.522 103.988 4.081 1.00 26.14 35 ARG B N 1
ATOM 3211 C CA . ARG B 1 10 ? 15.133 102.923 5.012 1.00 25.03 35 ARG B CA 1
ATOM 3212 C C . ARG B 1 10 ? 14.725 101.662 4.220 1.00 22.72 35 ARG B C 1
ATOM 3213 O O . ARG B 1 10 ? 15.118 100.564 4.609 1.00 20.85 35 ARG B O 1
ATOM 3215 N N . ILE B 1 11 ? 14.001 101.828 3.078 1.00 17.93 36 ILE B N 1
ATOM 3216 C CA . ILE B 1 11 ? 13.591 100.678 2.242 1.00 14.68 36 ILE B CA 1
ATOM 3217 C C . ILE B 1 11 ? 14.750 100.335 1.302 1.00 18.28 36 ILE B C 1
ATOM 3218 O O . ILE B 1 11 ? 15.117 101.160 0.471 1.00 17.59 36 ILE B O 1
ATOM 3223 N N . ARG B 1 12 ? 15.332 99.133 1.468 1.00 15.84 37 ARG B N 1
ATOM 3224 C CA . ARG B 1 12 ? 16.562 98.666 0.781 1.00 16.78 37 ARG B CA 1
ATOM 3225 C C . ARG B 1 12 ? 16.335 97.888 -0.527 1.00 18.38 37 ARG B C 1
ATOM 3226 O O . ARG B 1 12 ? 17.296 97.480 -1.187 1.00 18.31 37 ARG B O 1
ATOM 3234 N N . ILE B 1 13 ? 15.083 97.636 -0.882 1.00 12.44 38 ILE B N 1
ATOM 3235 C CA . ILE B 1 13 ? 14.798 96.854 -2.086 1.00 11.13 38 ILE B CA 1
ATOM 3236 C C . ILE B 1 13 ? 13.693 97.518 -2.868 1.00 13.30 38 ILE B C 1
ATOM 3237 O O . ILE B 1 13 ? 13.036 98.411 -2.350 1.00 12.55 38 ILE B O 1
ATOM 3242 N N . LYS B 1 14 ? 13.429 97.007 -4.078 1.00 10.30 39 LYS B N 1
ATOM 3243 C CA . LYS B 1 14 ? 12.264 97.396 -4.863 1.00 9.15 39 LYS B CA 1
ATOM 3244 C C . LYS B 1 14 ? 11.444 96.148 -5.014 1.00 9.86 39 LYS B C 1
ATOM 3245 O O . LYS B 1 14 ? 11.898 95.200 -5.656 1.00 9.26 39 LYS B O 1
ATOM 3251 N N . THR B 1 15 ? 10.251 96.117 -4.422 1.00 7.93 40 THR B N 1
ATOM 3252 C CA . THR B 1 15 ? 9.326 94.988 -4.573 1.00 7.09 40 THR B CA 1
ATOM 3253 C C . THR B 1 15 ? 8.857 94.926 -6.023 1.00 10.58 40 THR B C 1
ATOM 3254 O O . THR B 1 15 ? 9.009 95.903 -6.781 1.00 10.12 40 THR B O 1
ATOM 3258 N N . GLY B 1 16 ? 8.183 93.836 -6.373 1.00 7.96 41 GLY B N 1
ATOM 3259 C CA . GLY B 1 16 ? 7.630 93.700 -7.719 1.00 6.78 41 GLY B CA 1
ATOM 3260 C C . GLY B 1 16 ? 6.681 94.843 -8.068 1.00 9.30 41 GLY B C 1
ATOM 3261 O O . GLY B 1 16 ? 6.714 95.332 -9.193 1.00 8.77 41 GLY B O 1
ATOM 3262 N N . ILE B 1 17 ? 5.822 95.300 -7.120 1.00 6.63 42 ILE B N 1
ATOM 3263 C CA . ILE B 1 17 ? 4.920 96.415 -7.430 1.00 6.62 42 ILE B CA 1
ATOM 3264 C C . ILE B 1 17 ? 5.729 97.714 -7.684 1.00 9.48 42 ILE B C 1
ATOM 3265 O O . ILE B 1 17 ? 5.394 98.463 -8.607 1.00 9.31 42 ILE B O 1
ATOM 3270 N N . GLU B 1 18 ? 6.814 97.949 -6.913 1.00 7.83 43 GLU B N 1
ATOM 3271 C CA . GLU B 1 18 ? 7.663 99.128 -7.158 1.00 8.77 43 GLU B CA 1
ATOM 3272 C C . GLU B 1 18 ? 8.354 99.049 -8.531 1.00 11.22 43 GLU B C 1
ATOM 3273 O O . GLU B 1 18 ? 8.439 100.072 -9.232 1.00 9.87 43 GLU B O 1
ATOM 3279 N N . VAL B 1 19 ? 8.825 97.851 -8.936 1.00 8.91 44 VAL B N 1
ATOM 3280 C CA . VAL B 1 19 ? 9.471 97.677 -10.246 1.00 8.40 44 VAL B CA 1
ATOM 3281 C C . VAL B 1 19 ? 8.416 97.897 -11.352 1.00 10.75 44 VAL B C 1
ATOM 3282 O O . VAL B 1 19 ? 8.700 98.529 -12.380 1.00 10.16 44 VAL B O 1
ATOM 3286 N N . LEU B 1 20 ? 7.205 97.353 -11.146 1.00 8.95 45 LEU B N 1
ATOM 3287 C CA . LEU B 1 20 ? 6.137 97.504 -12.145 1.00 8.10 45 LEU B CA 1
ATOM 3288 C C . LEU B 1 20 ? 5.822 98.989 -12.362 1.00 10.66 45 LEU B C 1
ATOM 3289 O O . LEU B 1 20 ? 5.688 99.427 -13.513 1.00 10.04 45 LEU B O 1
ATOM 3294 N N . LYS B 1 21 ? 5.736 99.759 -11.257 1.00 9.89 46 LYS B N 1
ATOM 3295 C CA . LYS B 1 21 ? 5.496 101.209 -11.327 1.00 8.80 46 LYS B CA 1
ATOM 3296 C C . LYS B 1 21 ? 6.640 101.887 -12.084 1.00 12.12 46 LYS B C 1
ATOM 3297 O O . LYS B 1 21 ? 6.370 102.721 -12.948 1.00 10.78 46 LYS B O 1
ATOM 3303 N N . GLU B 1 22 ? 7.914 101.545 -11.742 1.00 11.05 47 GLU B N 1
ATOM 3304 C CA . GLU B 1 22 ? 9.089 102.124 -12.427 1.00 11.38 47 GLU B CA 1
ATOM 3305 C C . GLU B 1 22 ? 9.082 101.878 -13.913 1.00 13.93 47 GLU B C 1
ATOM 3306 O O . GLU B 1 22 ? 9.592 102.710 -14.683 1.00 12.91 47 GLU B O 1
ATOM 3312 N N . GLN B 1 23 ? 8.548 100.709 -14.324 1.00 9.43 48 GLN B N 1
ATOM 3313 C CA . GLN B 1 23 ? 8.455 100.292 -15.724 1.00 10.14 48 GLN B CA 1
ATOM 3314 C C . GLN B 1 23 ? 7.194 100.853 -16.402 1.00 11.06 48 GLN B C 1
ATOM 3315 O O . GLN B 1 23 ? 6.890 100.485 -17.537 1.00 11.80 48 GLN B O 1
ATOM 3321 N N . ASN B 1 24 ? 6.465 101.722 -15.702 1.00 9.75 49 ASN B N 1
ATOM 3322 C CA . ASN B 1 24 ? 5.230 102.342 -16.165 1.00 8.60 49 ASN B CA 1
ATOM 3323 C C . ASN B 1 24 ? 4.227 101.286 -16.655 1.00 11.04 49 ASN B C 1
ATOM 3324 O O . ASN B 1 24 ? 3.549 101.500 -17.665 1.00 9.95 49 ASN B O 1
ATOM 3329 N N . PHE B 1 25 ? 4.173 100.110 -15.957 1.00 7.38 50 PHE B N 1
ATOM 3330 C CA . PHE B 1 25 ? 3.199 99.028 -16.233 1.00 7.99 50 PHE B CA 1
ATOM 3331 C C . PHE B 1 25 ? 3.279 98.514 -17.681 1.00 11.68 50 PHE B C 1
ATOM 3332 O O . PHE B 1 25 ? 2.276 98.034 -18.231 1.00 10.58 50 PHE B O 1
ATOM 3340 N N . LYS B 1 26 ? 4.463 98.604 -18.300 1.00 10.73 51 LYS B N 1
ATOM 3341 C CA . LYS B 1 26 ? 4.629 98.206 -19.699 1.00 11.92 51 LYS B CA 1
ATOM 3342 C C . LYS B 1 26 ? 4.102 96.785 -19.978 1.00 14.36 51 LYS B C 1
ATOM 3343 O O . LYS B 1 26 ? 3.414 96.600 -20.984 1.00 16.63 51 LYS B O 1
ATOM 3349 N N . CYS B 1 27 ? 4.339 95.816 -19.071 1.00 11.25 52 CYS B N 1
ATOM 3350 C CA . CYS B 1 27 ? 3.892 94.438 -19.323 1.00 13.60 52 CYS B CA 1
ATOM 3351 C C . CYS B 1 27 ? 2.347 94.270 -19.204 1.00 15.49 52 CYS B C 1
ATOM 3352 O O . CYS B 1 27 ? 1.832 93.199 -19.520 1.00 15.58 52 CYS B O 1
ATOM 3355 N N . LEU B 1 28 ? 1.617 95.315 -18.772 1.00 10.80 53 LEU B N 1
ATOM 3356 C CA . LEU B 1 28 ? 0.144 95.235 -18.680 1.00 9.87 53 LEU B CA 1
ATOM 3357 C C . LEU B 1 28 ? -0.543 95.984 -19.821 1.00 14.31 53 LEU B C 1
ATOM 3358 O O . LEU B 1 28 ? -1.751 95.928 -19.931 1.00 13.28 53 LEU B O 1
ATOM 3363 N N . GLU B 1 29 ? 0.204 96.729 -20.635 1.00 13.03 54 GLU B N 1
ATOM 3364 C CA . GLU B 1 29 ? -0.414 97.515 -21.705 1.00 13.27 54 GLU B CA 1
ATOM 3365 C C . GLU B 1 29 ? -1.130 96.657 -22.736 1.00 15.73 54 GLU B C 1
ATOM 3366 O O . GLU B 1 29 ? -0.628 95.599 -23.121 1.00 14.34 54 GLU B O 1
ATOM 3372 N N . GLY B 1 30 ? -2.293 97.141 -23.168 1.00 13.11 55 GLY B N 1
ATOM 3373 C CA . GLY B 1 30 ? -3.105 96.473 -24.190 1.00 14.44 55 GLY B CA 1
ATOM 3374 C C . GLY B 1 30 ? -3.696 95.152 -23.740 1.00 18.03 55 GLY B C 1
ATOM 3375 O O . GLY B 1 30 ? -3.883 94.235 -24.557 1.00 19.13 55 GLY B O 1
ATOM 3376 N N . LYS B 1 31 ? -3.908 95.011 -22.421 1.00 12.23 56 LYS B N 1
ATOM 3377 C CA . LYS B 1 31 ? -4.464 93.782 -21.838 1.00 10.81 56 LYS B CA 1
ATOM 3378 C C . LYS B 1 31 ? -5.564 94.100 -20.869 1.00 12.28 56 LYS B C 1
ATOM 3379 O O . LYS B 1 31 ? -5.475 95.082 -20.131 1.00 12.74 56 LYS B O 1
ATOM 3385 N N . ARG B 1 32 ? -6.581 93.233 -20.831 1.00 8.61 57 ARG B N 1
ATOM 3386 C CA . ARG B 1 32 ? -7.638 93.309 -19.822 1.00 8.85 57 ARG B CA 1
ATOM 3387 C C . ARG B 1 32 ? -7.065 92.642 -18.583 1.00 13.37 57 ARG B C 1
ATOM 3388 O O . ARG B 1 32 ? -6.678 91.473 -18.631 1.00 12.02 57 ARG B O 1
ATOM 3396 N N . VAL B 1 33 ? -6.939 93.407 -17.502 1.00 8.87 58 VAL B N 1
ATOM 3397 C CA . VAL B 1 33 ? -6.248 92.919 -16.309 1.00 8.25 58 VAL B CA 1
ATOM 3398 C C . VAL B 1 33 ? -7.188 92.523 -15.188 1.00 9.88 58 VAL B C 1
ATOM 3399 O O . VAL B 1 33 ? -8.078 93.299 -14.812 1.00 10.44 58 VAL B O 1
ATOM 3403 N N . GLY B 1 34 ? -6.909 91.358 -14.599 1.00 6.82 59 GLY B N 1
ATOM 3404 C CA . GLY B 1 34 ? -7.532 90.870 -13.381 1.00 6.74 59 GLY B CA 1
ATOM 3405 C C . GLY B 1 34 ? -6.467 90.888 -12.290 1.00 11.81 59 GLY B C 1
ATOM 3406 O O . GLY B 1 34 ? -5.286 90.654 -12.580 1.00 11.20 59 GLY B O 1
ATOM 3407 N N . LEU B 1 35 ? -6.848 91.218 -11.045 1.00 7.86 60 LEU B N 1
ATOM 3408 C CA . LEU B 1 35 ? -5.872 91.320 -9.946 1.00 7.80 60 LEU B CA 1
ATOM 3409 C C . LEU B 1 35 ? -6.268 90.483 -8.747 1.00 10.97 60 LEU B C 1
ATOM 3410 O O . LEU B 1 35 ? -7.347 90.648 -8.192 1.00 10.63 60 LEU B O 1
ATOM 3415 N N . ILE B 1 36 ? -5.361 89.598 -8.340 1.00 7.95 61 ILE B N 1
ATOM 3416 C CA . ILE B 1 36 ? -5.490 88.772 -7.139 1.00 7.75 61 ILE B CA 1
ATOM 3417 C C . ILE B 1 36 ? -4.666 89.445 -6.064 1.00 10.50 61 ILE B C 1
ATOM 3418 O O . ILE B 1 36 ? -3.424 89.513 -6.191 1.00 9.61 61 ILE B O 1
ATOM 3423 N N . THR B 1 37 ? -5.314 89.917 -5.005 1.00 7.46 62 THR B N 1
ATOM 3424 C CA . THR B 1 37 ? -4.553 90.574 -3.957 1.00 8.51 62 THR B CA 1
ATOM 3425 C C . THR B 1 37 ? -5.309 90.544 -2.645 1.00 11.30 62 THR B C 1
ATOM 3426 O O . THR B 1 37 ? -6.411 90.001 -2.550 1.00 11.96 62 THR B O 1
ATOM 3430 N N . ASN B 1 38 ? -4.684 91.105 -1.612 1.00 9.10 63 ASN B N 1
ATOM 3431 C CA . ASN B 1 38 ? -5.305 91.249 -0.299 1.00 8.64 63 ASN B CA 1
ATOM 3432 C C . ASN B 1 38 ? -4.643 92.493 0.351 1.00 9.51 63 ASN B C 1
ATOM 3433 O O . ASN B 1 38 ? -3.838 93.132 -0.331 1.00 8.35 63 ASN B O 1
ATOM 3438 N N . PRO B 1 39 ? -4.925 92.859 1.626 1.00 9.06 64 PRO B N 1
ATOM 3439 C CA . PRO B 1 39 ? -4.325 94.085 2.198 1.00 9.02 64 PRO B CA 1
ATOM 3440 C C . PRO B 1 39 ? -2.793 94.140 2.241 1.00 10.62 64 PRO B C 1
ATOM 3441 O O . PRO B 1 39 ? -2.253 95.233 2.429 1.00 9.97 64 PRO B O 1
ATOM 3445 N N . THR B 1 40 ? -2.090 93.012 2.020 1.00 8.11 65 THR B N 1
ATOM 3446 C CA . THR B 1 40 ? -0.626 93.071 1.992 1.00 8.12 65 THR B CA 1
ATOM 3447 C C . THR B 1 40 ? -0.077 93.565 0.653 1.00 10.87 65 THR B C 1
ATOM 3448 O O . THR B 1 40 ? 1.130 93.833 0.556 1.00 11.02 65 THR B O 1
ATOM 3452 N N . GLY B 1 41 ? -0.921 93.611 -0.383 1.00 7.98 66 GLY B N 1
ATOM 3453 C CA . GLY B 1 41 ? -0.504 94.012 -1.728 1.00 8.95 66 GLY B CA 1
ATOM 3454 C C . GLY B 1 41 ? -0.461 95.516 -1.820 1.00 12.25 66 GLY B C 1
ATOM 3455 O O . GLY B 1 41 ? -1.398 96.140 -2.332 1.00 13.32 66 GLY B O 1
ATOM 3456 N N . VAL B 1 42 ? 0.579 96.113 -1.218 1.00 8.31 67 VAL B N 1
ATOM 3457 C CA . VAL B 1 42 ? 0.736 97.569 -1.178 1.00 7.40 67 VAL B CA 1
ATOM 3458 C C . VAL B 1 42 ? 2.141 97.962 -1.648 1.00 11.62 67 VAL B C 1
ATOM 3459 O O . VAL B 1 42 ? 3.078 97.147 -1.567 1.00 9.61 67 VAL B O 1
ATOM 3463 N N . ASP B 1 43 ? 2.304 99.224 -2.050 1.00 9.09 68 ASP B N 1
ATOM 3464 C CA . ASP B 1 43 ? 3.630 99.724 -2.454 1.00 8.40 68 ASP B CA 1
ATOM 3465 C C . ASP B 1 43 ? 4.369 100.341 -1.240 1.00 10.58 68 ASP B C 1
ATOM 3466 O O . ASP B 1 43 ? 3.949 100.159 -0.095 1.00 10.12 68 ASP B O 1
ATOM 3471 N N . ASN B 1 44 ? 5.465 101.080 -1.494 1.00 8.79 69 ASN B N 1
ATOM 3472 C CA . ASN B 1 44 ? 6.267 101.673 -0.408 1.00 9.88 69 ASN B CA 1
ATOM 3473 C C . ASN B 1 44 ? 5.487 102.722 0.395 1.00 13.15 69 ASN B C 1
ATOM 3474 O O . ASN B 1 44 ? 5.902 103.057 1.510 1.00 15.03 69 ASN B O 1
ATOM 3479 N N . HIS B 1 45 ? 4.415 103.277 -0.185 1.00 10.51 70 HIS B N 1
ATOM 3480 C CA . HIS B 1 45 ? 3.589 104.314 0.451 1.00 11.63 70 HIS B CA 1
ATOM 3481 C C . HIS B 1 45 ? 2.360 103.725 1.090 1.00 12.87 70 HIS B C 1
ATOM 3482 O O . HIS B 1 45 ? 1.508 104.471 1.567 1.00 10.83 70 HIS B O 1
ATOM 3489 N N . LEU B 1 46 ? 2.282 102.363 1.138 1.00 9.69 71 LEU B N 1
ATOM 3490 C CA . LEU B 1 46 ? 1.176 101.590 1.720 1.00 8.70 71 LEU B CA 1
ATOM 3491 C C . LEU B 1 46 ? -0.161 101.830 0.970 1.00 12.85 71 LEU B C 1
ATOM 3492 O O . LEU B 1 46 ? -1.255 101.696 1.538 1.00 11.85 71 LEU B O 1
ATOM 3497 N N . ILE B 1 47 ? -0.028 102.156 -0.338 1.00 9.52 72 ILE B N 1
ATOM 3498 C CA A ILE B 1 47 ? -1.184 102.286 -1.223 0.50 9.11 72 ILE B CA 1
ATOM 3499 C CA B ILE B 1 47 ? -1.158 102.298 -1.254 0.50 9.03 72 ILE B CA 1
ATOM 3500 C C . ILE B 1 47 ? -1.396 100.917 -1.875 1.00 11.04 72 ILE B C 1
ATOM 3501 O O . ILE B 1 47 ? -0.437 100.289 -2.341 1.00 9.10 72 ILE B O 1
ATOM 3510 N N . SER B 1 48 ? -2.648 100.463 -1.914 1.00 9.78 73 SER B N 1
ATOM 3511 C CA . SER B 1 48 ? -3.024 99.179 -2.519 1.00 9.08 73 SER B CA 1
ATOM 3512 C C . SER B 1 48 ? -2.706 99.112 -4.018 1.00 11.18 73 SER B C 1
ATOM 3513 O O . SER B 1 48 ? -3.009 100.055 -4.768 1.00 9.69 73 SER B O 1
ATOM 3516 N N . THR B 1 49 ? -2.194 97.951 -4.477 1.00 8.21 74 THR B N 1
ATOM 3517 C CA . THR B 1 49 ? -1.963 97.663 -5.895 1.00 7.42 74 THR B CA 1
ATOM 3518 C C . THR B 1 49 ? -3.293 97.854 -6.673 1.00 10.26 74 THR B C 1
ATOM 3519 O O . THR B 1 49 ? -3.247 98.250 -7.833 1.00 10.44 74 THR B O 1
ATOM 3523 N N . ILE B 1 50 ? -4.462 97.660 -5.997 1.00 8.31 75 ILE B N 1
ATOM 3524 C CA . ILE B 1 50 ? -5.771 97.913 -6.644 1.00 7.86 75 ILE B CA 1
ATOM 3525 C C . ILE B 1 50 ? -5.844 99.347 -7.147 1.00 10.76 75 ILE B C 1
ATOM 3526 O O . ILE B 1 50 ? -6.212 99.594 -8.291 1.00 9.75 75 ILE B O 1
ATOM 3531 N N . ASP B 1 51 ? -5.547 100.295 -6.257 1.00 8.56 76 ASP B N 1
ATOM 3532 C CA . ASP B 1 51 ? -5.693 101.708 -6.571 1.00 9.12 76 ASP B CA 1
ATOM 3533 C C . ASP B 1 51 ? -4.605 102.169 -7.514 1.00 13.18 76 ASP B C 1
ATOM 3534 O O . ASP B 1 51 ? -4.881 102.997 -8.374 1.00 12.29 76 ASP B O 1
ATOM 3539 N N . ILE B 1 52 ? -3.387 101.608 -7.396 1.00 9.24 77 ILE B N 1
ATOM 3540 C CA . ILE B 1 52 ? -2.283 101.944 -8.300 1.00 8.42 77 ILE B CA 1
ATOM 3541 C C . ILE B 1 52 ? -2.663 101.566 -9.746 1.00 12.26 77 ILE B C 1
ATOM 3542 O O . ILE B 1 52 ? -2.513 102.383 -10.658 1.00 11.54 77 ILE B O 1
ATOM 3547 N N . LEU B 1 53 ? -3.176 100.347 -9.952 1.00 8.39 78 LEU B N 1
ATOM 3548 C CA . LEU B 1 53 ? -3.557 99.909 -11.303 1.00 7.80 78 LEU B CA 1
ATOM 3549 C C . LEU B 1 53 ? -4.842 100.591 -11.793 1.00 11.55 78 LEU B C 1
ATOM 3550 O O . LEU B 1 53 ? -4.944 100.892 -12.981 1.00 10.65 78 LEU B O 1
ATOM 3555 N N . HIS B 1 54 ? -5.819 100.818 -10.903 1.00 10.02 79 HIS B N 1
ATOM 3556 C CA . HIS B 1 54 ? -7.064 101.487 -11.311 1.00 10.50 79 HIS B CA 1
ATOM 3557 C C . HIS B 1 54 ? -6.779 102.915 -11.793 1.00 13.93 79 HIS B C 1
ATOM 3558 O O . HIS B 1 54 ? -7.346 103.351 -12.795 1.00 13.66 79 HIS B O 1
ATOM 3565 N N . GLU B 1 55 ? -5.867 103.626 -11.110 1.00 12.30 80 GLU B N 1
ATOM 3566 C CA . GLU B 1 55 ? -5.556 105.011 -11.446 1.00 13.55 80 GLU B CA 1
ATOM 3567 C C . GLU B 1 55 ? -4.621 105.147 -12.643 1.00 15.53 80 GLU B C 1
ATOM 3568 O O . GLU B 1 55 ? -4.624 106.207 -13.285 1.00 15.12 80 GLU B O 1
ATOM 3574 N N . ALA B 1 56 ? -3.816 104.099 -12.948 1.00 10.39 81 ALA B N 1
ATOM 3575 C CA . ALA B 1 56 ? -2.876 104.138 -14.072 1.00 10.07 81 ALA B CA 1
ATOM 3576 C C . ALA B 1 56 ? -3.638 104.261 -15.416 1.00 15.35 81 ALA B C 1
ATOM 3577 O O . ALA B 1 56 ? -4.479 103.409 -15.706 1.00 13.14 81 ALA B O 1
ATOM 3579 N N . PRO B 1 57 ? -3.400 105.340 -16.213 1.00 13.67 82 PRO B N 1
ATOM 3580 C CA . PRO B 1 57 ? -4.189 105.542 -17.453 1.00 12.87 82 PRO B CA 1
ATOM 3581 C C . PRO B 1 57 ? -3.985 104.477 -18.527 1.00 16.24 82 PRO B C 1
ATOM 3582 O O . PRO B 1 57 ? -4.871 104.301 -19.378 1.00 16.05 82 PRO B O 1
ATOM 3586 N N . ASN B 1 58 ? -2.828 103.783 -18.503 1.00 11.93 83 ASN B N 1
ATOM 3587 C CA . ASN B 1 58 ? -2.479 102.757 -19.501 1.00 10.39 83 ASN B CA 1
ATOM 3588 C C . ASN B 1 58 ? -2.743 101.329 -18.994 1.00 13.32 83 ASN B C 1
ATOM 3589 O O . ASN B 1 58 ? -2.334 100.376 -19.655 1.00 14.24 83 ASN B O 1
ATOM 3594 N N . VAL B 1 59 ? -3.480 101.179 -17.879 1.00 10.34 84 VAL B N 1
ATOM 3595 C CA . VAL B 1 59 ? -3.830 99.859 -17.357 1.00 9.44 84 VAL B CA 1
ATOM 3596 C C . VAL B 1 59 ? -5.341 99.717 -17.380 1.00 14.58 84 VAL B C 1
ATOM 3597 O O . VAL B 1 59 ? -6.055 100.539 -16.789 1.00 15.14 84 VAL B O 1
ATOM 3601 N N . ASN B 1 60 ? -5.823 98.693 -18.074 1.00 9.58 85 ASN B N 1
ATOM 3602 C CA . ASN B 1 60 ? -7.264 98.421 -18.134 1.00 9.45 85 ASN B CA 1
ATOM 3603 C C . ASN B 1 60 ? -7.599 97.374 -17.060 1.00 12.64 85 ASN B C 1
ATOM 3604 O O . ASN B 1 60 ? -7.720 96.185 -17.363 1.00 12.19 85 ASN B O 1
ATOM 3609 N N . LEU B 1 61 ? -7.715 97.815 -15.793 1.00 9.88 86 LEU B N 1
ATOM 3610 C CA . LEU B 1 61 ? -8.045 96.910 -14.678 1.00 9.51 86 LEU B CA 1
ATOM 3611 C C . LEU B 1 61 ? -9.558 96.652 -14.680 1.00 12.82 86 LEU B C 1
ATOM 3612 O O . LEU B 1 61 ? -10.366 97.604 -14.560 1.00 11.70 86 LEU B O 1
ATOM 3617 N N . VAL B 1 62 ? -9.951 95.380 -14.847 1.00 10.27 87 VAL B N 1
ATOM 3618 C CA . VAL B 1 62 ? -11.386 95.085 -15.037 1.00 11.02 87 VAL B CA 1
ATOM 3619 C C . VAL B 1 62 ? -12.014 94.208 -13.943 1.00 13.88 87 VAL B C 1
ATOM 3620 O O . VAL B 1 62 ? -13.250 94.147 -13.871 1.00 13.44 87 VAL B O 1
ATOM 3624 N N . ALA B 1 63 ? -11.210 93.492 -13.138 1.00 9.75 88 ALA B N 1
ATOM 3625 C CA . ALA B 1 63 ? -11.765 92.588 -12.131 1.00 10.06 88 ALA B CA 1
ATOM 3626 C C . ALA B 1 63 ? -10.787 92.352 -11.009 1.00 12.49 88 ALA B C 1
ATOM 3627 O O . ALA B 1 63 ? -9.566 92.346 -11.230 1.00 11.17 88 ALA B O 1
ATOM 3629 N N . LEU B 1 64 ? -11.330 92.102 -9.814 1.00 8.89 89 LEU B N 1
ATOM 3630 C CA . LEU B 1 64 ? -10.545 91.824 -8.609 1.00 9.05 89 LEU B CA 1
ATOM 3631 C C . LEU B 1 64 ? -10.902 90.455 -8.084 1.00 13.47 89 LEU B C 1
ATOM 3632 O O . LEU B 1 64 ? -12.060 90.040 -8.214 1.00 13.76 89 LEU B O 1
ATOM 3637 N N . TYR B 1 65 ? -9.921 89.755 -7.502 1.00 9.95 90 TYR B N 1
ATOM 3638 C CA . TYR B 1 65 ? -10.090 88.392 -6.959 1.00 10.73 90 TYR B CA 1
ATOM 3639 C C . TYR B 1 65 ? -9.513 88.333 -5.581 1.00 16.87 90 TYR B C 1
ATOM 3640 O O . TYR B 1 65 ? -8.331 88.586 -5.398 1.00 15.78 90 TYR B O 1
ATOM 3649 N N . GLY B 1 66 ? -10.350 88.041 -4.599 1.00 15.97 91 GLY B N 1
ATOM 3650 C CA . GLY B 1 66 ? -9.852 88.043 -3.235 1.00 16.72 91 GLY B CA 1
ATOM 3651 C C . GLY B 1 66 ? -10.124 86.810 -2.408 1.00 24.25 91 GLY B C 1
ATOM 3652 O O . GLY B 1 66 ? -10.981 85.994 -2.759 1.00 20.64 91 GLY B O 1
ATOM 3653 N N . PRO B 1 67 ? -9.420 86.720 -1.253 1.00 27.48 92 PRO B N 1
ATOM 3654 C CA . PRO B 1 67 ? -9.664 85.609 -0.308 1.00 28.08 92 PRO B CA 1
ATOM 3655 C C . PRO B 1 67 ? -10.954 85.807 0.494 1.00 32.80 92 PRO B C 1
ATOM 3656 O O . PRO B 1 67 ? -11.731 86.712 0.191 1.00 32.22 92 PRO B O 1
ATOM 3660 N N . GLU B 1 68 ? -11.191 84.947 1.525 1.00 32.03 93 GLU B N 1
ATOM 3661 C CA . GLU B 1 68 ? -12.390 84.969 2.381 1.00 32.18 93 GLU B CA 1
ATOM 3662 C C . GLU B 1 68 ? -12.616 86.329 3.052 1.00 33.86 93 GLU B C 1
ATOM 3663 O O . GLU B 1 68 ? -13.773 86.751 3.154 1.00 34.37 93 GLU B O 1
ATOM 3665 N N . HIS B 1 69 ? -11.528 87.024 3.479 1.00 27.95 94 HIS B N 1
ATOM 3666 C CA . HIS B 1 69 ? -11.624 88.357 4.098 1.00 26.85 94 HIS B CA 1
ATOM 3667 C C . HIS B 1 69 ? -11.629 89.470 3.045 1.00 25.40 94 HIS B C 1
ATOM 3668 O O . HIS B 1 69 ? -11.803 90.632 3.384 1.00 22.95 94 HIS B O 1
ATOM 3675 N N . GLY B 1 70 ? -11.518 89.094 1.779 1.00 19.92 95 GLY B N 1
ATOM 3676 C CA . GLY B 1 70 ? -11.638 90.031 0.674 1.00 18.36 95 GLY B CA 1
ATOM 3677 C C . GLY B 1 70 ? -10.390 90.778 0.280 1.00 18.40 95 GLY B C 1
ATOM 3678 O O . GLY B 1 70 ? -9.422 90.834 1.045 1.00 15.88 95 GLY B O 1
ATOM 3679 N N . VAL B 1 71 ? -10.443 91.416 -0.906 1.00 13.60 96 VAL B N 1
ATOM 3680 C CA . VAL B 1 71 ? -9.291 92.159 -1.425 1.00 12.46 96 VAL B CA 1
ATOM 3681 C C . VAL B 1 71 ? -8.931 93.319 -0.493 1.00 13.81 96 VAL B C 1
ATOM 3682 O O . VAL B 1 71 ? -7.759 93.690 -0.439 1.00 14.13 96 VAL B O 1
ATOM 3686 N N . ARG B 1 72 ? -9.933 93.888 0.236 1.00 12.16 97 ARG B N 1
ATOM 3687 C CA . ARG B 1 72 ? -9.690 95.016 1.143 1.00 11.59 97 ARG B CA 1
ATOM 3688 C C . ARG B 1 72 ? -9.626 94.579 2.611 1.00 13.78 97 ARG B C 1
ATOM 3689 O O . ARG B 1 72 ? -9.447 95.421 3.471 1.00 13.37 97 ARG B O 1
ATOM 3697 N N . GLY B 1 73 ? -9.826 93.289 2.883 1.00 14.07 98 GLY B N 1
ATOM 3698 C CA . GLY B 1 73 ? -9.801 92.738 4.237 1.00 14.14 98 GLY B CA 1
ATOM 3699 C C . GLY B 1 73 ? -11.039 93.051 5.063 1.00 19.95 98 GLY B C 1
ATOM 3700 O O . GLY B 1 73 ? -11.038 92.829 6.275 1.00 18.89 98 GLY B O 1
ATOM 3701 N N . ASP B 1 74 ? -12.135 93.480 4.405 1.00 18.14 99 ASP B N 1
ATOM 3702 C CA . ASP B 1 74 ? -13.377 93.918 5.060 1.00 19.22 99 ASP B CA 1
ATOM 3703 C C . ASP B 1 74 ? -14.546 92.893 5.023 1.00 28.92 99 ASP B C 1
ATOM 3704 O O . ASP B 1 74 ? -15.637 93.221 5.502 1.00 29.72 99 ASP B O 1
ATOM 3709 N N . VAL B 1 75 ? -14.324 91.679 4.489 1.00 27.73 100 VAL B N 1
ATOM 3710 C CA . VAL B 1 75 ? -15.384 90.660 4.406 1.00 29.52 100 VAL B CA 1
ATOM 3711 C C . VAL B 1 75 ? -15.314 89.763 5.656 1.00 34.44 100 VAL B C 1
ATOM 3712 O O . VAL B 1 75 ? -14.289 89.121 5.890 1.00 33.55 100 VAL B O 1
ATOM 3716 N N . HIS B 1 76 ? -16.399 89.737 6.458 1.00 32.42 101 HIS B N 1
ATOM 3717 C CA . HIS B 1 76 ? -16.462 88.955 7.701 1.00 62.50 101 HIS B CA 1
ATOM 3718 C C . HIS B 1 76 ? -16.704 87.469 7.412 1.00 96.07 101 HIS B C 1
ATOM 3719 O O . HIS B 1 76 ? -17.718 87.100 6.820 1.00 59.90 101 HIS B O 1
ATOM 3726 N N . ALA B 1 84 ? -20.894 91.117 -6.086 1.00 32.65 109 ALA B N 1
ATOM 3727 C CA . ALA B 1 84 ? -20.163 92.026 -5.197 1.00 31.84 109 ALA B CA 1
ATOM 3728 C C . ALA B 1 84 ? -19.228 92.952 -5.985 1.00 31.74 109 ALA B C 1
ATOM 3729 O O . ALA B 1 84 ? -18.637 92.528 -6.991 1.00 29.14 109 ALA B O 1
ATOM 3731 N N . ASN B 1 85 ? -19.139 94.232 -5.544 1.00 25.97 110 ASN B N 1
ATOM 3732 C CA . ASN B 1 85 ? -18.304 95.250 -6.191 1.00 24.51 110 ASN B CA 1
ATOM 3733 C C . ASN B 1 85 ? -17.481 96.026 -5.178 1.00 26.07 110 ASN B C 1
ATOM 3734 O O . ASN B 1 85 ? -17.902 96.222 -4.033 1.00 27.23 110 ASN B O 1
ATOM 3739 N N . ASP B 1 86 ? -16.299 96.473 -5.608 1.00 16.77 111 ASP B N 1
ATOM 3740 C CA . ASP B 1 86 ? -15.435 97.292 -4.765 1.00 14.92 111 ASP B CA 1
ATOM 3741 C C . ASP B 1 86 ? -15.990 98.724 -4.790 1.00 19.93 111 ASP B C 1
ATOM 3742 O O . ASP B 1 86 ? -16.039 99.330 -5.852 1.00 19.15 111 ASP B O 1
ATOM 3747 N N . SER B 1 87 ? -16.420 99.273 -3.641 1.00 19.60 112 SER B N 1
ATOM 3748 C CA . SER B 1 87 ? -17.074 100.586 -3.648 1.00 20.27 112 SER B CA 1
ATOM 3749 C C . SER B 1 87 ? -16.208 101.740 -4.171 1.00 25.12 112 SER B C 1
ATOM 3750 O O . SER B 1 87 ? -16.759 102.580 -4.892 1.00 27.09 112 SER B O 1
ATOM 3753 N N . SER B 1 88 ? -14.889 101.785 -3.847 1.00 20.99 113 SER B N 1
ATOM 3754 C CA A SER B 1 88 ? -14.003 102.866 -4.284 0.50 20.57 113 SER B CA 1
ATOM 3755 C CA B SER B 1 88 ? -14.024 102.882 -4.285 0.50 20.82 113 SER B CA 1
ATOM 3756 C C . SER B 1 88 ? -13.701 102.852 -5.787 1.00 24.82 113 SER B C 1
ATOM 3757 O O . SER B 1 88 ? -13.506 103.915 -6.371 1.00 25.50 113 SER B O 1
ATOM 3762 N N . THR B 1 89 ? -13.606 101.662 -6.413 1.00 19.05 114 THR B N 1
ATOM 3763 C CA . THR B 1 89 ? -13.255 101.606 -7.840 1.00 17.84 114 THR B CA 1
ATOM 3764 C C . THR B 1 89 ? -14.437 101.243 -8.743 1.00 20.00 114 THR B C 1
ATOM 3765 O O . THR B 1 89 ? -14.349 101.399 -9.977 1.00 19.85 114 THR B O 1
ATOM 3769 N N . GLY B 1 90 ? -15.484 100.688 -8.136 1.00 16.28 115 GLY B N 1
ATOM 3770 C CA . GLY B 1 90 ? -16.656 100.194 -8.853 1.00 16.64 115 GLY B CA 1
ATOM 3771 C C . GLY B 1 90 ? -16.405 98.851 -9.502 1.00 20.27 115 GLY B C 1
ATOM 3772 O O . GLY B 1 90 ? -17.270 98.332 -10.209 1.00 22.34 115 GLY B O 1
ATOM 3773 N N . LEU B 1 91 ? -15.208 98.262 -9.282 1.00 13.57 116 LEU B N 1
ATOM 3774 C CA . LEU B 1 91 ? -14.868 97.018 -9.974 1.00 12.70 116 LEU B CA 1
ATOM 3775 C C . LEU B 1 91 ? -15.533 95.779 -9.405 1.00 16.30 116 LEU B C 1
ATOM 3776 O O . LEU B 1 91 ? -15.661 95.658 -8.183 1.00 15.32 116 LEU B O 1
ATOM 3781 N N . PRO B 1 92 ? -15.902 94.803 -10.276 1.00 14.26 117 PRO B N 1
ATOM 3782 C CA . PRO B 1 92 ? -16.438 93.526 -9.759 1.00 14.80 117 PRO B CA 1
ATOM 3783 C C . PRO B 1 92 ? -15.375 92.775 -8.954 1.00 17.31 117 PRO B C 1
ATOM 3784 O O . PRO B 1 92 ? -14.199 92.816 -9.313 1.00 15.55 117 PRO B O 1
ATOM 3788 N N . VAL B 1 93 ? -15.788 92.133 -7.860 1.00 14.59 118 VAL B N 1
ATOM 3789 C CA . VAL B 1 93 ? -14.927 91.387 -6.951 1.00 15.89 118 VAL B CA 1
ATOM 3790 C C . VAL B 1 93 ? -15.382 89.922 -6.922 1.00 23.24 118 VAL B C 1
ATOM 3791 O O . VAL B 1 93 ? -16.562 89.640 -6.681 1.00 23.28 118 VAL B O 1
ATOM 3795 N N . TYR B 1 94 ? -14.446 89.000 -7.144 1.00 20.42 119 TYR B N 1
ATOM 3796 C CA . TYR B 1 94 ? -14.711 87.566 -7.084 1.00 20.48 119 TYR B CA 1
ATOM 3797 C C . TYR B 1 94 ? -14.037 86.984 -5.870 1.00 26.20 119 TYR B C 1
ATOM 3798 O O . TYR B 1 94 ? -12.939 87.421 -5.499 1.00 26.79 119 TYR B O 1
ATOM 3807 N N . SER B 1 95 ? -14.694 86.011 -5.224 1.00 23.19 120 SER B N 1
ATOM 3808 C CA A SER B 1 95 ? -14.108 85.366 -4.053 0.50 22.93 120 SER B CA 1
ATOM 3809 C CA B SER B 1 95 ? -14.124 85.357 -4.052 0.50 23.52 120 SER B CA 1
ATOM 3810 C C . SER B 1 95 ? -13.376 84.101 -4.496 1.00 27.59 120 SER B C 1
ATOM 3811 O O . SER B 1 95 ? -13.979 83.231 -5.126 1.00 29.17 120 SER B O 1
ATOM 3816 N N . LEU B 1 96 ? -12.068 84.025 -4.223 1.00 23.49 121 LEU B N 1
ATOM 3817 C CA . LEU B 1 96 ? -11.246 82.853 -4.565 1.00 23.15 121 LEU B CA 1
ATOM 3818 C C . LEU B 1 96 ? -11.034 82.055 -3.317 1.00 28.46 121 LEU B C 1
ATOM 3819 O O . LEU B 1 96 ? -9.933 82.011 -2.774 1.00 29.80 121 LEU B O 1
ATOM 3824 N N . TYR B 1 97 ? -12.119 81.508 -2.797 1.00 25.81 122 TYR B N 1
ATOM 3825 C CA . TYR B 1 97 ? -12.151 80.757 -1.545 1.00 26.79 122 TYR B CA 1
ATOM 3826 C C . TYR B 1 97 ? -13.273 79.737 -1.623 1.00 31.95 122 TYR B C 1
ATOM 3827 O O . TYR B 1 97 ? -14.253 79.973 -2.330 1.00 30.98 122 TYR B O 1
ATOM 3829 N N . GLY B 1 98 ? -13.116 78.623 -0.912 1.00 30.69 123 GLY B N 1
ATOM 3830 C CA . GLY B 1 98 ? -14.094 77.540 -0.884 1.00 31.08 123 GLY B CA 1
ATOM 3831 C C . GLY B 1 98 ? -14.406 76.951 -2.248 1.00 35.74 123 GLY B C 1
ATOM 3832 O O . GLY B 1 98 ? -13.498 76.551 -2.991 1.00 35.85 123 GLY B O 1
ATOM 3833 N N . LYS B 1 99 ? -15.698 76.944 -2.593 1.00 32.46 124 LYS B N 1
ATOM 3834 C CA . LYS B 1 99 ? -16.237 76.384 -3.836 1.00 32.08 124 LYS B CA 1
ATOM 3835 C C . LYS B 1 99 ? -15.657 77.066 -5.083 1.00 32.79 124 LYS B C 1
ATOM 3836 O O . LYS B 1 99 ? -15.461 76.404 -6.111 1.00 30.76 124 LYS B O 1
ATOM 3842 N N . THR B 1 100 ? -15.378 78.377 -4.987 1.00 27.59 125 THR B N 1
ATOM 3843 C CA . THR B 1 100 ? -14.896 79.156 -6.129 1.00 26.12 125 THR B CA 1
ATOM 3844 C C . THR B 1 100 ? -13.385 79.491 -6.042 1.00 26.20 125 THR B C 1
ATOM 3845 O O . THR B 1 100 ? -12.957 80.468 -6.655 1.00 26.33 125 THR B O 1
ATOM 3849 N N . ARG B 1 101 ? -12.570 78.651 -5.389 1.00 20.40 126 ARG B N 1
ATOM 3850 C CA . ARG B 1 101 ? -11.143 78.965 -5.294 1.00 19.68 126 ARG B CA 1
ATOM 3851 C C . ARG B 1 101 ? -10.440 78.874 -6.648 1.00 21.49 126 ARG B C 1
ATOM 3852 O O . ARG B 1 101 ? -9.454 79.589 -6.872 1.00 20.31 126 ARG B O 1
ATOM 3860 N N . LYS B 1 102 ? -10.994 78.071 -7.571 1.00 17.25 127 LYS B N 1
ATOM 3861 C CA . LYS B 1 102 ? -10.415 77.952 -8.893 1.00 15.25 127 LYS B CA 1
ATOM 3862 C C . LYS B 1 102 ? -11.235 78.743 -9.883 1.00 17.85 127 LYS B C 1
ATOM 3863 O O . LYS B 1 102 ? -12.373 78.363 -10.174 1.00 16.75 127 LYS B O 1
ATOM 3869 N N . PRO B 1 103 ? -10.659 79.830 -10.457 1.00 14.23 128 PRO B N 1
ATOM 3870 C CA . PRO B 1 103 ? -11.411 80.612 -11.455 1.00 13.78 128 PRO B CA 1
ATOM 3871 C C . PRO B 1 103 ? -11.873 79.741 -12.630 1.00 17.22 128 PRO B C 1
ATOM 3872 O O . PRO B 1 103 ? -11.133 78.887 -13.123 1.00 14.77 128 PRO B O 1
ATOM 3876 N N . THR B 1 104 ? -13.115 79.947 -13.045 1.00 15.33 129 THR B N 1
ATOM 3877 C CA . THR B 1 104 ? -13.707 79.185 -14.139 1.00 14.87 129 THR B CA 1
ATOM 3878 C C . THR B 1 104 ? -13.421 79.828 -15.493 1.00 18.56 129 THR B C 1
ATOM 3879 O O . THR B 1 104 ? -13.129 81.034 -15.542 1.00 16.04 129 THR B O 1
ATOM 3883 N N . PRO B 1 105 ? -13.628 79.099 -16.623 1.00 15.47 130 PRO B N 1
ATOM 3884 C CA . PRO B 1 105 ? -13.477 79.745 -17.940 1.00 15.36 130 PRO B CA 1
ATOM 3885 C C . PRO B 1 105 ? -14.405 80.959 -18.098 1.00 20.71 130 PRO B C 1
ATOM 3886 O O . PRO B 1 105 ? -13.964 81.951 -18.673 1.00 21.14 130 PRO B O 1
ATOM 3890 N N . GLU B 1 106 ? -15.649 80.922 -17.532 1.00 17.60 131 GLU B N 1
ATOM 3891 C CA . GLU B 1 106 ? -16.577 82.063 -17.632 1.00 19.11 131 GLU B CA 1
ATOM 3892 C C . GLU B 1 106 ? -16.009 83.307 -16.968 1.00 22.82 131 GLU B C 1
ATOM 3893 O O . GLU B 1 106 ? -16.105 84.390 -17.536 1.00 24.05 131 GLU B O 1
ATOM 3907 N N . LEU B 1 108 ? -12.751 83.906 -16.396 1.00 17.67 133 LEU B N 1
ATOM 3908 C CA . LEU B 1 108 ? -11.555 84.327 -17.114 1.00 16.53 133 LEU B CA 1
ATOM 3909 C C . LEU B 1 108 ? -11.803 84.879 -18.525 1.00 20.51 133 LEU B C 1
ATOM 3910 O O . LEU B 1 108 ? -10.887 85.477 -19.078 1.00 18.61 133 LEU B O 1
ATOM 3915 N N . LYS B 1 109 ? -13.024 84.749 -19.091 1.00 19.67 134 LYS B N 1
ATOM 3916 C CA . LYS B 1 109 ? -13.312 85.272 -20.432 1.00 19.44 134 LYS B CA 1
ATOM 3917 C C . LYS B 1 109 ? -13.188 86.810 -20.520 1.00 19.15 134 LYS B C 1
ATOM 3918 O O . LYS B 1 109 ? -13.022 87.345 -21.612 1.00 18.74 134 LYS B O 1
ATOM 3924 N N . ASP B 1 110 ? -13.292 87.508 -19.372 1.00 15.03 135 ASP B N 1
ATOM 3925 C CA . ASP B 1 110 ? -13.233 88.961 -19.320 1.00 14.52 135 ASP B CA 1
ATOM 3926 C C . ASP B 1 110 ? -11.814 89.520 -19.175 1.00 14.53 135 ASP B C 1
ATOM 3927 O O . ASP B 1 110 ? -11.647 90.760 -19.168 1.00 12.44 135 ASP B O 1
ATOM 3932 N N . ILE B 1 111 ? -10.801 88.642 -19.015 1.00 10.17 136 ILE B N 1
ATOM 3933 C CA A ILE B 1 111 ? -9.420 89.105 -18.802 0.50 8.93 136 ILE B CA 1
ATOM 3934 C CA B ILE B 1 111 ? -9.432 89.145 -18.839 0.50 8.48 136 ILE B CA 1
ATOM 3935 C C . ILE B 1 111 ? -8.444 88.439 -19.765 1.00 11.95 136 ILE B C 1
ATOM 3936 O O . ILE B 1 111 ? -8.723 87.349 -20.286 1.00 13.40 136 ILE B O 1
ATOM 3945 N N . ASP B 1 112 ? -7.285 89.075 -19.962 1.00 8.95 137 ASP B N 1
ATOM 3946 C CA . ASP B 1 112 ? -6.165 88.548 -20.751 1.00 7.87 137 ASP B CA 1
ATOM 3947 C C . ASP B 1 112 ? -5.055 88.089 -19.816 1.00 11.49 137 ASP B C 1
ATOM 3948 O O . ASP B 1 112 ? -4.270 87.207 -20.159 1.00 9.94 137 ASP B O 1
ATOM 3953 N N . VAL B 1 113 ? -4.939 88.765 -18.662 1.00 7.86 138 VAL B N 1
ATOM 3954 C CA . VAL B 1 113 ? -3.839 88.489 -17.719 1.00 7.75 138 VAL B CA 1
ATOM 3955 C C . VAL B 1 113 ? -4.339 88.616 -16.296 1.00 9.89 138 VAL B C 1
ATOM 3956 O O . VAL B 1 113 ? -5.157 89.502 -15.985 1.00 8.86 138 VAL B O 1
ATOM 3960 N N . LEU B 1 114 ? -3.863 87.705 -15.442 1.00 9.03 139 LEU B N 1
ATOM 3961 C CA . LEU B 1 114 ? -4.088 87.708 -14.009 1.00 9.45 139 LEU B CA 1
ATOM 3962 C C . LEU B 1 114 ? -2.828 88.161 -13.335 1.00 12.45 139 LEU B C 1
ATOM 3963 O O . LEU B 1 114 ? -1.793 87.528 -13.526 1.00 11.64 139 LEU B O 1
ATOM 3968 N N . VAL B 1 115 ? -2.901 89.226 -12.536 1.00 8.38 140 VAL B N 1
ATOM 3969 C CA . VAL B 1 115 ? -1.741 89.724 -11.773 1.00 7.89 140 VAL B CA 1
ATOM 3970 C C . VAL B 1 115 ? -1.925 89.263 -10.324 1.00 10.03 140 VAL B C 1
ATOM 3971 O O . VAL B 1 115 ? -3.019 89.384 -9.776 1.00 9.72 140 VAL B O 1
ATOM 3975 N N . TYR B 1 116 ? -0.864 88.740 -9.721 1.00 7.48 141 TYR B N 1
ATOM 3976 C CA . TYR B 1 116 ? -0.862 88.246 -8.350 1.00 7.32 141 TYR B CA 1
ATOM 3977 C C . TYR B 1 116 ? 0.085 89.105 -7.502 1.00 9.63 141 TYR B C 1
ATOM 3978 O O . TYR B 1 116 ? 1.257 89.234 -7.854 1.00 8.58 141 TYR B O 1
ATOM 3987 N N . ASP B 1 117 ? -0.417 89.677 -6.382 1.00 7.45 142 ASP B N 1
ATOM 3988 C CA . ASP B 1 117 ? 0.426 90.506 -5.497 1.00 8.47 142 ASP B CA 1
ATOM 3989 C C . ASP B 1 117 ? 0.004 90.274 -4.049 1.00 10.67 142 ASP B C 1
ATOM 3990 O O . ASP B 1 117 ? -0.922 90.924 -3.554 1.00 10.01 142 ASP B O 1
ATOM 3995 N N . ILE B 1 118 ? 0.670 89.319 -3.398 1.00 8.12 143 ILE B N 1
ATOM 3996 C CA . ILE B 1 118 ? 0.370 88.953 -2.007 1.00 8.45 143 ILE B CA 1
ATOM 3997 C C . ILE B 1 118 ? 1.672 88.632 -1.286 1.00 11.24 143 ILE B C 1
ATOM 3998 O O . ILE B 1 118 ? 2.523 87.921 -1.842 1.00 11.34 143 ILE B O 1
ATOM 4003 N N . GLN B 1 119 ? 1.826 89.143 -0.068 1.00 7.61 144 GLN B N 1
ATOM 4004 C CA . GLN B 1 119 ? 2.988 88.834 0.770 1.00 6.76 144 GLN B CA 1
ATOM 4005 C C . GLN B 1 119 ? 2.730 87.530 1.532 1.00 11.54 144 GLN B C 1
ATOM 4006 O O . GLN B 1 119 ? 1.780 87.467 2.321 1.00 11.27 144 GLN B O 1
ATOM 4012 N N . ASP B 1 120 ? 3.583 86.516 1.319 1.00 10.88 145 ASP B N 1
ATOM 4013 C CA . ASP B 1 120 ? 3.406 85.271 2.074 1.00 10.53 145 ASP B CA 1
ATOM 4014 C C . ASP B 1 120 ? 4.395 85.220 3.244 1.00 12.88 145 ASP B C 1
ATOM 4015 O O . ASP B 1 120 ? 5.085 86.207 3.528 1.00 11.38 145 ASP B O 1
ATOM 4020 N N . ILE B 1 121 ? 4.444 84.078 3.952 1.00 11.11 146 ILE B N 1
ATOM 4021 C CA A ILE B 1 121 ? 5.281 84.028 5.150 0.50 10.54 146 ILE B CA 1
ATOM 4022 C CA B ILE B 1 121 ? 5.210 83.917 5.188 0.50 11.55 146 ILE B CA 1
ATOM 4023 C C . ILE B 1 121 ? 6.517 83.126 4.992 1.00 14.53 146 ILE B C 1
ATOM 4024 O O . ILE B 1 121 ? 7.305 83.025 5.927 1.00 15.76 146 ILE B O 1
ATOM 4033 N N . GLY B 1 122 ? 6.721 82.524 3.820 1.00 11.86 147 GLY B N 1
ATOM 4034 C CA . GLY B 1 122 ? 7.927 81.719 3.614 1.00 12.05 147 GLY B CA 1
ATOM 4035 C C . GLY B 1 122 ? 7.847 80.365 4.307 1.00 12.96 147 GLY B C 1
ATOM 4036 O O . GLY B 1 122 ? 8.849 79.660 4.461 1.00 12.09 147 GLY B O 1
ATOM 4037 N N . CYS B 1 123 ? 6.622 79.981 4.723 1.00 8.80 148 CYS B N 1
ATOM 4038 C CA . CYS B 1 123 ? 6.350 78.714 5.384 1.00 9.29 148 CYS B CA 1
ATOM 4039 C C . CYS B 1 123 ? 5.231 78.012 4.624 1.00 11.92 148 CYS B C 1
ATOM 4040 O O . CYS B 1 123 ? 4.247 78.638 4.223 1.00 11.24 148 CYS B O 1
ATOM 4043 N N . ARG B 1 124 ? 5.378 76.716 4.420 1.00 8.96 149 ARG B N 1
ATOM 4044 C CA . ARG B 1 124 ? 4.442 75.920 3.633 1.00 8.29 149 ARG B CA 1
ATOM 4045 C C . ARG B 1 124 ? 3.012 75.908 4.163 1.00 11.90 149 ARG B C 1
ATOM 4046 O O . ARG B 1 124 ? 2.088 75.700 3.369 1.00 12.34 149 ARG B O 1
ATOM 4054 N N . SER B 1 125 ? 2.818 76.094 5.464 1.00 10.96 150 SER B N 1
ATOM 4055 C CA . SER B 1 125 ? 1.482 75.944 6.046 1.00 12.72 150 SER B CA 1
ATOM 4056 C C . SER B 1 125 ? 0.542 77.143 5.791 1.00 21.53 150 SER B C 1
ATOM 4057 O O . SER B 1 125 ? -0.545 77.166 6.360 1.00 27.78 150 SER B O 1
ATOM 4060 N N . PHE B 1 126 ? 0.923 78.084 4.939 1.00 15.57 151 PHE B N 1
ATOM 4061 C CA A PHE B 1 126 ? 0.173 79.296 4.545 0.50 14.82 151 PHE B CA 1
ATOM 4062 C CA B PHE B 1 126 ? -0.017 79.175 4.691 0.50 14.95 151 PHE B CA 1
ATOM 4063 C C . PHE B 1 126 ? -0.714 78.944 3.353 1.00 17.08 151 PHE B C 1
ATOM 4064 O O . PHE B 1 126 ? -0.164 78.411 2.393 1.00 15.91 151 PHE B O 1
ATOM 4079 N N . THR B 1 127 ? -2.015 79.235 3.365 1.00 12.44 152 THR B N 1
ATOM 4080 C CA . THR B 1 127 ? -2.876 78.874 2.238 1.00 12.08 152 THR B CA 1
ATOM 4081 C C . THR B 1 127 ? -2.656 79.653 0.938 1.00 15.34 152 THR B C 1
ATOM 4082 O O . THR B 1 127 ? -3.095 79.162 -0.105 1.00 14.58 152 THR B O 1
ATOM 4086 N N . TYR B 1 128 ? -1.965 80.808 0.987 1.00 13.86 153 TYR B N 1
ATOM 4087 C CA A TYR B 1 128 ? -1.890 81.591 -0.245 0.50 15.53 153 TYR B CA 1
ATOM 4088 C CA B TYR B 1 128 ? -1.650 81.705 -0.150 0.50 14.01 153 TYR B CA 1
ATOM 4089 C C . TYR B 1 128 ? -0.998 80.945 -1.318 1.00 16.03 153 TYR B C 1
ATOM 4090 O O . TYR B 1 128 ? -1.305 81.170 -2.488 1.00 14.46 153 TYR B O 1
ATOM 4107 N N . ILE B 1 129 ? -0.033 80.061 -0.985 1.00 12.21 154 ILE B N 1
ATOM 4108 C CA A ILE B 1 129 ? 0.700 79.448 -2.093 0.50 11.41 154 ILE B CA 1
ATOM 4109 C CA B ILE B 1 129 ? 0.729 79.202 -1.933 0.50 11.08 154 ILE B CA 1
ATOM 4110 C C . ILE B 1 129 ? -0.233 78.429 -2.822 1.00 14.45 154 ILE B C 1
ATOM 4111 O O . ILE B 1 129 ? -0.117 78.343 -4.057 1.00 12.94 154 ILE B O 1
ATOM 4120 N N . SER B 1 130 ? -1.189 77.776 -2.128 1.00 12.70 155 SER B N 1
ATOM 4121 C CA . SER B 1 130 ? -2.188 76.913 -2.758 1.00 12.31 155 SER B CA 1
ATOM 4122 C C . SER B 1 130 ? -3.065 77.761 -3.676 1.00 15.09 155 SER B C 1
ATOM 4123 O O . SER B 1 130 ? -3.357 77.343 -4.796 1.00 14.62 155 SER B O 1
ATOM 4126 N N . THR B 1 131 ? -3.475 78.960 -3.186 1.00 12.20 156 THR B N 1
ATOM 4127 C CA . THR B 1 131 ? -4.309 79.912 -3.941 1.00 11.82 156 THR B CA 1
ATOM 4128 C C . THR B 1 131 ? -3.588 80.313 -5.225 1.00 14.11 156 THR B C 1
ATOM 4129 O O . THR B 1 131 ? -4.188 80.281 -6.310 1.00 12.66 156 THR B O 1
ATOM 4141 N N . GLY B 1 133 ? -1.153 78.715 -6.831 1.00 10.06 158 GLY B N 1
ATOM 4142 C CA . GLY B 1 133 ? -1.026 77.569 -7.731 1.00 9.62 158 GLY B CA 1
ATOM 4143 C C . GLY B 1 133 ? -2.296 77.222 -8.495 1.00 13.27 158 GLY B C 1
ATOM 4144 O O . GLY B 1 133 ? -2.249 76.963 -9.703 1.00 12.25 158 GLY B O 1
ATOM 4145 N N . VAL B 1 134 ? -3.444 77.250 -7.814 1.00 11.70 159 VAL B N 1
ATOM 4146 C CA . VAL B 1 134 ? -4.695 76.892 -8.484 1.00 12.65 159 VAL B CA 1
ATOM 4147 C C . VAL B 1 134 ? -5.141 78.022 -9.439 1.00 14.25 159 VAL B C 1
ATOM 4148 O O . VAL B 1 134 ? -5.701 77.738 -10.515 1.00 14.12 159 VAL B O 1
ATOM 4152 N N . ALA B 1 135 ? -4.817 79.284 -9.099 1.00 10.22 160 ALA B N 1
ATOM 4153 C CA . ALA B 1 135 ? -5.126 80.400 -10.004 1.00 10.58 160 ALA B CA 1
ATOM 4154 C C . ALA B 1 135 ? -4.231 80.287 -11.255 1.00 11.42 160 ALA B C 1
ATOM 4155 O O . ALA B 1 135 ? -4.713 80.500 -12.367 1.00 10.90 160 ALA B O 1
ATOM 4170 N N . GLU B 1 137 ? -2.969 77.525 -12.449 1.00 9.28 162 GLU B N 1
ATOM 4171 C CA . GLU B 1 137 ? -3.452 76.383 -13.200 1.00 8.29 162 GLU B CA 1
ATOM 4172 C C . GLU B 1 137 ? -4.658 76.767 -14.033 1.00 12.90 162 GLU B C 1
ATOM 4173 O O . GLU B 1 137 ? -4.703 76.408 -15.212 1.00 13.60 162 GLU B O 1
ATOM 4179 N N . ALA B 1 138 ? -5.608 77.528 -13.458 1.00 9.36 163 ALA B N 1
ATOM 4180 C CA . ALA B 1 138 ? -6.781 78.027 -14.195 1.00 9.24 163 ALA B CA 1
ATOM 4181 C C . ALA B 1 138 ? -6.335 78.909 -15.374 1.00 12.26 163 ALA B C 1
ATOM 4182 O O . ALA B 1 138 ? -6.830 78.751 -16.493 1.00 10.49 163 ALA B O 1
ATOM 4184 N N . ALA B 1 139 ? -5.365 79.824 -15.136 1.00 9.89 164 ALA B N 1
ATOM 4185 C CA . ALA B 1 139 ? -4.840 80.669 -16.210 1.00 9.83 164 ALA B CA 1
ATOM 4186 C C . ALA B 1 139 ? -4.228 79.805 -17.328 1.00 12.78 164 ALA B C 1
ATOM 4187 O O . ALA B 1 139 ? -4.550 80.015 -18.507 1.00 12.41 164 ALA B O 1
ATOM 4189 N N . ALA B 1 140 ? -3.405 78.799 -16.953 1.00 9.81 165 ALA B N 1
ATOM 4190 C CA . ALA B 1 140 ? -2.762 77.885 -17.906 1.00 10.44 165 ALA B CA 1
ATOM 4191 C C . ALA B 1 140 ? -3.791 77.153 -18.768 1.00 12.37 165 ALA B C 1
ATOM 4192 O O . ALA B 1 140 ? -3.627 77.090 -19.996 1.00 12.36 165 ALA B O 1
ATOM 4194 N N . GLU B 1 141 ? -4.869 76.658 -18.132 1.00 8.41 166 GLU B N 1
ATOM 4195 C CA . GLU B 1 141 ? -5.885 75.872 -18.839 1.00 8.70 166 GLU B CA 1
ATOM 4196 C C . GLU B 1 141 ? -6.731 76.723 -19.781 1.00 12.82 166 GLU B C 1
ATOM 4197 O O . GLU B 1 141 ? -7.259 76.191 -20.761 1.00 12.34 166 GLU B O 1
ATOM 4203 N N . ASN B 1 142 ? -6.814 78.036 -19.506 1.00 11.01 167 ASN B N 1
ATOM 4204 C CA . ASN B 1 142 ? -7.619 78.950 -20.314 1.00 9.65 167 ASN B CA 1
ATOM 4205 C C . ASN B 1 142 ? -6.758 79.881 -21.184 1.00 12.63 167 ASN B C 1
ATOM 4206 O O . ASN B 1 142 ? -7.279 80.866 -21.727 1.00 13.22 167 ASN B O 1
ATOM 4211 N N . ASN B 1 143 ? -5.456 79.550 -21.332 1.00 11.09 168 ASN B N 1
ATOM 4212 C CA . ASN B 1 143 ? -4.478 80.276 -22.166 1.00 11.78 168 ASN B CA 1
ATOM 4213 C C . ASN B 1 143 ? -4.370 81.755 -21.778 1.00 15.17 168 ASN B C 1
ATOM 4214 O O . ASN B 1 143 ? -4.263 82.621 -22.660 1.00 15.32 168 ASN B O 1
ATOM 4219 N N . LYS B 1 144 ? -4.409 82.048 -20.455 1.00 10.94 169 LYS B N 1
ATOM 4220 C CA . LYS B 1 144 ? -4.267 83.415 -19.926 1.00 10.45 169 LYS B CA 1
ATOM 4221 C C . LYS B 1 144 ? -2.909 83.604 -19.352 1.00 13.71 169 LYS B C 1
ATOM 4222 O O . LYS B 1 144 ? -2.295 82.645 -18.869 1.00 13.01 169 LYS B O 1
ATOM 4228 N N . GLU B 1 145 ? -2.429 84.844 -19.388 1.00 9.85 170 GLU B N 1
ATOM 4229 C CA . GLU B 1 145 ? -1.118 85.145 -18.831 1.00 8.65 170 GLU B CA 1
ATOM 4230 C C . GLU B 1 145 ? -1.250 85.293 -17.314 1.00 11.81 170 GLU B C 1
ATOM 4231 O O . GLU B 1 145 ? -2.293 85.706 -16.814 1.00 11.59 170 GLU B O 1
ATOM 4237 N N . PHE B 1 146 ? -0.213 84.913 -16.598 1.00 8.52 171 PHE B N 1
ATOM 4238 C CA . PHE B 1 146 ? -0.170 85.012 -15.144 1.00 7.28 171 PHE B CA 1
ATOM 4239 C C . PHE B 1 146 ? 1.076 85.782 -14.784 1.00 10.16 171 PHE B C 1
ATOM 4240 O O . PHE B 1 146 ? 2.159 85.375 -15.176 1.00 9.44 171 PHE B O 1
ATOM 4248 N N . ILE B 1 147 ? 0.929 86.887 -14.047 1.00 6.73 172 ILE B N 1
ATOM 4249 C CA . ILE B 1 147 ? 2.073 87.710 -13.671 1.00 7.55 172 ILE B CA 1
ATOM 4250 C C . ILE B 1 147 ? 2.176 87.782 -12.174 1.00 11.48 172 ILE B C 1
ATOM 4251 O O . ILE B 1 147 ? 1.224 88.198 -11.518 1.00 10.90 172 ILE B O 1
ATOM 4256 N N . VAL B 1 148 ? 3.342 87.392 -11.636 1.00 7.40 173 VAL B N 1
ATOM 4257 C CA . VAL B 1 148 ? 3.581 87.487 -10.199 1.00 6.84 173 VAL B CA 1
ATOM 4258 C C . VAL B 1 148 ? 4.408 88.733 -9.918 1.00 10.25 173 VAL B C 1
ATOM 4259 O O . VAL B 1 148 ? 5.480 88.862 -10.499 1.00 9.55 173 VAL B O 1
ATOM 4263 N N . LEU B 1 149 ? 3.945 89.620 -9.009 1.00 7.82 174 LEU B N 1
ATOM 4264 C CA . LEU B 1 149 ? 4.739 90.779 -8.560 1.00 7.56 174 LEU B CA 1
ATOM 4265 C C . LEU B 1 149 ? 5.543 90.280 -7.383 1.00 10.02 174 LEU B C 1
ATOM 4266 O O . LEU B 1 149 ? 4.971 89.992 -6.316 1.00 8.94 174 LEU B O 1
ATOM 4271 N N . ASP B 1 150 ? 6.849 90.030 -7.610 1.00 6.91 175 ASP B N 1
ATOM 4272 C CA . ASP B 1 150 ? 7.621 89.341 -6.559 1.00 5.91 175 ASP B CA 1
ATOM 4273 C C . ASP B 1 150 ? 7.715 90.143 -5.258 1.00 9.93 175 ASP B C 1
ATOM 4274 O O . ASP B 1 150 ? 7.628 91.378 -5.228 1.00 9.68 175 ASP B O 1
ATOM 4279 N N . ARG B 1 151 ? 7.822 89.385 -4.156 1.00 7.43 176 ARG B N 1
ATOM 4280 C CA . ARG B 1 151 ? 7.889 89.930 -2.807 1.00 8.01 176 ARG B CA 1
ATOM 4281 C C . ARG B 1 151 ? 8.942 89.156 -2.033 1.00 10.59 176 ARG B C 1
ATOM 4282 O O . ARG B 1 151 ? 9.223 88.012 -2.376 1.00 9.09 176 ARG B O 1
ATOM 4290 N N . PRO B 1 152 ? 9.533 89.754 -0.996 1.00 9.22 177 PRO B N 1
ATOM 4291 C CA . PRO B 1 152 ? 10.590 89.043 -0.257 1.00 10.24 177 PRO B CA 1
ATOM 4292 C C . PRO B 1 152 ? 10.101 87.802 0.461 1.00 14.75 177 PRO B C 1
ATOM 4293 O O . PRO B 1 152 ? 8.945 87.756 0.853 1.00 13.43 177 PRO B O 1
ATOM 4297 N N . ASN B 1 153 ? 10.973 86.781 0.617 1.00 11.38 178 ASN B N 1
ATOM 4298 C CA . ASN B 1 153 ? 10.643 85.649 1.505 1.00 10.50 178 ASN B CA 1
ATOM 4299 C C . ASN B 1 153 ? 11.021 86.197 2.872 1.00 11.87 178 ASN B C 1
ATOM 4300 O O . ASN B 1 153 ? 12.191 86.567 3.057 1.00 10.75 178 ASN B O 1
ATOM 4305 N N . PRO B 1 154 ? 10.073 86.348 3.823 1.00 8.82 179 PRO B N 1
ATOM 4306 C CA . PRO B 1 154 ? 10.424 87.068 5.062 1.00 8.75 179 PRO B CA 1
ATOM 4307 C C . PRO B 1 154 ? 11.419 86.339 5.961 1.00 13.09 179 PRO B C 1
ATOM 4308 O O . PRO B 1 154 ? 12.012 86.970 6.856 1.00 13.38 179 PRO B O 1
ATOM 4312 N N . ILE B 1 155 ? 11.630 85.036 5.687 1.00 9.11 180 ILE B N 1
ATOM 4313 C CA . ILE B 1 155 ? 12.568 84.200 6.456 1.00 9.35 180 ILE B CA 1
ATOM 4314 C C . ILE B 1 155 ? 13.919 84.121 5.720 1.00 15.04 180 ILE B C 1
ATOM 4315 O O . ILE B 1 155 ? 14.848 83.452 6.186 1.00 15.62 180 ILE B O 1
ATOM 4320 N N . GLY B 1 156 ? 14.024 84.809 4.592 1.00 12.51 181 GLY B N 1
ATOM 4321 C CA . GLY B 1 156 ? 15.218 84.743 3.753 1.00 11.00 181 GLY B CA 1
ATOM 4322 C C . GLY B 1 156 ? 15.156 83.573 2.792 1.00 13.29 181 GLY B C 1
ATOM 4323 O O . GLY B 1 156 ? 14.274 82.706 2.893 1.00 11.06 181 GLY B O 1
ATOM 4324 N N . GLY B 1 157 ? 16.102 83.551 1.853 1.00 9.64 182 GLY B N 1
ATOM 4325 C CA . GLY B 1 157 ? 16.162 82.498 0.843 1.00 9.97 182 GLY B CA 1
ATOM 4326 C C . GLY B 1 157 ? 17.228 81.441 1.083 1.00 13.10 182 GLY B C 1
ATOM 4327 O O . GLY B 1 157 ? 17.621 80.743 0.146 1.00 11.72 182 GLY B O 1
ATOM 4328 N N . LEU B 1 158 ? 17.694 81.295 2.330 1.00 10.45 183 LEU B N 1
ATOM 4329 C CA . LEU B 1 158 ? 18.747 80.323 2.647 1.00 11.13 183 LEU B CA 1
ATOM 4330 C C . LEU B 1 158 ? 18.223 79.155 3.456 1.00 14.51 183 LEU B C 1
ATOM 4331 O O . LEU B 1 158 ? 18.667 78.034 3.232 1.00 13.55 183 LEU B O 1
ATOM 4336 N N . LYS B 1 159 ? 17.351 79.411 4.443 1.00 10.45 184 LYS B N 1
ATOM 4337 C CA . LYS B 1 159 ? 16.856 78.343 5.313 1.00 10.43 184 LYS B CA 1
ATOM 4338 C C . LYS B 1 159 ? 15.876 77.445 4.563 1.00 13.47 184 LYS B C 1
ATOM 4339 O O . LYS B 1 159 ? 14.894 77.918 3.956 1.00 12.35 184 LYS B O 1
ATOM 4345 N N . ILE B 1 160 ? 16.193 76.150 4.562 1.00 10.28 185 ILE B N 1
ATOM 4346 C CA . ILE B 1 160 ? 15.386 75.068 3.985 1.00 9.08 185 ILE B CA 1
ATOM 4347 C C . ILE B 1 160 ? 15.299 74.007 5.055 1.00 11.97 185 ILE B C 1
ATOM 4348 O O . ILE B 1 160 ? 16.339 73.526 5.519 1.00 11.15 185 ILE B O 1
ATOM 4353 N N . GLU B 1 161 ? 14.080 73.686 5.502 1.00 9.50 186 GLU B N 1
ATOM 4354 C CA . GLU B 1 161 ? 13.885 72.762 6.623 1.00 10.22 186 GLU B CA 1
ATOM 4355 C C . GLU B 1 161 ? 12.635 71.930 6.445 1.00 13.12 186 GLU B C 1
ATOM 4356 O O . GLU B 1 161 ? 11.619 72.424 5.946 1.00 12.10 186 GLU B O 1
ATOM 4362 N N . GLY B 1 162 ? 12.693 70.685 6.910 1.00 10.65 187 GLY B N 1
ATOM 4363 C CA . GLY B 1 162 ? 11.521 69.825 6.888 1.00 9.92 187 GLY B CA 1
ATOM 4364 C C . GLY B 1 162 ? 11.409 68.912 5.692 1.00 14.55 187 GLY B C 1
ATOM 4365 O O . GLY B 1 162 ? 11.870 69.240 4.596 1.00 12.56 187 GLY B O 1
ATOM 4366 N N . ASN B 1 163 ? 10.767 67.754 5.892 1.00 12.01 188 ASN B N 1
ATOM 4367 C CA . ASN B 1 163 ? 10.538 66.817 4.800 1.00 10.89 188 ASN B CA 1
ATOM 4368 C C . ASN B 1 163 ? 9.592 67.427 3.766 1.00 14.03 188 ASN B C 1
ATOM 4369 O O . ASN B 1 163 ? 8.762 68.270 4.119 1.00 13.31 188 ASN B O 1
ATOM 4374 N N . VAL B 1 164 ? 9.679 66.980 2.510 1.00 12.28 189 VAL B N 1
ATOM 4375 C CA . VAL B 1 164 ? 8.690 67.393 1.513 1.00 11.58 189 VAL B CA 1
ATOM 4376 C C . VAL B 1 164 ? 7.360 66.691 1.880 1.00 15.06 189 VAL B C 1
ATOM 4377 O O . VAL B 1 164 ? 7.360 65.703 2.624 1.00 14.23 189 VAL B O 1
ATOM 4381 N N . VAL B 1 165 ? 6.232 67.229 1.404 1.00 12.10 190 VAL B N 1
ATOM 4382 C CA . VAL B 1 165 ? 4.929 66.643 1.692 1.00 11.49 190 VAL B CA 1
ATOM 4383 C C . VAL B 1 165 ? 4.819 65.228 1.093 1.00 16.55 190 VAL B C 1
ATOM 4384 O O . VAL B 1 165 ? 5.148 65.004 -0.084 1.00 17.08 190 VAL B O 1
ATOM 4388 N N . GLU B 1 166 ? 4.335 64.298 1.907 1.00 13.87 191 GLU B N 1
ATOM 4389 C CA . GLU B 1 166 ? 4.128 62.922 1.474 1.00 14.24 191 GLU B CA 1
ATOM 4390 C C . GLU B 1 166 ? 2.759 62.721 0.867 1.00 18.34 191 GLU B C 1
ATOM 4391 O O . GLU B 1 166 ? 1.808 63.419 1.231 1.00 15.92 191 GLU B O 1
ATOM 4397 N N A ASP B 1 167 ? 2.621 61.791 -0.095 0.50 16.78 192 ASP B N 1
ATOM 4398 N N B ASP B 1 167 ? 2.678 61.674 0.016 0.50 17.19 192 ASP B N 1
ATOM 4399 C CA A ASP B 1 167 ? 1.371 61.554 -0.840 0.50 17.27 192 ASP B CA 1
ATOM 4400 C CA B ASP B 1 167 ? 1.450 61.183 -0.578 0.50 17.79 192 ASP B CA 1
ATOM 4401 C C A ASP B 1 167 ? 0.041 61.544 -0.035 0.50 19.18 192 ASP B C 1
ATOM 4402 C C B ASP B 1 167 ? 0.554 60.808 0.571 0.50 21.40 192 ASP B C 1
ATOM 4403 O O A ASP B 1 167 ? -0.976 61.971 -0.579 0.50 19.29 192 ASP B O 1
ATOM 4404 O O B ASP B 1 167 ? 0.987 60.096 1.487 0.50 21.44 192 ASP B O 1
ATOM 4413 N N A GLY B 1 168 ? 0.048 61.063 1.208 0.50 15.43 193 GLY B N 1
ATOM 4414 N N B GLY B 1 168 ? -0.634 61.390 0.577 0.50 16.63 193 GLY B N 1
ATOM 4415 C CA A GLY B 1 168 ? -1.166 60.999 2.020 0.50 15.48 193 GLY B CA 1
ATOM 4416 C CA B GLY B 1 168 ? -1.588 61.205 1.658 0.50 16.34 193 GLY B CA 1
ATOM 4417 C C A GLY B 1 168 ? -1.451 62.247 2.833 0.50 19.16 193 GLY B C 1
ATOM 4418 C C B GLY B 1 168 ? -1.749 62.461 2.496 0.50 18.92 193 GLY B C 1
ATOM 4419 O O A GLY B 1 168 ? -2.334 62.242 3.693 0.50 18.03 193 GLY B O 1
ATOM 4420 O O B GLY B 1 168 ? -2.837 62.681 3.029 0.50 17.26 193 GLY B O 1
ATOM 4421 N N . TYR B 1 169 ? -0.688 63.327 2.580 1.00 15.37 194 TYR B N 1
ATOM 4422 C CA . TYR B 1 169 ? -0.769 64.566 3.370 1.00 14.40 194 TYR B CA 1
ATOM 4423 C C . TYR B 1 169 ? -0.821 65.868 2.520 1.00 17.52 194 TYR B C 1
ATOM 4424 O O . TYR B 1 169 ? -0.476 66.935 3.033 1.00 15.72 194 TYR B O 1
ATOM 4433 N N A ILE B 1 170 ? -1.325 65.785 1.278 0.50 14.75 195 ILE B N 1
ATOM 4434 N N B ILE B 1 170 ? -1.318 65.782 1.264 0.50 13.67 195 ILE B N 1
ATOM 4435 C CA A ILE B 1 170 ? -1.479 66.953 0.404 0.50 14.77 195 ILE B CA 1
ATOM 4436 C CA B ILE B 1 170 ? -1.507 66.943 0.383 0.50 13.15 195 ILE B CA 1
ATOM 4437 C C A ILE B 1 170 ? -2.775 67.661 0.803 0.50 16.62 195 ILE B C 1
ATOM 4438 C C B ILE B 1 170 ? -2.778 67.658 0.840 0.50 15.76 195 ILE B C 1
ATOM 4439 O O A ILE B 1 170 ? -3.817 67.012 0.935 0.50 16.22 195 ILE B O 1
ATOM 4440 O O B ILE B 1 170 ? -3.812 67.009 1.030 0.50 15.15 195 ILE B O 1
ATOM 4449 N N . SER B 1 171 ? -2.702 68.987 1.031 1.00 12.17 196 SER B N 1
ATOM 4450 C CA . SER B 1 171 ? -3.860 69.819 1.435 1.00 11.85 196 SER B CA 1
ATOM 4451 C C . SER B 1 171 ? -3.551 71.286 1.151 1.00 15.97 196 SER B C 1
ATOM 4452 O O . SER B 1 171 ? -2.429 71.586 0.745 1.00 14.21 196 SER B O 1
ATOM 4455 N N A PHE B 1 172 ? -4.503 72.208 1.437 0.50 13.29 197 PHE B N 1
ATOM 4456 N N B PHE B 1 172 ? -4.507 72.197 1.398 0.50 13.51 197 PHE B N 1
ATOM 4457 C CA A PHE B 1 172 ? -4.294 73.648 1.216 0.50 13.31 197 PHE B CA 1
ATOM 4458 C CA B PHE B 1 172 ? -4.277 73.618 1.134 0.50 13.58 197 PHE B CA 1
ATOM 4459 C C A PHE B 1 172 ? -3.221 74.224 2.140 0.50 15.27 197 PHE B C 1
ATOM 4460 C C B PHE B 1 172 ? -3.275 74.244 2.154 0.50 15.43 197 PHE B C 1
ATOM 4461 O O A PHE B 1 172 ? -2.755 75.343 1.910 0.50 14.86 197 PHE B O 1
ATOM 4462 O O B PHE B 1 172 ? -2.875 75.397 1.974 0.50 15.20 197 PHE B O 1
ATOM 4477 N N . VAL B 1 173 ? -2.824 73.467 3.175 1.00 11.69 198 VAL B N 1
ATOM 4478 C CA . VAL B 1 173 ? -1.788 73.898 4.130 1.00 11.12 198 VAL B CA 1
ATOM 4479 C C . VAL B 1 173 ? -0.530 73.018 3.970 1.00 12.55 198 VAL B C 1
ATOM 4480 O O . VAL B 1 173 ? 0.378 73.082 4.797 1.00 11.84 198 VAL B O 1
ATOM 4484 N N . SER B 1 174 ? -0.478 72.209 2.901 1.00 10.24 199 SER B N 1
ATOM 4485 C CA . SER B 1 174 ? 0.644 71.303 2.568 1.00 10.24 199 SER B CA 1
ATOM 4486 C C . SER B 1 174 ? 0.454 70.912 1.120 1.00 14.41 199 SER B C 1
ATOM 4487 O O . SER B 1 174 ? 0.304 69.744 0.782 1.00 13.59 199 SER B O 1
ATOM 4490 N N . GLN B 1 175 ? 0.421 71.912 0.251 1.00 10.98 200 GLN B N 1
ATOM 4491 C CA . GLN B 1 175 ? -0.059 71.745 -1.115 1.00 11.83 200 GLN B CA 1
ATOM 4492 C C . GLN B 1 175 ? 0.895 71.121 -2.112 1.00 15.89 200 GLN B C 1
ATOM 4493 O O . GLN B 1 175 ? 0.435 70.400 -3.009 1.00 14.85 200 GLN B O 1
ATOM 4499 N N . PHE B 1 176 ? 2.192 71.417 -1.992 1.00 11.40 201 PHE B N 1
ATOM 4500 C CA A PHE B 1 176 ? 3.197 70.958 -2.949 0.50 10.73 201 PHE B CA 1
ATOM 4501 C CA B PHE B 1 176 ? 3.157 70.895 -2.959 0.50 10.85 201 PHE B CA 1
ATOM 4502 C C . PHE B 1 176 ? 4.291 70.154 -2.273 1.00 13.43 201 PHE B C 1
ATOM 4503 O O . PHE B 1 176 ? 4.489 70.290 -1.069 1.00 13.69 201 PHE B O 1
ATOM 4518 N N . LYS B 1 177 ? 5.024 69.346 -3.065 1.00 11.51 202 LYS B N 1
ATOM 4519 C CA . LYS B 1 177 ? 6.149 68.540 -2.600 1.00 11.35 202 LYS B CA 1
ATOM 4520 C C . LYS B 1 177 ? 7.370 69.453 -2.415 1.00 13.59 202 LYS B C 1
ATOM 4521 O O . LYS B 1 177 ? 8.374 69.383 -3.141 1.00 13.02 202 LYS B O 1
ATOM 4527 N N . ILE B 1 178 ? 7.238 70.370 -1.452 1.00 10.80 203 ILE B N 1
ATOM 4528 C CA . ILE B 1 178 ? 8.277 71.310 -1.064 1.00 9.32 203 ILE B CA 1
ATOM 4529 C C . ILE B 1 178 ? 8.461 71.170 0.460 1.00 10.59 203 ILE B C 1
ATOM 4530 O O . ILE B 1 178 ? 7.538 70.694 1.140 1.00 11.12 203 ILE B O 1
ATOM 4535 N N . PRO B 1 179 ? 9.616 71.588 1.016 1.00 8.95 204 PRO B N 1
ATOM 4536 C CA . PRO B 1 179 ? 9.830 71.462 2.465 1.00 8.18 204 PRO B CA 1
ATOM 4537 C C . PRO B 1 179 ? 8.974 72.447 3.263 1.00 10.21 204 PRO B C 1
ATOM 4538 O O . PRO B 1 179 ? 8.309 73.315 2.682 1.00 9.41 204 PRO B O 1
ATOM 4542 N N . TYR B 1 180 ? 9.013 72.329 4.596 1.00 8.29 205 TYR B N 1
ATOM 4543 C CA . TYR B 1 180 ? 8.252 73.201 5.509 1.00 8.15 205 TYR B CA 1
ATOM 4544 C C . TYR B 1 180 ? 8.683 74.683 5.374 1.00 12.35 205 TYR B C 1
ATOM 4545 O O . TYR B 1 180 ? 7.835 75.584 5.247 1.00 10.93 205 TYR B O 1
ATOM 4554 N N . LEU B 1 181 ? 9.999 74.921 5.413 1.00 8.16 206 LEU B N 1
ATOM 4555 C CA . LEU B 1 181 ? 10.633 76.202 5.070 1.00 7.82 206 LEU B CA 1
ATOM 4556 C C . LEU B 1 181 ? 11.275 75.910 3.754 1.00 10.58 206 LEU B C 1
ATOM 4557 O O . LEU B 1 181 ? 12.153 75.039 3.687 1.00 10.63 206 LEU B O 1
ATOM 4562 N N . TYR B 1 182 ? 10.747 76.499 2.677 1.00 9.00 207 TYR B N 1
ATOM 4563 C CA . TYR B 1 182 ? 11.144 76.115 1.334 1.00 8.20 207 TYR B CA 1
ATOM 4564 C C . TYR B 1 182 ? 12.157 77.070 0.675 1.00 12.20 207 TYR B C 1
ATOM 4565 O O . TYR B 1 182 ? 12.717 76.714 -0.357 1.00 12.82 207 TYR B O 1
ATOM 4574 N N . GLY B 1 183 ? 12.383 78.237 1.278 1.00 8.77 208 GLY B N 1
ATOM 4575 C CA . GLY B 1 183 ? 13.447 79.155 0.892 1.00 9.02 208 GLY B CA 1
ATOM 4576 C C . GLY B 1 183 ? 13.316 79.858 -0.444 1.00 11.33 208 GLY B C 1
ATOM 4577 O O . GLY B 1 183 ? 14.321 80.351 -0.968 1.00 12.99 208 GLY B O 1
ATOM 4578 N N . LEU B 1 184 ? 12.088 79.940 -0.980 1.00 8.25 209 LEU B N 1
ATOM 4579 C CA . LEU B 1 184 ? 11.824 80.611 -2.258 1.00 8.26 209 LEU B CA 1
ATOM 4580 C C . LEU B 1 184 ? 10.932 81.804 -2.078 1.00 9.86 209 LEU B C 1
ATOM 4581 O O . LEU B 1 184 ? 10.067 81.809 -1.190 1.00 9.50 209 LEU B O 1
ATOM 4586 N N . THR B 1 185 ? 11.069 82.791 -2.975 1.00 7.78 210 THR B N 1
ATOM 4587 C CA . THR B 1 185 ? 10.092 83.898 -3.015 1.00 7.64 210 THR B CA 1
ATOM 4588 C C . THR B 1 185 ? 8.860 83.354 -3.731 1.00 11.15 210 THR B C 1
ATOM 4589 O O . THR B 1 185 ? 8.961 82.304 -4.383 1.00 9.91 210 THR B O 1
ATOM 4593 N N . CYS B 1 186 ? 7.693 84.062 -3.684 1.00 9.36 211 CYS B N 1
ATOM 4594 C CA . CYS B 1 186 ? 6.509 83.560 -4.397 1.00 10.66 211 CYS B CA 1
ATOM 4595 C C . CYS B 1 186 ? 6.780 83.485 -5.918 1.00 11.70 211 CYS B C 1
ATOM 4596 O O . CYS B 1 186 ? 6.331 82.546 -6.562 1.00 11.22 211 CYS B O 1
ATOM 4599 N N . GLY B 1 187 ? 7.573 84.415 -6.456 1.00 7.67 212 GLY B N 1
ATOM 4600 C CA . GLY B 1 187 ? 7.909 84.403 -7.878 1.00 7.56 212 GLY B CA 1
ATOM 4601 C C . GLY B 1 187 ? 8.779 83.200 -8.219 1.00 9.54 212 GLY B C 1
ATOM 4602 O O . GLY B 1 187 ? 8.548 82.533 -9.226 1.00 7.53 212 GLY B O 1
ATOM 4603 N N . GLU B 1 188 ? 9.797 82.899 -7.374 1.00 7.14 213 GLU B N 1
ATOM 4604 C CA . GLU B 1 188 ? 10.647 81.712 -7.631 1.00 6.97 213 GLU B CA 1
ATOM 4605 C C . GLU B 1 188 ? 9.811 80.431 -7.495 1.00 10.24 213 GLU B C 1
ATOM 4606 O O . GLU B 1 188 ? 9.990 79.490 -8.272 1.00 9.21 213 GLU B O 1
ATOM 4612 N N . LEU B 1 189 ? 8.913 80.389 -6.493 1.00 7.82 214 LEU B N 1
ATOM 4613 C CA . LEU B 1 189 ? 8.041 79.220 -6.347 1.00 7.91 214 LEU B CA 1
ATOM 4614 C C . LEU B 1 189 ? 7.172 79.038 -7.602 1.00 10.40 214 LEU B C 1
ATOM 4615 O O . LEU B 1 189 ? 7.093 77.927 -8.109 1.00 10.24 214 LEU B O 1
ATOM 4620 N N . ALA B 1 190 ? 6.580 80.128 -8.139 1.00 7.38 215 ALA B N 1
ATOM 4621 C CA . ALA B 1 190 ? 5.777 80.051 -9.365 1.00 7.49 215 ALA B CA 1
ATOM 4622 C C . ALA B 1 190 ? 6.618 79.471 -10.529 1.00 9.31 215 ALA B C 1
ATOM 4623 O O . ALA B 1 190 ? 6.144 78.603 -11.284 1.00 10.58 215 ALA B O 1
ATOM 4625 N N . LEU B 1 191 ? 7.874 79.947 -10.660 1.00 8.10 216 LEU B N 1
ATOM 4626 C CA . LEU B 1 191 ? 8.773 79.449 -11.706 1.00 8.94 216 LEU B CA 1
ATOM 4627 C C . LEU B 1 191 ? 9.037 77.953 -11.523 1.00 10.23 216 LEU B C 1
ATOM 4628 O O . LEU B 1 191 ? 8.999 77.211 -12.515 1.00 10.35 216 LEU B O 1
ATOM 4641 N N . LEU B 1 193 ? 6.954 75.778 -9.930 1.00 9.70 218 LEU B N 1
ATOM 4642 C CA . LEU B 1 193 ? 5.718 75.037 -10.234 1.00 10.14 218 LEU B CA 1
ATOM 4643 C C . LEU B 1 193 ? 5.583 74.803 -11.735 1.00 14.95 218 LEU B C 1
ATOM 4644 O O . LEU B 1 193 ? 5.213 73.708 -12.164 1.00 13.90 218 LEU B O 1
ATOM 4649 N N . ASN B 1 194 ? 5.922 75.829 -12.532 1.00 10.07 219 ASN B N 1
ATOM 4650 C CA . ASN B 1 194 ? 5.859 75.746 -13.978 1.00 11.34 219 ASN B CA 1
ATOM 4651 C C . ASN B 1 194 ? 6.937 74.798 -14.535 1.00 16.04 219 ASN B C 1
ATOM 4652 O O . ASN B 1 194 ? 6.607 73.873 -15.290 1.00 16.83 219 ASN B O 1
ATOM 4657 N N . GLY B 1 195 ? 8.189 74.999 -14.105 1.00 11.61 220 GLY B N 1
ATOM 4658 C CA . GLY B 1 195 ? 9.332 74.223 -14.581 1.00 11.77 220 GLY B CA 1
ATOM 4659 C C . GLY B 1 195 ? 9.320 72.754 -14.218 1.00 16.72 220 GLY B C 1
ATOM 4660 O O . GLY B 1 195 ? 9.863 71.933 -14.965 1.00 16.68 220 GLY B O 1
ATOM 4661 N N . GLU B 1 196 ? 8.718 72.412 -13.067 1.00 13.51 221 GLU B N 1
ATOM 4662 C CA . GLU B 1 196 ? 8.712 71.034 -12.576 1.00 13.07 221 GLU B CA 1
ATOM 4663 C C . GLU B 1 196 ? 7.403 70.301 -12.890 1.00 16.03 221 GLU B C 1
ATOM 4664 O O . GLU B 1 196 ? 7.201 69.197 -12.381 1.00 15.21 221 GLU B O 1
ATOM 4670 N N . GLN B 1 197 ? 6.534 70.901 -13.747 1.00 12.97 222 GLN B N 1
ATOM 4671 C CA A GLN B 1 197 ? 5.237 70.339 -14.158 0.50 13.70 222 GLN B CA 1
ATOM 4672 C CA B GLN B 1 197 ? 5.271 70.294 -14.175 0.50 13.65 222 GLN B CA 1
ATOM 4673 C C . GLN B 1 197 ? 4.410 69.932 -12.941 1.00 16.82 222 GLN B C 1
ATOM 4674 O O . GLN B 1 197 ? 3.748 68.887 -12.918 1.00 17.18 222 GLN B O 1
ATOM 4693 N N . LEU B 1 199 ? 1.802 71.604 -11.902 1.00 13.38 224 LEU B N 1
ATOM 4694 C CA . LEU B 1 199 ? 0.409 71.925 -12.228 1.00 13.10 224 LEU B CA 1
ATOM 4695 C C . LEU B 1 199 ? -0.026 71.101 -13.465 1.00 17.00 224 LEU B C 1
ATOM 4696 O O . LEU B 1 199 ? 0.820 70.456 -14.088 1.00 16.90 224 LEU B O 1
ATOM 4701 N N . SER B 1 200 ? -1.314 71.161 -13.851 1.00 15.22 225 SER B N 1
ATOM 4702 C CA . SER B 1 200 ? -1.872 70.332 -14.940 1.00 14.38 225 SER B CA 1
ATOM 4703 C C . SER B 1 200 ? -1.220 70.569 -16.295 1.00 19.76 225 SER B C 1
ATOM 4704 O O . SER B 1 200 ? -1.088 69.624 -17.073 1.00 20.27 225 SER B O 1
ATOM 4707 N N . LYS B 1 201 ? -0.855 71.832 -16.603 1.00 16.46 226 LYS B N 1
ATOM 4708 C CA . LYS B 1 201 ? -0.221 72.135 -17.891 1.00 16.89 226 LYS B CA 1
ATOM 4709 C C . LYS B 1 201 ? 0.624 73.408 -17.811 1.00 16.91 226 LYS B C 1
ATOM 4710 O O . LYS B 1 201 ? 0.427 74.205 -16.880 1.00 15.46 226 LYS B O 1
ATOM 4716 N N . PRO B 1 202 ? 1.573 73.601 -18.774 1.00 12.89 227 PRO B N 1
ATOM 4717 C CA . PRO B 1 202 ? 2.418 74.805 -18.756 1.00 11.07 227 PRO B CA 1
ATOM 4718 C C . PRO B 1 202 ? 1.618 76.104 -18.793 1.00 14.85 227 PRO B C 1
ATOM 4719 O O . PRO B 1 202 ? 0.602 76.228 -19.475 1.00 14.12 227 PRO B O 1
ATOM 4723 N N . CYS B 1 203 ? 2.105 77.078 -18.025 1.00 11.57 228 CYS B N 1
ATOM 4724 C CA . CYS B 1 203 ? 1.491 78.386 -17.862 1.00 10.90 228 CYS B CA 1
ATOM 4725 C C . CYS B 1 203 ? 2.306 79.465 -18.572 1.00 11.54 228 CYS B C 1
ATOM 4726 O O . CYS B 1 203 ? 3.550 79.437 -18.545 1.00 13.26 228 CYS B O 1
ATOM 4729 N N . ASN B 1 204 ? 1.602 80.475 -19.125 1.00 8.31 229 ASN B N 1
ATOM 4730 C CA . ASN B 1 204 ? 2.235 81.659 -19.683 1.00 7.04 229 ASN B CA 1
ATOM 4731 C C . ASN B 1 204 ? 2.538 82.570 -18.474 1.00 12.43 229 ASN B C 1
ATOM 4732 O O . ASN B 1 204 ? 1.749 83.459 -18.149 1.00 11.18 229 ASN B O 1
ATOM 4737 N N . LEU B 1 205 ? 3.649 82.283 -17.789 1.00 9.27 230 LEU B N 1
ATOM 4738 C CA . LEU B 1 205 ? 4.023 82.954 -16.538 1.00 8.93 230 LEU B CA 1
ATOM 4739 C C . LEU B 1 205 ? 5.118 83.985 -16.736 1.00 12.33 230 LEU B C 1
ATOM 4740 O O . LEU B 1 205 ? 6.108 83.727 -17.431 1.00 12.33 230 LEU B O 1
ATOM 4745 N N . HIS B 1 206 ? 4.954 85.135 -16.074 1.00 9.73 231 HIS B N 1
ATOM 4746 C CA A HIS B 1 206 ? 5.938 86.227 -16.045 0.50 9.74 231 HIS B CA 1
ATOM 4747 C CA B HIS B 1 206 ? 5.960 86.192 -16.043 0.50 10.29 231 HIS B CA 1
ATOM 4748 C C . HIS B 1 206 ? 6.094 86.674 -14.603 1.00 12.90 231 HIS B C 1
ATOM 4749 O O . HIS B 1 206 ? 5.092 86.914 -13.937 1.00 13.12 231 HIS B O 1
ATOM 4762 N N . VAL B 1 207 ? 7.316 86.731 -14.110 1.00 7.74 232 VAL B N 1
ATOM 4763 C CA . VAL B 1 207 ? 7.566 87.208 -12.763 1.00 7.96 232 VAL B CA 1
ATOM 4764 C C . VAL B 1 207 ? 8.220 88.597 -12.886 1.00 10.47 232 VAL B C 1
ATOM 4765 O O . VAL B 1 207 ? 9.219 88.754 -13.602 1.00 9.98 232 VAL B O 1
ATOM 4769 N N . VAL B 1 208 ? 7.657 89.594 -12.196 1.00 8.73 233 VAL B N 1
ATOM 4770 C CA . VAL B 1 208 ? 8.261 90.914 -12.112 1.00 9.03 233 VAL B CA 1
ATOM 4771 C C . VAL B 1 208 ? 9.257 90.805 -10.960 1.00 12.07 233 VAL B C 1
ATOM 4772 O O . VAL B 1 208 ? 8.873 90.741 -9.783 1.00 9.77 233 VAL B O 1
ATOM 4776 N N . LYS B 1 209 ? 10.534 90.738 -11.312 1.00 10.46 234 LYS B N 1
ATOM 4777 C CA . LYS B 1 209 ? 11.621 90.510 -10.379 1.00 10.40 234 LYS B CA 1
ATOM 4778 C C . LYS B 1 209 ? 11.915 91.750 -9.517 1.00 12.82 234 LYS B C 1
ATOM 4779 O O . LYS B 1 209 ? 11.920 92.889 -10.014 1.00 11.67 234 LYS B O 1
ATOM 4793 N N . LYS B 1 211 ? 14.355 94.298 -7.192 1.00 10.15 236 LYS B N 1
ATOM 4794 C CA . LYS B 1 211 ? 15.703 94.847 -7.241 1.00 10.09 236 LYS B CA 1
ATOM 4795 C C . LYS B 1 211 ? 16.263 94.917 -5.819 1.00 14.32 236 LYS B C 1
ATOM 4796 O O . LYS B 1 211 ? 15.543 95.285 -4.894 1.00 13.14 236 LYS B O 1
ATOM 4802 N N . GLY B 1 212 ? 17.530 94.548 -5.647 1.00 12.47 237 GLY B N 1
ATOM 4803 C CA . GLY B 1 212 ? 18.191 94.663 -4.352 1.00 11.19 237 GLY B CA 1
ATOM 4804 C C . GLY B 1 212 ? 17.976 93.537 -3.356 1.00 15.74 237 GLY B C 1
ATOM 4805 O O . GLY B 1 212 ? 18.757 93.431 -2.418 1.00 15.29 237 GLY B O 1
ATOM 4806 N N . TRP B 1 213 ? 16.935 92.673 -3.526 1.00 11.60 238 TRP B N 1
ATOM 4807 C CA . TRP B 1 213 ? 16.743 91.588 -2.555 1.00 11.10 238 TRP B CA 1
ATOM 4808 C C . TRP B 1 213 ? 17.834 90.534 -2.673 1.00 14.91 238 TRP B C 1
ATOM 4809 O O . TRP B 1 213 ? 18.220 90.166 -3.780 1.00 13.96 238 TRP B O 1
ATOM 4820 N N . LYS B 1 214 ? 18.334 90.070 -1.515 1.00 12.55 239 LYS B N 1
ATOM 4821 C CA . LYS B 1 214 ? 19.386 89.056 -1.427 1.00 12.57 239 LYS B CA 1
ATOM 4822 C C . LYS B 1 214 ? 18.905 87.905 -0.581 1.00 15.03 239 LYS B C 1
ATOM 4823 O O . LYS B 1 214 ? 18.127 88.113 0.350 1.00 13.63 239 LYS B O 1
ATOM 4829 N N . ARG B 1 215 ? 19.348 86.685 -0.916 1.00 11.96 240 ARG B N 1
ATOM 4830 C CA . ARG B 1 215 ? 18.939 85.470 -0.195 1.00 11.91 240 ARG B CA 1
ATOM 4831 C C . ARG B 1 215 ? 19.162 85.586 1.323 1.00 15.43 240 ARG B C 1
ATOM 4832 O O . ARG B 1 215 ? 18.352 85.084 2.094 1.00 14.01 240 ARG B O 1
ATOM 4840 N N . LYS B 1 216 ? 20.256 86.224 1.758 1.00 13.67 241 LYS B N 1
ATOM 4841 C CA . LYS B 1 216 ? 20.549 86.318 3.201 1.00 13.45 241 LYS B CA 1
ATOM 4842 C C . LYS B 1 216 ? 19.614 87.300 3.966 1.00 17.95 241 LYS B C 1
ATOM 4843 O O . LYS B 1 216 ? 19.614 87.302 5.203 1.00 17.69 241 LYS B O 1
ATOM 4857 N N . ASP B 1 218 ? 16.523 88.770 5.828 1.00 15.83 243 ASP B N 1
ATOM 4858 C CA . ASP B 1 218 ? 15.247 88.478 6.487 1.00 14.74 243 ASP B CA 1
ATOM 4859 C C . ASP B 1 218 ? 14.379 89.736 6.258 1.00 14.74 243 ASP B C 1
ATOM 4860 O O . ASP B 1 218 ? 14.899 90.748 5.758 1.00 13.98 243 ASP B O 1
ATOM 4865 N N . TYR B 1 219 ? 13.083 89.688 6.570 1.00 10.75 244 TYR B N 1
ATOM 4866 C CA . TYR B 1 219 ? 12.200 90.837 6.276 1.00 9.39 244 TYR B CA 1
ATOM 4867 C C . TYR B 1 219 ? 12.663 92.149 6.916 1.00 12.12 244 TYR B C 1
ATOM 4868 O O . TYR B 1 219 ? 12.525 93.197 6.297 1.00 11.14 244 TYR B O 1
ATOM 4877 N N . VAL B 1 220 ? 13.203 92.095 8.131 1.00 11.40 245 VAL B N 1
ATOM 4878 C CA . VAL B 1 220 ? 13.655 93.312 8.835 1.00 12.19 245 VAL B CA 1
ATOM 4879 C C . VAL B 1 220 ? 14.727 94.045 8.001 1.00 14.42 245 VAL B C 1
ATOM 4880 O O . VAL B 1 220 ? 14.693 95.276 7.877 1.00 14.75 245 VAL B O 1
ATOM 4884 N N . GLN B 1 221 ? 15.620 93.277 7.354 1.00 12.13 246 GLN B N 1
ATOM 4885 C CA . GLN B 1 221 ? 16.686 93.875 6.536 1.00 12.77 246 GLN B CA 1
ATOM 4886 C C . GLN B 1 221 ? 16.175 94.610 5.276 1.00 16.36 246 GLN B C 1
ATOM 4887 O O . GLN B 1 221 ? 16.909 95.429 4.702 1.00 16.90 246 GLN B O 1
ATOM 4893 N N . THR B 1 222 ? 14.933 94.334 4.840 1.00 10.66 247 THR B N 1
ATOM 4894 C CA . THR B 1 222 ? 14.397 94.997 3.650 1.00 9.36 247 THR B CA 1
ATOM 4895 C C . THR B 1 222 ? 13.957 96.438 3.933 1.00 12.85 247 THR B C 1
ATOM 4896 O O . THR B 1 222 ? 13.853 97.250 3.001 1.00 14.63 247 THR B O 1
ATOM 4900 N N . GLY B 1 223 ? 13.627 96.706 5.195 1.00 10.92 248 GLY B N 1
ATOM 4901 C CA . GLY B 1 223 ? 13.164 98.013 5.639 1.00 11.05 248 GLY B CA 1
ATOM 4902 C C . GLY B 1 223 ? 11.699 98.259 5.315 1.00 13.64 248 GLY B C 1
ATOM 4903 O O . GLY B 1 223 ? 11.171 99.326 5.644 1.00 14.25 248 GLY B O 1
ATOM 4904 N N . LEU B 1 224 ? 11.015 97.272 4.692 1.00 8.72 249 LEU B N 1
ATOM 4905 C CA . LEU B 1 224 ? 9.583 97.434 4.371 1.00 8.04 249 LEU B CA 1
ATOM 4906 C C . LEU B 1 224 ? 8.717 97.331 5.615 1.00 10.19 249 LEU B C 1
ATOM 4907 O O . LEU B 1 224 ? 9.076 96.644 6.575 1.00 10.95 249 LEU B O 1
ATOM 4912 N N . GLN B 1 225 ? 7.516 97.932 5.551 1.00 7.49 250 GLN B N 1
ATOM 4913 C CA . GLN B 1 225 ? 6.529 97.723 6.606 1.00 7.75 250 GLN B CA 1
ATOM 4914 C C . GLN B 1 225 ? 5.965 96.330 6.482 1.00 10.78 250 GLN B C 1
ATOM 4915 O O . GLN B 1 225 ? 5.831 95.804 5.359 1.00 9.49 250 GLN B O 1
ATOM 4921 N N . TRP B 1 226 ? 5.640 95.727 7.614 1.00 8.63 251 TRP B N 1
ATOM 4922 C CA . TRP B 1 226 ? 4.989 94.416 7.603 1.00 8.10 251 TRP B CA 1
ATOM 4923 C C . TRP B 1 226 ? 3.522 94.639 7.897 1.00 10.92 251 TRP B C 1
ATOM 4924 O O . TRP B 1 226 ? 3.192 95.306 8.891 1.00 11.19 251 TRP B O 1
ATOM 4935 N N . ILE B 1 227 ? 2.648 94.088 7.040 1.00 7.70 252 ILE B N 1
ATOM 4936 C CA A ILE B 1 227 ? 1.208 94.215 7.249 0.50 8.30 252 ILE B CA 1
ATOM 4937 C CA B ILE B 1 227 ? 1.199 94.188 7.181 0.50 7.49 252 ILE B CA 1
ATOM 4938 C C . ILE B 1 227 ? 0.705 92.941 7.948 1.00 14.44 252 ILE B C 1
ATOM 4939 O O . ILE B 1 227 ? 0.968 91.831 7.479 1.00 14.07 252 ILE B O 1
ATOM 4948 N N . PRO B 1 228 ? 0.003 93.105 9.102 1.00 14.04 253 PRO B N 1
ATOM 4949 C CA . PRO B 1 228 ? -0.458 91.926 9.867 1.00 16.23 253 PRO B CA 1
ATOM 4950 C C . PRO B 1 228 ? -1.769 91.324 9.370 1.00 25.38 253 PRO B C 1
ATOM 4951 O O . PRO B 1 228 ? -2.744 91.264 10.149 1.00 25.75 253 PRO B O 1
ATOM 4955 N N . SER B 1 229 ? -1.764 90.790 8.126 1.00 22.47 254 SER B N 1
ATOM 4956 C CA . SER B 1 229 ? -2.903 90.082 7.505 1.00 24.88 254 SER B CA 1
ATOM 4957 C C . SER B 1 229 ? -3.307 88.877 8.375 1.00 28.02 254 SER B C 1
ATOM 4958 O O . SER B 1 229 ? -4.507 88.669 8.583 1.00 28.92 254 SER B O 1
ATOM 4961 N N . SER B 1 230 ? -2.307 88.095 8.885 1.00 20.62 255 SER B N 1
ATOM 4962 C CA A SER B 1 230 ? -2.583 87.006 9.814 0.50 19.60 255 SER B CA 1
ATOM 4963 C CA B SER B 1 230 ? -2.551 86.991 9.815 0.50 19.63 255 SER B CA 1
ATOM 4964 C C . SER B 1 230 ? -2.472 87.609 11.216 1.00 20.78 255 SER B C 1
ATOM 4965 O O . SER B 1 230 ? -1.407 88.120 11.556 1.00 19.57 255 SER B O 1
ATOM 4970 N N . PRO B 1 231 ? -3.567 87.679 12.023 1.00 16.37 256 PRO B N 1
ATOM 4971 C CA . PRO B 1 231 ? -3.466 88.385 13.320 1.00 15.42 256 PRO B CA 1
ATOM 4972 C C . PRO B 1 231 ? -2.313 87.941 14.219 1.00 16.90 256 PRO B C 1
ATOM 4973 O O . PRO B 1 231 ? -1.686 88.801 14.834 1.00 15.77 256 PRO B O 1
ATOM 4977 N N . HIS B 1 232 ? -1.970 86.648 14.216 1.00 11.39 257 HIS B N 1
ATOM 4978 C CA . HIS B 1 232 ? -0.928 86.155 15.105 1.00 11.09 257 HIS B CA 1
ATOM 4979 C C . HIS B 1 232 ? 0.498 86.187 14.491 1.00 13.18 257 HIS B C 1
ATOM 4980 O O . HIS B 1 232 ? 1.432 85.716 15.143 1.00 13.93 257 HIS B O 1
ATOM 4987 N N . ILE B 1 233 ? 0.662 86.789 13.288 1.00 8.93 258 ILE B N 1
ATOM 4988 C CA A ILE B 1 233 ? 1.975 87.040 12.671 0.50 8.45 258 ILE B CA 1
ATOM 4989 C CA B ILE B 1 233 ? 1.968 87.048 12.657 0.50 9.02 258 ILE B CA 1
ATOM 4990 C C . ILE B 1 233 ? 2.005 88.582 12.480 1.00 12.12 258 ILE B C 1
ATOM 4991 O O . ILE B 1 233 ? 1.858 89.104 11.367 1.00 11.60 258 ILE B O 1
ATOM 5000 N N . PRO B 1 234 ? 2.067 89.333 13.605 1.00 10.40 259 PRO B N 1
ATOM 5001 C CA . PRO B 1 234 ? 1.858 90.779 13.497 1.00 9.56 259 PRO B CA 1
ATOM 5002 C C . PRO B 1 234 ? 3.013 91.645 13.081 1.00 12.02 259 PRO B C 1
ATOM 5003 O O . PRO B 1 234 ? 2.737 92.746 12.619 1.00 10.61 259 PRO B O 1
ATOM 5007 N N . HIS B 1 235 ? 4.259 91.194 13.267 1.00 9.27 260 HIS B N 1
ATOM 5008 C CA . HIS B 1 235 ? 5.433 92.033 13.087 1.00 8.90 260 HIS B CA 1
ATOM 5009 C C . HIS B 1 235 ? 6.407 91.482 12.055 1.00 13.60 260 HIS B C 1
ATOM 5010 O O . HIS B 1 235 ? 6.334 90.288 11.760 1.00 12.78 260 HIS B O 1
ATOM 5017 N N . PRO B 1 236 ? 7.361 92.345 11.578 1.00 12.86 261 PRO B N 1
ATOM 5018 C CA . PRO B 1 236 ? 8.360 91.890 10.596 1.00 14.21 261 PRO B CA 1
ATOM 5019 C C . PRO B 1 236 ? 9.140 90.657 11.040 1.00 20.66 261 PRO B C 1
ATOM 5020 O O . PRO B 1 236 ? 9.526 89.896 10.161 1.00 24.34 261 PRO B O 1
ATOM 5024 N N . HIS B 1 237 ? 9.400 90.458 12.368 1.00 14.93 262 HIS B N 1
ATOM 5025 C CA . HIS B 1 237 ? 10.150 89.303 12.900 1.00 14.05 262 HIS B CA 1
ATOM 5026 C C . HIS B 1 237 ? 9.251 88.079 13.204 1.00 16.46 262 HIS B C 1
ATOM 5027 O O . HIS B 1 237 ? 9.748 86.960 13.373 1.00 15.97 262 HIS B O 1
ATOM 5034 N N . SER B 1 238 ? 7.922 88.284 13.287 1.00 13.83 263 SER B N 1
ATOM 5035 C CA . SER B 1 238 ? 7.001 87.207 13.649 1.00 12.20 263 SER B CA 1
ATOM 5036 C C . SER B 1 238 ? 7.047 86.050 12.652 1.00 13.20 263 SER B C 1
ATOM 5037 O O . SER B 1 238 ? 6.850 84.907 13.065 1.00 12.71 263 SER B O 1
ATOM 5040 N N . ALA B 1 239 ? 7.268 86.337 11.345 1.00 11.81 264 ALA B N 1
ATOM 5041 C CA . ALA B 1 239 ? 7.325 85.267 10.342 1.00 12.73 264 ALA B CA 1
ATOM 5042 C C . ALA B 1 239 ? 8.434 84.285 10.621 1.00 16.55 264 ALA B C 1
ATOM 5043 O O . ALA B 1 239 ? 8.241 83.117 10.295 1.00 16.66 264 ALA B O 1
ATOM 5045 N N . PHE B 1 240 ? 9.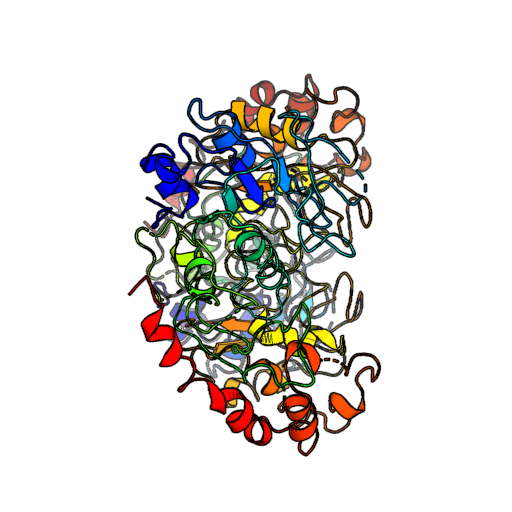579 84.693 11.210 1.00 13.88 265 PHE B N 1
ATOM 5046 C CA A PHE B 1 240 ? 10.572 83.650 11.430 0.50 13.56 265 PHE B CA 1
ATOM 5047 C CA B PHE B 1 240 ? 10.569 83.647 11.432 0.50 14.15 265 PHE B CA 1
ATOM 5048 C C . PHE B 1 240 ? 10.336 82.918 12.757 1.00 14.66 265 PHE B C 1
ATOM 5049 O O . PHE B 1 240 ? 10.906 81.839 12.958 1.00 14.09 265 PHE B O 1
ATOM 5064 N N . PHE B 1 241 ? 9.447 83.449 13.631 1.00 9.03 266 PHE B N 1
ATOM 5065 C CA . PHE B 1 241 ? 9.131 82.699 14.847 1.00 8.02 266 PHE B CA 1
ATOM 5066 C C . PHE B 1 241 ? 8.013 81.701 14.584 1.00 9.26 266 PHE B C 1
ATOM 5067 O O . PHE B 1 241 ? 7.899 80.711 15.298 1.00 8.65 266 PHE B O 1
ATOM 5075 N N . TYR B 1 242 ? 7.139 81.977 13.595 1.00 8.27 267 TYR B N 1
ATOM 5076 C CA . TYR B 1 242 ? 6.046 81.043 13.304 1.00 9.01 267 TYR B CA 1
ATOM 5077 C C . TYR B 1 242 ? 6.570 79.572 13.118 1.00 13.17 267 TYR B C 1
ATOM 5078 O O . TYR B 1 242 ? 6.037 78.693 13.797 1.00 12.72 267 TYR B O 1
ATOM 5087 N N . PRO B 1 243 ? 7.631 79.279 12.321 1.00 9.71 268 PRO B N 1
ATOM 5088 C CA . PRO B 1 243 ? 8.100 77.880 12.220 1.00 10.26 268 PRO B CA 1
ATOM 5089 C C . PRO B 1 243 ? 8.799 77.364 13.480 1.00 11.10 268 PRO B C 1
ATOM 5090 O O . PRO B 1 243 ? 8.929 76.159 13.627 1.00 10.78 268 PRO B O 1
ATOM 5094 N N . VAL B 1 244 ? 9.216 78.255 14.407 1.00 8.09 269 VAL B N 1
ATOM 5095 C CA . VAL B 1 244 ? 9.872 77.827 15.647 1.00 7.27 269 VAL B CA 1
ATOM 5096 C C . VAL B 1 244 ? 8.879 77.021 16.517 1.00 10.92 269 VAL B C 1
ATOM 5097 O O . VAL B 1 244 ? 9.272 76.050 17.161 1.00 9.97 269 VAL B O 1
ATOM 5101 N N . SER B 1 245 ? 7.589 77.426 16.520 1.00 7.08 270 SER B N 1
ATOM 5102 C CA . SER B 1 245 ? 6.639 76.839 17.448 1.00 7.27 270 SER B CA 1
ATOM 5103 C C . SER B 1 245 ? 5.283 76.497 16.826 1.00 9.80 270 SER B C 1
ATOM 5104 O O . SER B 1 245 ? 4.420 75.955 17.530 1.00 9.80 270 SER B O 1
ATOM 5107 N N . GLY B 1 246 ? 5.092 76.852 15.561 1.00 8.42 271 GLY B N 1
ATOM 5108 C CA . GLY B 1 246 ? 3.798 76.680 14.901 1.00 9.42 271 GLY B CA 1
ATOM 5109 C C . GLY B 1 246 ? 3.279 75.260 14.773 1.00 13.48 271 GLY B C 1
ATOM 5110 O O . GLY B 1 246 ? 2.063 75.077 14.729 1.00 15.14 271 GLY B O 1
ATOM 5111 N N . ILE B 1 247 ? 4.170 74.250 14.654 1.00 9.85 272 ILE B N 1
ATOM 5112 C CA . ILE B 1 247 ? 3.695 72.850 14.492 1.00 9.19 272 ILE B CA 1
ATOM 5113 C C . ILE B 1 247 ? 3.151 72.377 15.840 1.00 11.95 272 ILE B C 1
ATOM 5114 O O . ILE B 1 247 ? 1.996 71.946 15.924 1.00 12.18 272 ILE B O 1
ATOM 5119 N N . LEU B 1 248 ? 3.948 72.522 16.913 1.00 9.63 273 LEU B N 1
ATOM 5120 C CA . LEU B 1 248 ? 3.476 72.205 18.256 1.00 9.68 273 LEU B CA 1
ATOM 5121 C C . LEU B 1 248 ? 2.185 73.014 18.589 1.00 12.59 273 LEU B C 1
ATOM 5122 O O . LEU B 1 248 ? 1.274 72.486 19.239 1.00 11.35 273 LEU B O 1
ATOM 5127 N N . GLY B 1 249 ? 2.122 74.261 18.115 1.00 10.21 274 GLY B N 1
ATOM 5128 C CA . GLY B 1 249 ? 0.964 75.132 18.324 1.00 10.24 274 GLY B CA 1
ATOM 5129 C C . GLY B 1 249 ? -0.359 74.585 17.818 1.00 14.20 274 GLY B C 1
ATOM 5130 O O . GLY B 1 249 ? -1.412 74.933 18.356 1.00 13.89 274 GLY B O 1
ATOM 5131 N N . GLU B 1 250 ? -0.321 73.673 16.827 1.00 10.46 275 GLU B N 1
ATOM 5132 C CA . GLU B 1 250 ? -1.545 73.071 16.318 1.00 11.47 275 GLU B CA 1
ATOM 5133 C C . GLU B 1 250 ? -2.261 72.234 17.388 1.00 13.57 275 GLU B C 1
ATOM 5134 O O . GLU B 1 250 ? -3.457 71.993 17.251 1.00 14.64 275 GLU B O 1
ATOM 5140 N N . LEU B 1 251 ? -1.554 71.826 18.443 1.00 8.26 276 LEU B N 1
ATOM 5141 C CA . LEU B 1 251 ? -2.138 70.957 19.468 1.00 8.85 276 LEU B CA 1
ATOM 5142 C C . LEU B 1 251 ? -2.874 71.682 20.602 1.00 14.66 276 LEU B C 1
ATOM 5143 O O . LEU B 1 251 ? -3.758 71.082 21.220 1.00 14.71 276 LEU B O 1
ATOM 5148 N N . GLY B 1 252 ? -2.482 72.919 20.892 1.00 11.06 277 GLY B N 1
ATOM 5149 C CA . GLY B 1 252 ? -3.064 73.690 21.993 1.00 11.92 277 GLY B CA 1
ATOM 5150 C C . GLY B 1 252 ? -2.768 73.067 23.352 1.00 15.25 277 GLY B C 1
ATOM 5151 O O . GLY B 1 252 ? -3.555 73.193 24.304 1.00 16.45 277 GLY B O 1
ATOM 5152 N N . TYR B 1 253 ? -1.645 72.356 23.438 1.00 10.51 278 TYR B N 1
ATOM 5153 C CA . TYR B 1 253 ? -1.194 71.654 24.643 1.00 10.55 278 TYR B CA 1
ATOM 5154 C C . TYR B 1 253 ? -0.366 72.591 25.529 1.00 14.63 278 TYR B C 1
ATOM 5155 O O . TYR B 1 253 ? -0.647 72.735 26.722 1.00 16.77 278 TYR B O 1
ATOM 5172 N N . SER B 1 255 ? 1.281 76.667 25.845 1.00 9.91 280 SER B N 1
ATOM 5173 C CA . SER B 1 255 ? 1.114 77.987 25.238 1.00 9.18 280 SER B CA 1
ATOM 5174 C C . SER B 1 255 ? 2.344 78.251 24.408 1.00 11.66 280 SER B C 1
ATOM 5175 O O . SER B 1 255 ? 3.461 77.960 24.867 1.00 10.39 280 SER B O 1
ATOM 5178 N N . ILE B 1 256 ? 2.160 78.777 23.192 1.00 8.33 281 ILE B N 1
ATOM 5179 C CA A ILE B 1 256 ? 3.291 79.150 22.348 0.50 8.02 281 ILE B CA 1
ATOM 5180 C CA B ILE B 1 256 ? 3.303 79.148 22.364 0.50 7.76 281 ILE B CA 1
ATOM 5181 C C . ILE B 1 256 ? 3.234 80.678 22.145 1.00 12.05 281 ILE B C 1
ATOM 5182 O O . ILE B 1 256 ? 3.828 81.219 21.219 1.00 11.53 281 ILE B O 1
ATOM 5191 N N . GLY B 1 257 ? 2.527 81.362 23.046 1.00 11.06 282 GLY B N 1
ATOM 5192 C CA . GLY B 1 257 ? 2.422 82.814 22.992 1.00 11.70 282 GLY B CA 1
ATOM 5193 C C . GLY B 1 257 ? 1.170 83.327 22.327 1.00 13.13 282 GLY B C 1
ATOM 5194 O O . GLY B 1 257 ? 0.866 84.518 22.453 1.00 12.85 282 GLY B O 1
ATOM 5195 N N . VAL B 1 258 ? 0.442 82.449 21.605 1.00 10.61 283 VAL B N 1
ATOM 5196 C CA . VAL B 1 258 ? -0.875 82.801 21.038 1.00 10.16 283 VAL B CA 1
ATOM 5197 C C . VAL B 1 258 ? -1.801 82.845 22.252 1.00 14.09 283 VAL B C 1
ATOM 5198 O O . VAL B 1 258 ? -2.007 81.823 22.938 1.00 12.68 283 VAL B O 1
ATOM 5202 N N . GLY B 1 259 ? -2.251 84.055 22.562 1.00 12.03 284 GLY B N 1
ATOM 5203 C CA . GLY B 1 259 ? -3.007 84.330 23.777 1.00 11.24 284 GLY B CA 1
ATOM 5204 C C . GLY B 1 259 ? -2.246 85.308 24.648 1.00 13.59 284 GLY B C 1
ATOM 5205 O O . GLY B 1 259 ? -2.759 85.783 25.663 1.00 13.57 284 GLY B O 1
ATOM 5206 N N . TYR B 1 260 ? -1.022 85.673 24.215 1.00 11.49 285 TYR B N 1
ATOM 5207 C CA . TYR B 1 260 ? -0.169 86.616 24.921 1.00 11.15 285 TYR B CA 1
ATOM 5208 C C . TYR B 1 260 ? 0.397 87.608 23.905 1.00 14.65 285 TYR B C 1
ATOM 5209 O O . TYR B 1 260 ? -0.069 87.622 22.766 1.00 14.88 285 TYR B O 1
ATOM 5218 N N . THR B 1 261 ? 1.378 88.440 24.289 1.00 10.61 286 THR B N 1
ATOM 5219 C CA . THR B 1 261 ? 1.820 89.536 23.422 1.00 10.80 286 THR B CA 1
ATOM 5220 C C . THR B 1 261 ? 3.053 89.234 22.564 1.00 13.04 286 THR B C 1
ATOM 5221 O O . THR B 1 261 ? 3.470 90.093 21.764 1.00 12.91 286 THR B O 1
ATOM 5225 N N . ILE B 1 262 ? 3.594 88.007 22.662 1.00 9.68 287 ILE B N 1
ATOM 5226 C CA . ILE B 1 262 ? 4.751 87.575 21.863 1.00 8.49 287 ILE B CA 1
ATOM 5227 C C . ILE B 1 262 ? 4.383 86.246 21.136 1.00 11.28 287 ILE B C 1
ATOM 5228 O O . ILE B 1 262 ? 5.036 85.220 21.344 1.00 9.61 287 ILE B O 1
ATOM 5233 N N . PRO B 1 263 ? 3.331 86.244 20.281 1.00 9.27 288 PRO B N 1
ATOM 5234 C CA . PRO B 1 263 ? 2.911 84.982 19.655 1.00 8.62 288 PRO B CA 1
ATOM 5235 C C . PRO B 1 263 ? 4.029 84.305 18.865 1.00 10.65 288 PRO B C 1
ATOM 5236 O O . PRO B 1 263 ? 4.779 84.954 18.102 1.00 9.44 288 PRO B O 1
ATOM 5240 N N . PHE B 1 264 ? 4.170 82.994 19.127 1.00 7.74 289 PHE B N 1
ATOM 5241 C CA . PHE B 1 264 ? 5.145 82.071 18.493 1.00 6.99 289 PHE B CA 1
ATOM 5242 C C . PHE B 1 264 ? 6.570 82.229 19.029 1.00 10.03 289 PHE B C 1
ATOM 5243 O O . PHE B 1 264 ? 7.440 81.465 18.596 1.00 9.50 289 PHE B O 1
ATOM 5251 N N . GLN B 1 265 ? 6.814 83.159 19.981 1.00 7.62 290 GLN B N 1
ATOM 5252 C CA . GLN B 1 265 ? 8.193 83.412 20.442 1.00 7.24 290 GLN B CA 1
ATOM 5253 C C . GLN B 1 265 ? 8.527 82.750 21.777 1.00 8.81 290 GLN B C 1
ATOM 5254 O O . GLN B 1 265 ? 9.534 83.081 22.397 1.00 8.19 290 GLN B O 1
ATOM 5268 N N . PHE B 1 267 ? 7.417 79.233 24.823 1.00 8.52 292 PHE B N 1
ATOM 5269 C CA . PHE B 1 267 ? 6.800 77.948 25.170 1.00 7.63 292 PHE B CA 1
ATOM 5270 C C . PHE B 1 267 ? 6.522 77.952 26.645 1.00 10.22 292 PHE B C 1
ATOM 5271 O O . PHE B 1 267 ? 7.457 78.188 27.415 1.00 11.08 292 PHE B O 1
ATOM 5279 N N . ALA B 1 268 ? 5.280 77.683 27.062 1.00 8.10 293 ALA B N 1
ATOM 5280 C CA . ALA B 1 268 ? 4.970 77.688 28.506 1.00 7.50 293 ALA B CA 1
ATOM 5281 C C . ALA B 1 268 ? 3.818 76.731 28.842 1.00 11.13 293 ALA B C 1
ATOM 5282 O O . ALA B 1 268 ? 2.998 76.387 27.994 1.00 10.99 293 ALA B O 1
ATOM 5284 N N . ALA B 1 269 ? 3.748 76.347 30.105 1.00 10.17 294 ALA B N 1
ATOM 5285 C CA . ALA B 1 269 ? 2.659 75.514 30.617 1.00 9.86 294 ALA B CA 1
ATOM 5286 C C . ALA B 1 269 ? 2.575 75.708 32.137 1.00 11.34 294 ALA B C 1
ATOM 5287 O O . ALA B 1 269 ? 3.531 76.232 32.732 1.00 9.43 294 ALA B O 1
ATOM 5289 N N . ARG B 1 270 ? 1.443 75.329 32.754 1.00 10.01 295 ARG B N 1
ATOM 5290 C CA . ARG B 1 270 ? 1.275 75.484 34.212 1.00 10.23 295 ARG B CA 1
ATOM 5291 C C . ARG B 1 270 ? 2.283 74.665 35.008 1.00 14.02 295 ARG B C 1
ATOM 5292 O O . ARG B 1 270 ? 2.797 75.135 36.024 1.00 13.07 295 ARG B O 1
ATOM 5300 N N . TRP B 1 271 ? 2.561 73.454 34.522 1.00 12.31 296 TRP B N 1
ATOM 5301 C CA . TRP B 1 271 ? 3.355 72.430 35.201 1.00 13.47 296 TRP B CA 1
ATOM 5302 C C . TRP B 1 271 ? 4.873 72.535 34.986 1.00 18.29 296 TRP B C 1
ATOM 5303 O O . TRP B 1 271 ? 5.616 71.703 35.519 1.00 18.20 296 TRP B O 1
ATOM 5314 N N . VAL B 1 272 ? 5.348 73.572 34.280 1.00 13.70 297 VAL B N 1
ATOM 5315 C CA . VAL B 1 272 ? 6.779 73.744 34.049 1.00 12.46 297 VAL B CA 1
ATOM 5316 C C . VAL B 1 272 ? 7.415 74.584 35.166 1.00 15.40 297 VAL B C 1
ATOM 5317 O O . VAL B 1 272 ? 6.766 75.490 35.703 1.00 14.70 297 VAL B O 1
ATOM 5321 N N . GLU B 1 273 ? 8.703 74.315 35.475 1.00 12.99 298 GLU B N 1
ATOM 53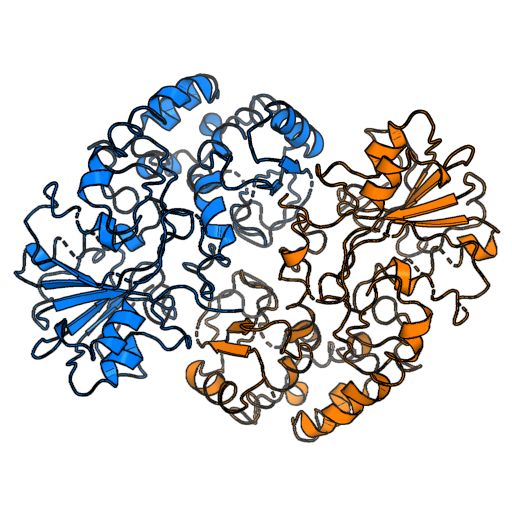22 C CA . GLU B 1 273 ? 9.536 75.169 36.324 1.00 13.55 298 GLU B CA 1
ATOM 5323 C C . GLU B 1 273 ? 10.460 75.898 35.349 1.00 16.72 298 GLU B C 1
ATOM 5324 O O . GLU B 1 273 ? 11.333 75.270 34.744 1.00 15.51 298 GLU B O 1
ATOM 5330 N N . ALA B 1 274 ? 10.198 77.189 35.119 1.00 14.36 299 ALA B N 1
ATOM 5331 C CA . ALA B 1 274 ? 10.874 78.015 34.108 1.00 13.15 299 ALA B CA 1
ATOM 5332 C C . ALA B 1 274 ? 12.417 77.915 34.133 1.00 15.90 299 ALA B C 1
ATOM 5333 O O . ALA B 1 274 ? 13.026 77.697 33.086 1.00 14.31 299 ALA B O 1
ATOM 5335 N N . GLU B 1 275 ? 13.041 78.056 35.315 1.00 12.56 300 GLU B N 1
ATOM 5336 C CA . GLU B 1 275 ? 14.509 78.037 35.374 1.00 12.92 300 GLU B CA 1
ATOM 5337 C C . GLU B 1 275 ? 15.102 76.692 34.962 1.00 15.98 300 GLU B C 1
ATOM 5338 O O . GLU B 1 275 ? 16.139 76.677 34.313 1.00 15.43 300 GLU B O 1
ATOM 5344 N N . LYS B 1 276 ? 14.448 75.580 35.317 1.00 14.31 301 LYS B N 1
ATOM 5345 C CA . LYS B 1 276 ? 14.920 74.221 34.975 1.00 14.39 301 LYS B CA 1
ATOM 5346 C C . LYS B 1 276 ? 14.839 74.001 33.485 1.00 16.99 301 LYS B C 1
ATOM 5347 O O . LYS B 1 276 ? 15.783 73.487 32.881 1.00 16.30 301 LYS B O 1
ATOM 5353 N N . LEU B 1 277 ? 13.715 74.406 32.886 1.00 13.00 302 LEU B N 1
ATOM 5354 C CA . LEU B 1 277 ? 13.536 74.237 31.451 1.00 11.41 302 LEU B CA 1
ATOM 5355 C C . LEU B 1 277 ? 14.566 75.075 30.675 1.00 14.41 302 LEU B C 1
ATOM 5356 O O . LEU B 1 277 ? 15.199 74.553 29.750 1.00 14.71 302 LEU B O 1
ATOM 5361 N N . ALA B 1 278 ? 14.767 76.338 31.083 1.00 9.93 303 ALA B N 1
ATOM 5362 C CA . ALA B 1 278 ? 15.740 77.224 30.417 1.00 10.07 303 ALA B CA 1
ATOM 5363 C C . ALA B 1 278 ? 17.153 76.656 30.549 1.00 13.96 303 ALA B C 1
ATOM 5364 O O . ALA B 1 278 ? 17.892 76.651 29.569 1.00 12.70 303 ALA B O 1
ATOM 5366 N N . ASP B 1 279 ? 17.527 76.185 31.753 1.00 12.95 304 ASP B N 1
ATOM 5367 C CA A ASP B 1 279 ? 18.864 75.638 31.970 0.50 13.07 304 ASP B CA 1
ATOM 5368 C CA B ASP B 1 279 ? 18.849 75.612 32.001 0.50 13.67 304 ASP B CA 1
ATOM 5369 C C . ASP B 1 279 ? 19.103 74.417 31.070 1.00 16.00 304 ASP B C 1
ATOM 5370 O O . ASP B 1 279 ? 20.120 74.359 30.398 1.00 16.24 304 ASP B O 1
ATOM 5379 N N . ASN B 1 280 ? 18.166 73.468 31.027 1.00 12.44 305 ASN B N 1
ATOM 5380 C CA . ASN B 1 280 ? 18.302 72.266 30.184 1.00 12.19 305 ASN B CA 1
ATOM 5381 C C . ASN B 1 280 ? 18.388 72.636 28.700 1.00 15.35 305 ASN B C 1
ATOM 5382 O O . ASN B 1 280 ? 19.175 72.051 27.957 1.00 14.83 305 ASN B O 1
ATOM 5387 N N . LEU B 1 281 ? 17.594 73.615 28.273 1.00 11.55 306 LEU B N 1
ATOM 5388 C CA . LEU B 1 281 ? 17.605 74.026 26.867 1.00 9.99 306 LEU B CA 1
ATOM 5389 C C . LEU B 1 281 ? 18.881 74.764 26.507 1.00 12.37 306 LEU B C 1
ATOM 5390 O O . LEU B 1 281 ? 19.438 74.501 25.437 1.00 13.04 306 LEU B O 1
ATOM 5395 N N . ASN B 1 282 ? 19.379 75.641 27.393 1.00 10.70 307 ASN B N 1
ATOM 5396 C CA . ASN B 1 282 ? 20.617 76.357 27.088 1.00 11.37 307 ASN B CA 1
ATOM 5397 C C . ASN B 1 282 ? 21.828 75.411 27.078 1.00 16.24 307 ASN B C 1
ATOM 5398 O O . ASN B 1 282 ? 22.781 75.674 26.344 1.00 14.90 307 ASN B O 1
ATOM 5403 N N . ARG B 1 283 ? 21.763 74.290 27.825 1.00 14.10 308 ARG B N 1
ATOM 5404 C CA . ARG B 1 283 ? 22.848 73.291 27.837 1.00 14.85 308 ARG B CA 1
ATOM 5405 C C . ARG B 1 283 ? 22.988 72.565 26.484 1.00 16.85 308 ARG B C 1
ATOM 5406 O O . ARG B 1 283 ? 24.010 71.916 26.247 1.00 16.49 308 ARG B O 1
ATOM 5414 N N . LEU B 1 284 ? 21.976 72.687 25.593 1.00 12.81 309 LEU B N 1
ATOM 5415 C CA . LEU B 1 284 ? 22.011 72.092 24.254 1.00 12.69 309 LEU B CA 1
ATOM 5416 C C . LEU B 1 284 ? 22.903 72.887 23.322 1.00 16.98 309 LEU B C 1
ATOM 5417 O O . LEU B 1 284 ? 23.302 72.368 22.273 1.00 17.29 309 LEU B O 1
ATOM 5422 N N . HIS B 1 285 ? 23.190 74.144 23.685 1.00 15.03 310 HIS B N 1
ATOM 5423 C CA . HIS B 1 285 ? 24.009 75.099 22.937 1.00 15.88 310 HIS B CA 1
ATOM 5424 C C . HIS B 1 285 ? 23.564 75.178 21.469 1.00 17.80 310 HIS B C 1
ATOM 5425 O O . HIS B 1 285 ? 24.371 74.992 20.544 1.00 16.43 310 HIS B O 1
ATOM 5432 N N . LEU B 1 286 ? 22.245 75.381 21.261 1.00 14.27 311 LEU B N 1
ATOM 5433 C CA . LEU B 1 286 ? 21.699 75.537 19.908 1.00 12.87 311 LEU B CA 1
ATOM 5434 C C . LEU B 1 286 ? 22.252 76.826 19.307 1.00 15.07 311 LEU B C 1
ATOM 5435 O O . LEU B 1 286 ? 22.165 77.879 19.943 1.00 13.98 311 LEU B O 1
ATOM 5440 N N . PRO B 1 287 ? 22.906 76.765 18.133 1.00 13.99 312 PRO B N 1
ATOM 5441 C CA . PRO B 1 287 ? 23.480 77.991 17.561 1.00 13.29 312 PRO B CA 1
ATOM 5442 C C . PRO B 1 287 ? 22.451 79.121 17.378 1.00 14.06 312 PRO B C 1
ATOM 5443 O O . PRO B 1 287 ? 21.311 78.890 16.927 1.00 13.07 312 PRO B O 1
ATOM 5447 N N . GLY B 1 288 ? 22.872 80.325 17.752 1.00 12.13 313 GLY B N 1
ATOM 5448 C CA . GLY B 1 288 ? 22.106 81.556 17.586 1.00 12.73 313 GLY B CA 1
ATOM 5449 C C . GLY B 1 288 ? 20.897 81.751 18.478 1.00 13.90 313 GLY B C 1
ATOM 5450 O O . GLY B 1 288 ? 20.110 82.668 18.235 1.00 12.16 313 GLY B O 1
ATOM 5451 N N . VAL B 1 289 ? 20.723 80.896 19.490 1.00 10.66 314 VAL B N 1
ATOM 5452 C CA . VAL B 1 289 ? 19.539 80.983 20.367 1.00 11.00 314 VAL B CA 1
ATOM 5453 C C . VAL B 1 289 ? 19.928 81.115 21.851 1.00 15.17 314 VAL B C 1
ATOM 5454 O O . VAL B 1 289 ? 20.869 80.466 22.305 1.00 14.91 314 VAL B O 1
ATOM 5458 N N . ILE B 1 290 ? 19.144 81.888 22.610 1.00 10.10 315 ILE B N 1
ATOM 5459 C CA . ILE B 1 290 ? 19.218 81.916 24.068 1.00 9.72 315 ILE B CA 1
ATOM 5460 C C . ILE B 1 290 ? 17.791 81.723 24.578 1.00 12.39 315 ILE B C 1
ATOM 5461 O O . ILE B 1 290 ? 16.895 82.421 24.122 1.00 11.65 315 ILE B O 1
ATOM 5466 N N . PHE B 1 291 ? 17.588 80.799 25.514 1.00 9.63 316 PHE B N 1
ATOM 5467 C CA . PHE B 1 291 ? 16.299 80.563 26.146 1.00 9.58 316 PHE B CA 1
ATOM 5468 C C . PHE B 1 291 ? 16.300 81.317 27.458 1.00 13.60 316 PHE B C 1
ATOM 5469 O O . PHE B 1 291 ? 17.259 81.216 28.225 1.00 14.51 316 PHE B O 1
ATOM 5477 N N . ARG B 1 292 ? 15.252 82.103 27.702 1.00 8.79 317 ARG B N 1
ATOM 5478 C CA . ARG B 1 292 ? 15.160 82.923 28.906 1.00 8.05 317 ARG B CA 1
ATOM 5479 C C . ARG B 1 292 ? 13.955 82.472 29.714 1.00 11.19 317 ARG B C 1
ATOM 5480 O O . ARG B 1 292 ? 12.861 82.404 29.153 1.00 10.33 317 ARG B O 1
ATOM 5488 N N . PRO B 1 293 ? 14.105 82.185 31.026 1.00 9.99 318 PRO B N 1
ATOM 5489 C CA . PRO B 1 293 ? 12.938 81.740 31.799 1.00 10.43 318 PRO B CA 1
ATOM 5490 C C . PRO B 1 293 ? 11.948 82.887 31.949 1.00 14.33 318 PRO B C 1
ATOM 5491 O O . PRO B 1 293 ? 12.356 84.053 32.059 1.00 14.43 318 PRO B O 1
ATOM 5503 N N . HIS B 1 295 ? 7.615 83.956 33.291 1.00 12.77 320 HIS B N 1
ATOM 5504 C CA . HIS B 1 295 ? 6.306 83.746 33.901 1.00 12.89 320 HIS B CA 1
ATOM 5505 C C . HIS B 1 295 ? 5.318 84.616 33.167 1.00 16.10 320 HIS B C 1
ATOM 5506 O O . HIS B 1 295 ? 5.681 85.718 32.750 1.00 16.85 320 HIS B O 1
ATOM 5513 N N . LEU B 1 296 ? 4.082 84.148 32.984 1.00 12.50 321 LEU B N 1
ATOM 5514 C CA . LEU B 1 296 ? 3.056 84.939 32.312 1.00 12.62 321 LEU B CA 1
ATOM 5515 C C . LEU B 1 296 ? 1.679 84.464 32.702 1.00 15.91 321 LEU B C 1
ATOM 5516 O O . LEU B 1 296 ? 1.509 83.333 33.205 1.00 16.15 321 LEU B O 1
ATOM 5521 N N . LYS B 1 297 ? 0.690 85.321 32.431 1.00 11.51 322 LYS B N 1
ATOM 5522 C CA . LYS B 1 297 ? -0.712 84.996 32.590 1.00 11.27 322 LYS B CA 1
ATOM 5523 C C . LYS B 1 297 ? -1.382 85.341 31.266 1.00 14.70 322 LYS B C 1
ATOM 5524 O O . LYS B 1 297 ? -1.556 86.529 30.961 1.00 14.49 322 LYS B O 1
ATOM 5530 N N . PRO B 1 298 ? -1.671 84.331 30.411 1.00 11.88 323 PRO B N 1
ATOM 5531 C CA . PRO B 1 298 ? -2.267 84.633 29.097 1.00 10.18 323 PRO B CA 1
ATOM 5532 C C . PRO B 1 298 ? -3.589 85.373 29.226 1.00 13.32 323 PRO B C 1
ATOM 5533 O O . PRO B 1 298 ? -4.353 85.153 30.179 1.00 11.39 323 PRO B O 1
ATOM 5537 N N . PHE B 1 299 ? -3.846 86.262 28.270 1.00 12.09 324 PHE B N 1
ATOM 5538 C CA . PHE B 1 299 ? -5.090 87.047 28.229 1.00 10.89 324 PHE B CA 1
ATOM 5539 C C . PHE B 1 299 ? -6.213 86.272 27.564 1.00 14.05 324 PHE B C 1
ATOM 5540 O O . PHE B 1 299 ? -7.386 86.569 27.808 1.00 14.69 324 PHE B O 1
ATOM 5548 N N . TYR B 1 300 ? -5.867 85.304 26.699 1.00 10.36 325 TYR B N 1
ATOM 5549 C CA . TYR B 1 300 ? -6.839 84.498 25.978 1.00 10.24 325 TYR B CA 1
ATOM 5550 C C . TYR B 1 300 ? -6.181 83.216 25.483 1.00 13.51 325 TYR B C 1
ATOM 5551 O O . TYR B 1 300 ? -5.004 82.969 25.782 1.00 11.86 325 TYR B O 1
ATOM 5560 N N . SER B 1 301 ? -6.954 82.383 24.791 1.00 12.08 326 SER B N 1
ATOM 5561 C CA . SER B 1 301 ? -6.495 81.133 24.197 1.00 12.45 326 SER B CA 1
ATOM 5562 C C . SER B 1 301 ? -5.860 80.209 25.270 1.00 15.29 326 SER B C 1
ATOM 5563 O O . SER B 1 301 ? -6.372 80.152 26.397 1.00 13.22 326 SER B O 1
ATOM 5566 N N . VAL B 1 302 ? -4.748 79.515 24.938 1.00 12.80 327 VAL B N 1
ATOM 5567 C CA . VAL B 1 302 ? -4.160 78.494 25.799 1.00 12.41 327 VAL B CA 1
ATOM 5568 C C . VAL B 1 302 ? -3.728 79.061 27.162 1.00 15.18 327 VAL B C 1
ATOM 5569 O O . VAL B 1 302 ? -2.926 79.993 27.223 1.00 13.43 327 VAL B O 1
ATOM 5573 N N . GLY B 1 303 ? -4.266 78.474 28.249 1.00 13.15 328 GLY B N 1
ATOM 5574 C CA . GLY B 1 303 ? -3.916 78.902 29.601 1.00 13.22 328 GLY B CA 1
ATOM 5575 C C . GLY B 1 303 ? -4.470 80.251 30.017 1.00 14.49 328 GLY B C 1
ATOM 5576 O O . GLY B 1 303 ? -3.976 80.861 30.970 1.00 13.79 328 GLY B O 1
ATOM 5577 N N . LYS B 1 304 ? -5.509 80.735 29.322 1.00 12.73 329 LYS B N 1
ATOM 5578 C CA . LYS B 1 304 ? -6.157 82.008 29.648 1.00 11.61 329 LYS B CA 1
ATOM 5579 C C . LYS B 1 304 ? -6.382 82.168 31.171 1.00 16.08 329 LYS B C 1
ATOM 5580 O O . LYS B 1 304 ? -6.979 81.281 31.792 1.00 15.21 329 LYS B O 1
ATOM 5586 N N . GLU B 1 305 ? -5.854 83.284 31.740 1.00 13.90 330 GLU B N 1
ATOM 5587 C CA A GLU B 1 305 ? -5.996 83.699 33.143 0.50 14.21 330 GLU B CA 1
ATOM 5588 C CA B GLU B 1 305 ? -5.963 83.706 33.141 0.50 14.31 330 GLU B CA 1
ATOM 5589 C C . GLU B 1 305 ? -5.376 82.695 34.149 1.00 19.61 330 GLU B C 1
ATOM 5590 O O . GLU B 1 305 ? -5.661 82.761 35.359 1.00 21.11 330 GLU B O 1
ATOM 5601 N N . GLU B 1 306 ? -4.476 81.824 33.679 1.00 14.66 331 GLU B N 1
ATOM 5602 C CA . GLU B 1 306 ? -3.763 80.874 34.542 1.00 14.23 331 GLU B CA 1
ATOM 5603 C C . GLU B 1 306 ? -2.293 81.298 34.626 1.00 17.00 331 GLU B C 1
ATOM 5604 O O . GLU B 1 306 ? -1.801 81.959 33.705 1.00 16.19 331 GLU B O 1
ATOM 5610 N N . HIS B 1 307 ? -1.589 80.925 35.701 1.00 13.37 332 HIS B N 1
ATOM 5611 C CA A HIS B 1 307 ? -0.161 81.247 35.853 0.50 12.78 332 HIS B CA 1
ATOM 5612 C CA B HIS B 1 307 ? -0.187 81.282 35.823 0.50 13.93 332 HIS B CA 1
ATOM 5613 C C . HIS B 1 307 ? 0.650 80.190 35.125 1.00 16.39 332 HIS B C 1
ATOM 5614 O O . HIS B 1 307 ? 0.674 79.032 35.565 1.00 13.65 332 HIS B O 1
ATOM 5627 N N . LEU B 1 308 ? 1.289 80.573 34.004 1.00 12.18 333 LEU B N 1
ATOM 5628 C CA . LEU B 1 308 ? 2.129 79.668 33.209 1.00 11.36 333 LEU B CA 1
ATOM 5629 C C . LEU B 1 308 ? 3.582 80.046 33.379 1.00 14.68 333 LEU B C 1
ATOM 5630 O O . LEU B 1 308 ? 3.888 81.189 33.735 1.00 12.94 333 LEU B O 1
ATOM 5635 N N . GLN B 1 309 ? 4.476 79.094 33.078 1.00 12.14 334 GLN B N 1
ATOM 5636 C CA . GLN B 1 309 ? 5.935 79.256 33.159 1.00 11.47 334 GLN B CA 1
ATOM 5637 C C . GLN B 1 309 ? 6.556 78.616 31.955 1.00 12.47 334 GLN B C 1
ATOM 5638 O O . GLN B 1 309 ? 6.082 77.574 31.486 1.00 9.62 334 GLN B O 1
ATOM 5644 N N . GLY B 1 310 ? 7.682 79.148 31.539 1.00 9.79 335 GLY B N 1
ATOM 5645 C CA . GLY B 1 310 ? 8.382 78.526 30.433 1.00 9.59 335 GLY B CA 1
ATOM 5646 C C . GLY B 1 310 ? 9.534 79.364 29.986 1.00 12.36 335 GLY B C 1
ATOM 5647 O O . GLY B 1 310 ? 10.245 79.948 30.821 1.00 12.27 335 GLY B O 1
ATOM 5648 N N . VAL B 1 311 ? 9.713 79.427 28.669 1.00 7.75 336 VAL B N 1
ATOM 5649 C CA . VAL B 1 311 ? 10.855 80.137 28.122 1.00 7.44 336 VAL B CA 1
ATOM 5650 C C . VAL B 1 311 ? 10.470 81.038 26.999 1.00 9.95 336 VAL B C 1
ATOM 5651 O O . VAL B 1 311 ? 9.614 80.667 26.193 1.00 8.93 336 VAL B O 1
ATOM 5655 N N . GLN B 1 312 ? 11.172 82.165 26.889 1.00 7.24 337 GLN B N 1
ATOM 5656 C CA . GLN B 1 312 ? 11.126 82.999 25.684 1.00 7.09 337 GLN B CA 1
ATOM 5657 C C . GLN B 1 312 ? 12.304 82.555 24.833 1.00 9.69 337 GLN B C 1
ATOM 5658 O O . GLN B 1 312 ? 13.403 82.345 25.369 1.00 9.28 337 GLN B O 1
ATOM 5664 N N . VAL B 1 313 ? 12.090 82.403 23.522 1.00 9.12 338 VAL B N 1
ATOM 5665 C CA . VAL B 1 313 ? 13.150 82.024 22.586 1.00 8.10 338 VAL B CA 1
ATOM 5666 C C . VAL B 1 313 ? 13.744 83.306 22.026 1.00 10.59 338 VAL B C 1
ATOM 5667 O O . VAL B 1 313 ? 13.077 83.982 21.241 1.00 10.63 338 VAL B O 1
ATOM 5671 N N . HIS B 1 314 ? 14.986 83.623 22.397 1.00 8.57 339 HIS B N 1
ATOM 5672 C CA . HIS B 1 314 ? 15.620 84.819 21.876 1.00 8.10 339 HIS B CA 1
ATOM 5673 C C . HIS B 1 314 ? 16.551 84.395 20.760 1.00 12.17 339 HIS B C 1
ATOM 5674 O O . HIS B 1 314 ? 17.446 83.570 20.986 1.00 11.96 339 HIS B O 1
ATOM 5681 N N . ILE B 1 315 ? 16.297 84.896 19.540 1.00 10.94 340 ILE B N 1
ATOM 5682 C CA . ILE B 1 315 ? 17.160 84.559 18.414 1.00 10.63 340 ILE B CA 1
ATOM 5683 C C . ILE B 1 315 ? 18.191 85.658 18.354 1.00 14.83 340 ILE B C 1
ATOM 5684 O O . ILE B 1 315 ? 17.891 86.776 17.935 1.00 16.41 340 ILE B O 1
ATOM 5689 N N . VAL B 1 316 ? 19.380 85.355 18.864 1.00 12.52 341 VAL B N 1
ATOM 5690 C CA . VAL B 1 316 ? 20.465 86.332 18.931 1.00 13.88 341 VAL B CA 1
ATOM 5691 C C . VAL B 1 316 ? 21.252 86.382 17.614 1.00 20.16 341 VAL B C 1
ATOM 5692 O O . VAL B 1 316 ? 21.892 87.398 17.339 1.00 20.89 341 VAL B O 1
ATOM 5696 N N . ASP B 1 317 ? 21.202 85.296 16.800 1.00 17.23 342 ASP B N 1
ATOM 5697 C CA . ASP B 1 317 ? 21.869 85.256 15.499 1.00 15.78 342 ASP B CA 1
ATOM 5698 C C . ASP B 1 317 ? 20.988 84.501 14.524 1.00 17.61 342 ASP B C 1
ATOM 5699 O O . ASP B 1 317 ? 21.080 83.282 14.406 1.00 16.73 342 ASP B O 1
ATOM 5704 N N . PHE B 1 318 ? 20.120 85.234 13.839 1.00 14.57 343 PHE B N 1
ATOM 5705 C CA . PHE B 1 318 ? 19.177 84.648 12.886 1.00 13.65 343 PHE B CA 1
ATOM 5706 C C . PHE B 1 318 ? 19.865 83.758 11.839 1.00 16.62 343 PHE B C 1
ATOM 5707 O O . PHE B 1 318 ? 19.371 82.668 11.557 1.00 17.58 343 PHE B O 1
ATOM 5715 N N . ASN B 1 319 ? 20.983 84.225 11.273 1.00 14.77 344 ASN B N 1
ATOM 5716 C CA A ASN B 1 319 ? 21.759 83.519 10.250 0.50 14.99 344 ASN B CA 1
ATOM 5717 C CA B ASN B 1 319 ? 21.702 83.490 10.233 0.50 15.18 344 ASN B CA 1
ATOM 5718 C C . ASN B 1 319 ? 22.155 82.105 10.701 1.00 19.36 344 ASN B C 1
ATOM 5719 O O . ASN B 1 319 ? 22.137 81.163 9.904 1.00 19.26 344 ASN B O 1
ATOM 5728 N N . LYS B 1 320 ? 22.536 81.974 11.973 1.00 15.59 345 LYS B N 1
ATOM 5729 C CA . LYS B 1 320 ? 23.001 80.713 12.535 1.00 15.71 345 LYS B CA 1
ATOM 5730 C C . LYS B 1 320 ? 21.889 79.792 12.998 1.00 18.44 345 LYS B C 1
ATOM 5731 O O . LYS B 1 320 ? 22.097 78.589 13.056 1.00 18.35 345 LYS B O 1
ATOM 5737 N N . ALA B 1 321 ? 20.736 80.341 13.359 1.00 15.24 346 ALA B N 1
ATOM 5738 C CA . ALA B 1 321 ? 19.676 79.542 13.957 1.00 14.14 346 ALA B CA 1
ATOM 5739 C C . ALA B 1 321 ? 18.887 78.608 13.015 1.00 16.05 346 ALA B C 1
ATOM 5740 O O . ALA B 1 321 ? 18.412 79.035 11.963 1.00 17.37 346 ALA B O 1
ATOM 5742 N N . SER B 1 322 ? 18.710 77.346 13.448 1.00 12.29 347 SER B N 1
ATOM 5743 C CA A SER B 1 322 ? 17.850 76.361 12.772 0.65 11.80 347 SER B CA 1
ATOM 5744 C CA B SER B 1 322 ? 17.860 76.355 12.787 0.35 12.19 347 SER B CA 1
ATOM 5745 C C . SER B 1 322 ? 16.501 76.522 13.463 1.00 15.17 347 SER B C 1
ATOM 5746 O O . SER B 1 322 ? 16.409 76.343 14.677 1.00 16.23 347 SER B O 1
ATOM 5751 N N . LEU B 1 323 ? 15.486 76.969 12.738 1.00 10.14 348 LEU B N 1
ATOM 5752 C CA . LEU B 1 323 ? 14.236 77.341 13.407 1.00 8.25 348 LEU B CA 1
ATOM 5753 C C . LEU B 1 323 ? 13.270 76.249 13.812 1.00 10.24 348 LEU B C 1
ATOM 5754 O O . LEU B 1 323 ? 12.933 76.171 15.002 1.00 9.58 348 LEU B O 1
ATOM 5759 N N . SER B 1 324 ? 12.755 75.464 12.839 1.00 9.86 349 SER B N 1
ATOM 5760 C CA . SER B 1 324 ? 11.654 74.527 13.118 1.00 9.95 349 SER B CA 1
ATOM 5761 C C . SER B 1 324 ? 12.022 73.404 14.091 1.00 11.11 349 SER B C 1
ATOM 5762 O O . SER B 1 324 ? 11.114 72.845 14.714 1.00 11.82 349 SER B O 1
ATOM 5765 N N . GLU B 1 325 ? 13.331 73.094 14.266 1.00 8.10 350 GLU B N 1
ATOM 5766 C CA . GLU B 1 325 ? 13.700 72.043 15.220 1.00 8.87 350 GLU B CA 1
ATOM 5767 C C . GLU B 1 325 ? 13.494 72.487 16.697 1.00 12.12 350 GLU B C 1
ATOM 5768 O O . GLU B 1 325 ? 13.398 71.638 17.587 1.00 12.29 350 GLU B O 1
ATOM 5774 N N . ILE B 1 326 ? 13.434 73.806 16.962 1.00 9.45 351 ILE B N 1
ATOM 5775 C CA . ILE B 1 326 ? 13.377 74.322 18.335 1.00 7.91 351 ILE B CA 1
ATOM 5776 C C . ILE B 1 326 ? 12.205 73.731 19.117 1.00 9.05 351 ILE B C 1
ATOM 5777 O O . ILE B 1 326 ? 12.437 73.221 20.214 1.00 10.03 351 ILE B O 1
ATOM 5782 N N . GLN B 1 327 ? 10.978 73.718 18.542 1.00 8.85 352 GLN B N 1
ATOM 5783 C CA . GLN B 1 327 ? 9.829 73.148 19.268 1.00 8.28 352 GLN 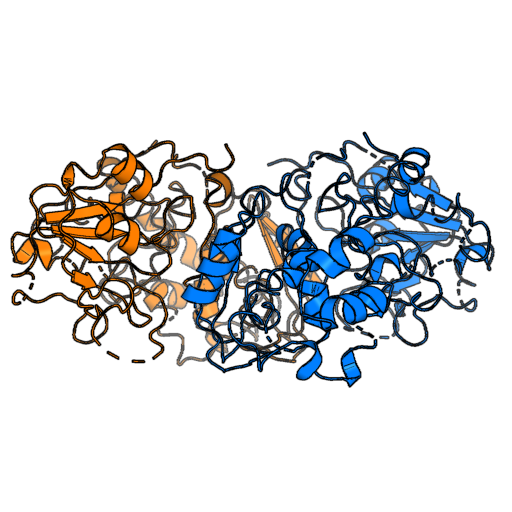B CA 1
ATOM 5784 C C . GLN B 1 327 ? 10.088 71.684 19.663 1.00 10.04 352 GLN B C 1
ATOM 5785 O O . GLN B 1 327 ? 9.663 71.277 20.737 1.00 9.29 352 GLN B O 1
ATOM 5791 N N . PHE B 1 328 ? 10.813 70.913 18.830 1.00 8.38 353 PHE B N 1
ATOM 5792 C CA . PHE B 1 328 ? 11.073 69.511 19.144 1.00 7.53 353 PHE B CA 1
ATOM 5793 C C . PHE B 1 328 ? 12.088 69.376 20.275 1.00 10.69 353 PHE B C 1
ATOM 5794 O O . PHE B 1 328 ? 11.903 68.507 21.127 1.00 10.19 353 PHE B O 1
ATOM 5802 N N . TYR B 1 329 ? 13.111 70.253 20.329 1.00 8.04 354 TYR B N 1
ATOM 5803 C CA . TYR B 1 329 ? 14.032 70.241 21.474 1.00 8.79 354 TYR B CA 1
ATOM 5804 C C . TYR B 1 329 ? 13.291 70.627 22.759 1.00 12.91 354 TYR B C 1
ATOM 5805 O O . TYR B 1 329 ? 13.558 70.063 23.822 1.00 11.84 354 TYR B O 1
ATOM 5814 N N . VAL B 1 330 ? 12.334 71.573 22.657 1.00 8.68 355 VAL B N 1
ATOM 5815 C CA . VAL B 1 330 ? 11.550 71.978 23.815 1.00 8.43 355 VAL B CA 1
ATOM 5816 C C . VAL B 1 330 ? 10.705 70.784 24.298 1.00 10.59 355 VAL B C 1
ATOM 5817 O O . VAL B 1 330 ? 10.734 70.464 25.487 1.00 12.62 355 VAL B O 1
ATOM 5829 N N . GLN B 1 332 ? 11.262 67.665 23.796 1.00 7.79 357 GLN B N 1
ATOM 5830 C CA . GLN B 1 332 ? 12.198 66.665 24.344 1.00 8.97 357 GLN B CA 1
ATOM 5831 C C . GLN B 1 332 ? 12.594 66.993 25.779 1.00 12.49 357 GLN B C 1
ATOM 5832 O O . GLN B 1 332 ? 12.522 66.110 26.652 1.00 12.19 357 GLN B O 1
ATOM 5838 N N . GLU B 1 333 ? 13.051 68.228 26.022 1.00 10.44 358 GLU B N 1
ATOM 5839 C CA . GLU B 1 333 ? 13.528 68.644 27.339 1.00 10.87 358 GLU B CA 1
ATOM 5840 C C . GLU B 1 333 ? 12.387 68.738 28.373 1.00 14.82 358 GLU B C 1
ATOM 5841 O O . GLU B 1 333 ? 12.597 68.349 29.529 1.00 14.01 358 GLU B O 1
ATOM 5847 N N . VAL B 1 334 ? 11.185 69.184 27.968 1.00 12.72 359 VAL B N 1
ATOM 5848 C CA A VAL B 1 334 ? 10.018 69.252 28.848 0.60 13.68 359 VAL B CA 1
ATOM 5849 C CA B VAL B 1 334 ? 10.061 69.247 28.917 0.40 12.50 359 VAL B CA 1
ATOM 5850 C C . VAL B 1 334 ? 9.673 67.818 29.330 1.00 16.24 359 VAL B C 1
ATOM 5851 O O . VAL B 1 334 ? 9.366 67.591 30.495 1.00 16.52 359 VAL B O 1
ATOM 5858 N N . THR B 1 335 ? 9.709 66.855 28.399 1.00 12.45 360 THR B N 1
ATOM 5859 C CA . THR B 1 335 ? 9.341 65.481 28.696 1.00 11.64 360 THR B CA 1
ATOM 5860 C C . THR B 1 335 ? 10.411 64.808 29.568 1.00 16.11 360 THR B C 1
ATOM 5861 O O . THR B 1 335 ? 10.053 63.993 30.422 1.00 17.13 360 THR B O 1
ATOM 5865 N N . ALA B 1 336 ? 11.699 65.128 29.361 1.00 12.66 361 ALA B N 1
ATOM 5866 C CA . ALA B 1 336 ? 12.785 64.584 30.193 1.00 12.29 361 ALA B CA 1
ATOM 5867 C C . ALA B 1 336 ? 12.604 65.072 31.630 1.00 15.69 361 ALA B C 1
ATOM 5868 O O . ALA B 1 336 ? 12.771 64.298 32.571 1.00 14.40 361 ALA B O 1
ATOM 5870 N N . LEU B 1 337 ? 12.191 66.354 31.794 1.00 12.08 362 LEU B N 1
ATOM 5871 C CA . LEU B 1 337 ? 11.946 66.910 33.125 1.00 12.17 362 LEU B CA 1
ATOM 5872 C C . LEU B 1 337 ? 10.645 66.378 33.739 1.00 17.28 362 LEU B C 1
ATOM 5873 O O . LEU B 1 337 ? 10.602 66.150 34.950 1.00 18.75 362 LEU B O 1
ATOM 5878 N N . TYR B 1 338 ? 9.595 66.201 32.923 1.00 12.65 363 TYR B N 1
ATOM 5879 C CA . TYR B 1 338 ? 8.251 65.782 33.348 1.00 12.83 363 TYR B CA 1
ATOM 5880 C C . TYR B 1 338 ? 7.780 64.595 32.464 1.00 13.89 363 TYR B C 1
ATOM 5881 O O . TYR B 1 338 ? 6.992 64.772 31.543 1.00 11.72 363 TYR B O 1
ATOM 5890 N N . PRO B 1 339 ? 8.294 63.374 32.724 1.00 14.13 364 PRO B N 1
ATOM 5891 C CA . PRO B 1 339 ? 7.960 62.225 31.849 1.00 15.26 364 PRO B CA 1
ATOM 5892 C C . PRO B 1 339 ? 6.483 61.873 31.775 1.00 18.92 364 PRO B C 1
ATOM 5893 O O . PRO B 1 339 ? 6.058 61.288 30.780 1.00 19.49 364 PRO B O 1
ATOM 5897 N N . ASP B 1 340 ? 5.693 62.291 32.772 1.00 15.11 365 ASP B N 1
ATOM 5898 C CA . ASP B 1 340 ? 4.253 62.049 32.782 1.00 16.07 365 ASP B CA 1
ATOM 5899 C C . ASP B 1 340 ? 3.466 63.176 32.042 1.00 19.21 365 ASP B C 1
ATOM 5900 O O . ASP B 1 340 ? 2.235 63.220 32.128 1.00 19.49 365 ASP B O 1
ATOM 5905 N N . ARG B 1 341 ? 4.172 64.049 31.296 1.00 13.56 366 ARG B N 1
ATOM 5906 C CA . ARG B 1 341 ? 3.577 65.160 30.545 1.00 12.56 366 ARG B CA 1
ATOM 5907 C C . ARG B 1 341 ? 3.879 65.050 29.046 1.00 16.59 366 ARG B C 1
ATOM 5908 O O . ARG B 1 341 ? 3.681 66.032 28.321 1.00 16.05 366 ARG B O 1
ATOM 5916 N N . ALA B 1 342 ? 4.333 63.866 28.565 1.00 13.75 367 ALA B N 1
ATOM 5917 C CA . ALA B 1 342 ? 4.684 63.679 27.151 1.00 13.20 367 ALA B CA 1
ATOM 5918 C C . ALA B 1 342 ? 3.547 64.165 26.261 1.00 14.46 367 ALA B C 1
ATOM 5919 O O . ALA B 1 342 ? 2.378 63.835 26.497 1.00 13.90 367 ALA B O 1
ATOM 5921 N N . VAL B 1 343 ? 3.892 64.955 25.253 1.00 11.53 368 VAL B N 1
ATOM 5922 C CA . VAL B 1 343 ? 2.920 65.605 24.354 1.00 11.06 368 VAL B CA 1
ATOM 5923 C C . VAL B 1 343 ? 1.908 64.620 23.741 1.00 15.30 368 VAL B C 1
ATOM 5924 O O . VAL B 1 343 ? 0.695 64.858 23.835 1.00 14.33 368 VAL B O 1
ATOM 5928 N N . PHE B 1 344 ? 2.377 63.535 23.0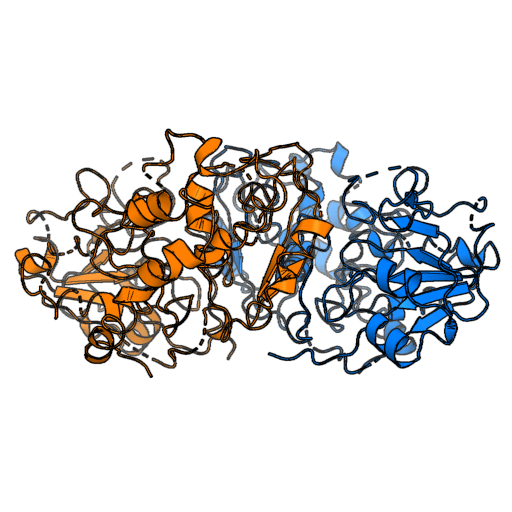97 1.00 12.23 369 PHE B N 1
ATOM 5929 C CA . PHE B 1 344 ? 1.434 62.660 22.415 1.00 11.46 369 PHE B CA 1
ATOM 5930 C C . PHE B 1 344 ? 0.779 61.647 23.356 1.00 16.22 369 PHE B C 1
ATOM 5931 O O . PHE B 1 344 ? -0.098 60.889 22.932 1.00 16.88 369 PHE B O 1
ATOM 5939 N N . ASP B 1 345 ? 1.117 61.709 24.644 1.00 13.47 370 ASP B N 1
ATOM 5940 C CA . ASP B 1 345 ? 0.392 60.919 25.628 1.00 13.64 370 ASP B CA 1
ATOM 5941 C C . ASP B 1 345 ? -0.753 61.741 26.203 1.00 18.28 370 ASP B C 1
ATOM 5942 O O . ASP B 1 345 ? -1.723 61.157 26.666 1.00 19.76 370 ASP B O 1
ATOM 5947 N N . HIS B 1 346 ? -0.639 63.096 26.221 1.00 13.38 371 HIS B N 1
ATOM 5948 C CA . HIS B 1 346 ? -1.628 63.908 26.943 1.00 13.37 371 HIS B CA 1
ATOM 5949 C C . HIS B 1 346 ? -2.256 65.061 26.166 1.00 15.96 371 HIS B C 1
ATOM 5950 O O . HIS B 1 346 ? -3.220 65.653 26.671 1.00 16.06 371 HIS B O 1
ATOM 5957 N N . ALA B 1 347 ? -1.756 65.389 24.959 1.00 11.78 372 ALA B N 1
ATOM 5958 C CA . ALA B 1 347 ? -2.395 66.443 24.169 1.00 12.71 372 ALA B CA 1
ATOM 5959 C C . ALA B 1 347 ? -3.702 65.928 23.589 1.00 15.94 372 ALA B C 1
ATOM 5960 O O . ALA B 1 347 ? -3.973 64.720 23.623 1.00 15.63 372 ALA B O 1
ATOM 5962 N N . ASP B 1 348 ? -4.524 66.848 23.084 1.00 12.95 373 ASP B N 1
ATOM 5963 C CA . ASP B 1 348 ? -5.825 66.520 22.514 1.00 13.44 373 ASP B CA 1
ATOM 5964 C C . ASP B 1 348 ? -5.641 65.672 21.253 1.00 16.60 373 ASP B C 1
ATOM 5965 O O . ASP B 1 348 ? -5.191 66.187 20.235 1.00 16.33 373 ASP B O 1
ATOM 5970 N N . LYS B 1 349 ? -6.035 64.385 21.315 1.00 14.20 374 LYS B N 1
ATOM 5971 C CA . LYS B 1 349 ? -5.910 63.427 20.202 1.00 14.51 374 LYS B CA 1
ATOM 5972 C C . LYS B 1 349 ? -6.639 63.898 18.947 1.00 16.76 374 LYS B C 1
ATOM 5973 O O . LYS B 1 349 ? -6.227 63.543 17.841 1.00 16.46 374 LYS B O 1
ATOM 5979 N N . GLU B 1 350 ? -7.689 64.733 19.114 1.00 14.00 375 GLU B N 1
ATOM 5980 C CA . GLU B 1 350 ? -8.458 65.269 17.985 1.00 14.59 375 GLU B CA 1
ATOM 5981 C C . GLU B 1 350 ? -7.649 66.274 17.150 1.00 17.40 375 GLU B C 1
ATOM 5982 O O . GLU B 1 350 ? -8.058 66.576 16.027 1.00 17.39 375 GLU B O 1
ATOM 5988 N N . ARG B 1 351 ? -6.497 66.747 17.675 1.00 12.33 376 ARG B N 1
ATOM 5989 C CA A ARG B 1 351 ? -5.640 67.712 16.988 0.60 11.90 376 ARG B CA 1
ATOM 5990 C CA B ARG B 1 351 ? -5.661 67.711 16.956 0.40 11.94 376 ARG B CA 1
ATOM 5991 C C . ARG B 1 351 ? -4.415 67.045 16.343 1.00 14.38 376 ARG B C 1
ATOM 5992 O O . ARG B 1 351 ? -3.666 67.706 15.630 1.00 12.47 376 ARG B O 1
ATOM 6007 N N . PHE B 1 352 ? -4.192 65.740 16.603 1.00 12.20 377 PHE B N 1
ATOM 6008 C CA . PHE B 1 352 ? -3.020 65.063 16.034 1.00 12.12 377 PHE B CA 1
ATOM 6009 C C . PHE B 1 352 ? -3.031 65.085 14.509 1.00 15.09 377 PHE B C 1
ATOM 6010 O O . PHE B 1 352 ? -1.965 65.230 13.908 1.00 13.77 377 PHE B O 1
ATOM 6018 N N . HIS B 1 353 ? -4.220 65.013 13.881 1.00 13.94 378 HIS B N 1
ATOM 6019 C CA . HIS B 1 353 ? -4.309 65.024 12.414 1.00 15.20 378 HIS B CA 1
ATOM 6020 C C . HIS B 1 353 ? -3.779 66.342 11.825 1.00 15.85 378 HIS B C 1
ATOM 6021 O O . HIS B 1 353 ? -3.158 66.303 10.759 1.00 15.75 378 HIS B O 1
ATOM 6041 N N . PHE B 1 355 ? -1.454 68.302 13.307 1.00 11.33 380 PHE B N 1
ATOM 6042 C CA . PHE B 1 355 ? -0.014 68.285 13.516 1.00 10.30 380 PHE B CA 1
ATOM 6043 C C . PHE B 1 355 ? 0.649 67.532 12.348 1.00 13.04 380 PHE B C 1
ATOM 6044 O O . PHE B 1 355 ? 1.624 68.017 11.745 1.00 11.65 380 PHE B O 1
ATOM 6052 N N . ASP B 1 356 ? 0.079 66.353 12.004 1.00 10.48 381 ASP B N 1
ATOM 6053 C CA . ASP B 1 356 ? 0.570 65.528 10.900 1.00 9.34 381 ASP B CA 1
ATOM 6054 C C . ASP B 1 356 ? 0.472 66.269 9.559 1.00 12.81 381 ASP B C 1
ATOM 6055 O O . ASP B 1 356 ? 1.386 66.220 8.736 1.00 12.86 381 ASP B O 1
ATOM 6060 N N . LEU B 1 357 ? -0.657 66.945 9.341 1.00 8.84 382 LEU B N 1
ATOM 6061 C CA . LEU B 1 357 ? -0.905 67.611 8.063 1.00 9.05 382 LEU B CA 1
ATOM 6062 C C . LEU B 1 357 ? 0.099 68.735 7.820 1.00 11.38 382 LEU B C 1
ATOM 6063 O O . LEU B 1 357 ? 0.694 68.792 6.742 1.00 10.58 382 LEU B O 1
ATOM 6068 N N . VAL B 1 358 ? 0.297 69.640 8.821 1.00 10.02 383 VAL B N 1
ATOM 6069 C CA . VAL B 1 358 ? 1.234 70.753 8.641 1.00 10.26 383 VAL B CA 1
ATOM 6070 C C . VAL B 1 358 ? 2.667 70.223 8.509 1.00 12.58 383 VAL B C 1
ATOM 6071 O O . VAL B 1 358 ? 3.486 70.842 7.831 1.00 10.07 383 VAL B O 1
ATOM 6075 N N . SER B 1 359 ? 2.969 69.068 9.162 1.00 10.65 384 SER B N 1
ATOM 6076 C CA . SER B 1 359 ? 4.284 68.412 9.060 1.00 10.53 384 SER B CA 1
ATOM 6077 C C . SER B 1 359 ? 4.462 67.711 7.690 1.00 12.64 384 SER B C 1
ATOM 6078 O O . SER B 1 359 ? 5.571 67.316 7.338 1.00 12.20 384 SER B O 1
ATOM 6081 N N . GLY B 1 360 ? 3.369 67.528 6.949 1.00 10.54 385 GLY B N 1
ATOM 6082 C CA . GLY B 1 360 ? 3.405 66.866 5.639 1.00 10.91 385 GLY B CA 1
ATOM 6083 C C . GLY B 1 360 ? 3.625 65.363 5.731 1.00 13.26 385 GLY B C 1
ATOM 6084 O O . GLY B 1 360 ? 3.875 64.713 4.713 1.00 11.34 385 GLY B O 1
ATOM 6085 N N . SER B 1 361 ? 3.487 64.782 6.962 1.00 11.64 386 SER B N 1
ATOM 6086 C CA . SER B 1 361 ? 3.758 63.365 7.223 1.00 11.49 386 SER B CA 1
ATOM 6087 C C . SER B 1 361 ? 3.373 62.984 8.622 1.00 14.01 386 SER B C 1
ATOM 6088 O O . SER B 1 361 ? 3.640 63.754 9.549 1.00 13.33 386 SER B O 1
ATOM 6091 N N . LYS B 1 362 ? 2.836 61.769 8.803 1.00 13.03 387 LYS B N 1
ATOM 6092 C CA . LYS B 1 362 ? 2.559 61.256 10.148 1.00 12.11 387 LYS B CA 1
ATOM 6093 C C . LYS B 1 362 ? 3.857 60.737 10.798 1.00 13.45 387 LYS B C 1
ATOM 6094 O O . LYS B 1 362 ? 3.831 60.412 11.980 1.00 14.19 387 LYS B O 1
ATOM 6100 N N . GLU B 1 363 ? 4.958 60.604 10.032 1.00 10.99 388 GLU B N 1
ATOM 6101 C CA . GLU B 1 363 ? 6.231 60.066 10.569 1.00 11.50 388 GLU B CA 1
ATOM 6102 C C . GLU B 1 363 ? 6.833 60.933 11.656 1.00 15.12 388 GLU B C 1
ATOM 6103 O O . GLU B 1 363 ? 7.562 60.416 12.505 1.00 14.24 388 GLU B O 1
ATOM 6109 N N . ILE B 1 364 ? 6.602 62.253 11.596 1.00 12.32 389 ILE B N 1
ATOM 6110 C CA . ILE B 1 364 ? 7.176 63.184 12.564 1.00 11.49 389 ILE B CA 1
ATOM 6111 C C . ILE B 1 364 ? 6.621 62.851 13.953 1.00 12.85 389 ILE B C 1
ATOM 6112 O O . ILE B 1 364 ? 7.392 62.583 14.878 1.00 12.30 389 ILE B O 1
ATOM 6117 N N . ARG B 1 365 ? 5.295 62.808 14.083 1.00 10.36 390 ARG B N 1
ATOM 6118 C CA . ARG B 1 365 ? 4.648 62.471 15.354 1.00 10.37 390 ARG B CA 1
ATOM 6119 C C . ARG B 1 365 ? 4.967 61.021 15.767 1.00 12.33 390 ARG B C 1
ATOM 6120 O O . ARG B 1 365 ? 5.346 60.773 16.916 1.00 11.35 390 ARG B O 1
ATOM 6128 N N . GLU B 1 366 ? 4.822 60.085 14.838 1.00 10.01 391 GLU B N 1
ATOM 6129 C CA . GLU B 1 366 ? 5.040 58.671 15.132 1.00 11.16 391 GLU B CA 1
ATOM 6130 C C . GLU B 1 366 ? 6.446 58.393 15.655 1.00 14.31 391 GLU B C 1
ATOM 6131 O O . GLU B 1 366 ? 6.586 57.671 16.643 1.00 14.90 391 GLU B O 1
ATOM 6137 N N . ARG B 1 367 ? 7.473 58.989 15.028 1.00 10.46 392 ARG B N 1
ATOM 6138 C CA . ARG B 1 367 ? 8.851 58.748 15.461 1.00 9.95 392 ARG B CA 1
ATOM 6139 C C . ARG B 1 367 ? 9.176 59.534 16.717 1.00 13.16 392 ARG B C 1
ATOM 6140 O O . ARG B 1 367 ? 9.863 59.019 17.608 1.00 12.41 392 ARG B O 1
ATOM 6148 N N . PHE B 1 368 ? 8.648 60.766 16.830 1.00 9.22 393 PHE B N 1
ATOM 6149 C CA . PHE B 1 368 ? 8.908 61.506 18.058 1.00 8.73 393 PHE B CA 1
ATOM 6150 C C . PHE B 1 368 ? 8.270 60.850 19.292 1.00 11.78 393 PHE B C 1
ATOM 6151 O O . PHE B 1 368 ? 8.850 60.938 20.370 1.00 12.25 393 PHE B O 1
ATOM 6159 N N . SER B 1 369 ? 7.085 60.228 19.133 1.00 8.87 394 SER B N 1
ATOM 6160 C CA A SER B 1 369 ? 6.335 59.593 20.224 0.65 8.98 394 SER B CA 1
ATOM 6161 C CA B SER B 1 369 ? 6.358 59.626 20.255 0.35 9.38 394 SER B CA 1
ATOM 6162 C C . SER B 1 369 ? 7.062 58.396 20.833 1.00 13.73 394 SER B C 1
ATOM 6163 O O . SER B 1 369 ? 6.760 58.005 21.953 1.00 12.41 394 SER B O 1
ATOM 6168 N N . GLN B 1 370 ? 7.985 57.775 20.076 1.00 11.17 395 GLN B N 1
ATOM 6169 C CA . GLN B 1 370 ? 8.663 56.555 20.544 1.00 10.45 395 GLN B CA 1
ATOM 6170 C C . GLN B 1 370 ? 9.542 56.765 21.777 1.00 14.90 395 GLN B C 1
ATOM 6171 O O . GLN B 1 370 ? 9.497 55.927 22.672 1.00 16.70 395 GLN B O 1
ATOM 6177 N N . ARG B 1 371 ? 10.341 57.848 21.842 1.00 9.88 396 ARG B N 1
ATOM 6178 C CA . ARG B 1 371 ? 11.208 58.131 22.999 1.00 9.31 396 ARG B CA 1
ATOM 6179 C C . ARG B 1 371 ? 11.172 59.610 23.393 1.00 12.62 396 ARG B C 1
ATOM 6180 O O . ARG B 1 371 ? 11.853 60.003 24.335 1.00 12.62 396 ARG B O 1
ATOM 6188 N N . ASN B 1 372 ? 10.403 60.440 22.660 1.00 10.53 397 ASN B N 1
ATOM 6189 C CA . ASN B 1 372 ? 10.319 61.887 22.865 1.00 10.11 397 ASN B CA 1
ATOM 6190 C C . ASN B 1 372 ? 11.717 62.509 22.668 1.00 11.61 397 ASN B C 1
ATOM 6191 O O . ASN B 1 372 ? 12.147 63.360 23.449 1.00 11.55 397 ASN B O 1
ATOM 6196 N N . ARG B 1 373 ? 12.441 62.033 21.633 1.00 8.65 398 ARG B N 1
ATOM 6197 C CA . ARG B 1 373 ? 13.782 62.520 21.331 1.00 10.03 398 ARG B CA 1
ATOM 6198 C C . ARG B 1 373 ? 13.853 63.047 19.914 1.00 12.62 398 ARG B C 1
ATOM 6199 O O . ARG B 1 373 ? 13.464 62.350 18.972 1.00 11.43 398 ARG B O 1
ATOM 6207 N N . TRP B 1 374 ? 14.380 64.266 19.757 1.00 11.02 399 TRP B N 1
ATOM 6208 C CA . TRP B 1 374 ? 14.507 64.874 18.428 1.00 12.01 399 TRP B CA 1
ATOM 6209 C C . TRP B 1 374 ? 15.401 64.041 17.508 1.00 13.14 399 TRP B C 1
ATOM 6210 O O . TRP B 1 374 ? 15.119 63.996 16.314 1.00 12.41 399 TRP B O 1
ATOM 6221 N N . GLU B 1 375 ? 16.456 63.380 18.044 1.00 9.72 400 GLU B N 1
ATOM 6222 C CA . GLU B 1 375 ? 17.360 62.591 17.185 1.00 9.69 400 GLU B CA 1
ATOM 6223 C C . GLU B 1 375 ? 16.624 61.484 16.417 1.00 12.85 400 GLU B C 1
ATOM 6224 O O . GLU B 1 375 ? 17.106 61.048 15.368 1.00 11.92 400 GLU B O 1
ATOM 6230 N N . ASP B 1 376 ? 15.460 61.049 16.912 1.00 9.99 401 ASP B N 1
ATOM 6231 C CA . ASP B 1 376 ? 14.673 60.006 16.245 1.00 9.11 401 ASP B CA 1
ATOM 6232 C C . ASP B 1 376 ? 13.878 60.555 15.056 1.00 13.08 401 ASP B C 1
ATOM 6233 O O . ASP B 1 376 ? 13.304 59.778 14.296 1.00 11.80 401 ASP B O 1
ATOM 6238 N N . VAL B 1 377 ? 13.868 61.890 14.880 1.00 11.74 402 VAL B N 1
ATOM 6239 C CA . VAL B 1 377 ? 13.103 62.558 13.811 1.00 11.98 402 VAL B CA 1
ATOM 6240 C C . VAL B 1 377 ? 14.023 63.394 12.916 1.00 13.70 402 VAL B C 1
ATOM 6241 O O . VAL B 1 377 ? 13.689 63.617 11.753 1.00 14.85 402 VAL B O 1
ATOM 6245 N N . ARG B 1 378 ? 15.148 63.882 13.469 1.00 10.30 403 ARG B N 1
ATOM 6246 C CA . ARG B 1 378 ? 16.059 64.807 12.784 1.00 10.24 403 ARG B CA 1
ATOM 6247 C C . ARG B 1 378 ? 16.427 64.360 11.375 1.00 14.03 403 ARG B C 1
ATOM 6248 O O . ARG B 1 378 ? 16.323 65.165 10.445 1.00 13.75 403 ARG B O 1
ATOM 6256 N N . ASP B 1 379 ? 16.851 63.095 11.201 1.00 11.55 404 ASP B N 1
ATOM 6257 C CA . ASP B 1 379 ? 17.201 62.644 9.858 1.00 11.87 404 ASP B CA 1
ATOM 6258 C C . ASP B 1 379 ? 16.027 62.780 8.896 1.00 14.85 404 ASP B C 1
ATOM 6259 O O . ASP B 1 379 ? 16.219 63.225 7.768 1.00 14.94 404 ASP B O 1
ATOM 6264 N N . TYR B 1 380 ? 14.805 62.435 9.348 1.00 12.25 405 TYR B N 1
ATOM 6265 C CA . TYR B 1 380 ? 13.618 62.521 8.500 1.00 12.08 405 TYR B CA 1
ATOM 6266 C C . TYR B 1 380 ? 13.325 63.967 8.106 1.00 14.54 405 TYR B C 1
ATOM 6267 O O . TYR B 1 380 ? 12.943 64.240 6.976 1.00 14.20 405 TYR B O 1
ATOM 6276 N N . TRP B 1 381 ? 13.495 64.884 9.060 1.00 11.36 406 TRP B N 1
ATOM 6277 C CA . TRP B 1 381 ? 13.212 66.303 8.891 1.00 11.36 406 TRP B CA 1
ATOM 6278 C C . TRP B 1 381 ? 14.185 66.938 7.917 1.00 13.60 406 TRP B C 1
ATOM 6279 O O . TRP B 1 381 ? 13.803 67.875 7.221 1.00 14.13 406 TRP B O 1
ATOM 6290 N N . TYR B 1 382 ? 15.429 66.452 7.846 1.00 11.90 407 TYR B N 1
ATOM 6291 C CA . TYR B 1 382 ? 16.421 67.079 6.970 1.00 12.57 407 TYR B CA 1
ATOM 6292 C C . TYR B 1 382 ? 16.756 66.264 5.709 1.00 16.50 407 TYR B C 1
ATOM 6293 O O . TYR B 1 382 ? 17.578 66.729 4.910 1.00 15.63 407 TYR B O 1
ATOM 6302 N N . LYS B 1 383 ? 16.091 65.111 5.495 1.00 16.13 408 LYS B N 1
ATOM 6303 C CA . LYS B 1 383 ? 16.371 64.187 4.377 1.00 15.74 408 LYS B CA 1
ATOM 6304 C C . LYS B 1 383 ? 16.201 64.799 2.965 1.00 20.65 408 LYS B C 1
ATOM 6305 O O . LYS B 1 383 ? 16.913 64.386 2.040 1.00 20.27 408 LYS B O 1
ATOM 6311 N N . ASP B 1 384 ? 15.237 65.710 2.788 1.00 16.52 409 ASP B N 1
ATOM 6312 C CA . ASP B 1 384 ? 14.913 66.269 1.471 1.00 15.42 409 ASP B CA 1
ATOM 6313 C C . ASP B 1 384 ? 15.568 67.617 1.180 1.00 17.60 409 ASP B C 1
ATOM 6314 O O . ASP B 1 384 ? 15.474 68.092 0.053 1.00 17.90 409 ASP B O 1
ATOM 6319 N N . VAL B 1 385 ? 16.212 68.237 2.178 1.00 14.30 410 VAL B N 1
ATOM 6320 C CA . VAL B 1 385 ? 16.821 69.572 2.085 1.00 13.63 410 VAL B CA 1
ATOM 6321 C C . VAL B 1 385 ? 17.848 69.684 0.941 1.00 17.55 410 VAL B C 1
ATOM 6322 O O . VAL B 1 385 ? 17.769 70.624 0.142 1.00 15.83 410 VAL B O 1
ATOM 6326 N N . ASP B 1 386 ? 18.835 68.778 0.905 1.00 14.46 411 ASP B N 1
ATOM 6327 C CA . ASP B 1 386 ? 19.897 68.846 -0.117 1.00 15.24 411 ASP B CA 1
ATOM 6328 C C . ASP B 1 386 ? 19.356 68.758 -1.540 1.00 15.88 411 ASP B C 1
ATOM 6329 O O . ASP B 1 386 ? 19.729 69.602 -2.360 1.00 14.16 411 ASP B O 1
ATOM 6334 N N . ASP B 1 387 ? 18.457 67.776 -1.821 1.00 14.11 412 ASP B N 1
ATOM 6335 C CA . ASP B 1 387 ? 17.819 67.582 -3.120 1.00 13.78 412 ASP B CA 1
ATOM 6336 C C . ASP B 1 387 ? 16.982 68.823 -3.458 1.00 16.18 412 ASP B C 1
ATOM 6337 O O . ASP B 1 387 ? 17.030 69.313 -4.597 1.00 13.85 412 ASP B O 1
ATOM 6342 N N . PHE B 1 388 ? 16.253 69.358 -2.443 1.00 11.65 413 PHE B N 1
ATOM 6343 C CA . PHE B 1 388 ? 15.420 70.543 -2.716 1.00 10.92 413 PHE B CA 1
ATOM 6344 C C . PHE B 1 388 ? 16.267 71.786 -3.035 1.00 12.27 413 PHE B C 1
ATOM 6345 O O . PHE B 1 388 ? 15.886 72.534 -3.951 1.00 13.78 413 PHE B O 1
ATOM 6353 N N . ARG B 1 389 ? 17.385 72.023 -2.309 1.00 10.55 414 ARG B N 1
ATOM 6354 C CA A ARG B 1 389 ? 18.241 73.167 -2.592 0.50 10.69 414 ARG B CA 1
ATOM 6355 C CA B ARG B 1 389 ? 18.265 73.150 -2.574 0.50 11.14 414 ARG B CA 1
ATOM 6356 C C . ARG B 1 389 ? 18.797 73.042 -4.004 1.00 14.57 414 ARG B C 1
ATOM 6357 O O . ARG B 1 389 ? 18.808 74.042 -4.733 1.00 13.18 414 ARG B O 1
ATOM 6372 N N . ARG B 1 390 ? 19.241 71.811 -4.408 1.00 10.40 415 ARG B N 1
ATOM 6373 C CA . ARG B 1 390 ? 19.762 71.601 -5.767 1.00 10.20 415 ARG B CA 1
ATOM 6374 C C . ARG B 1 390 ? 18.677 71.879 -6.814 1.00 13.03 415 ARG B C 1
ATOM 6375 O O . ARG B 1 390 ? 18.950 72.562 -7.808 1.00 13.18 415 ARG B O 1
ATOM 6383 N N . LEU B 1 391 ? 17.457 71.383 -6.599 1.00 9.73 416 LEU B N 1
ATOM 6384 C CA . LEU B 1 391 ? 16.343 71.625 -7.515 1.00 11.39 416 LEU B CA 1
ATOM 6385 C C . LEU B 1 391 ? 16.052 73.146 -7.624 1.00 16.15 416 LEU B C 1
ATOM 6386 O O . LEU B 1 391 ? 15.825 73.657 -8.728 1.00 15.95 416 LEU B O 1
ATOM 6391 N N . SER B 1 392 ? 16.130 73.865 -6.478 1.00 13.03 417 SER B N 1
ATOM 6392 C CA . SER B 1 392 ? 15.844 75.308 -6.410 1.00 12.16 417 SER B CA 1
ATOM 6393 C C . SER B 1 392 ? 16.811 76.160 -7.200 1.00 16.84 417 SER B C 1
ATOM 6394 O O . SER B 1 392 ? 16.413 77.218 -7.676 1.00 16.77 417 SER B O 1
ATOM 6397 N N . GLN B 1 393 ? 18.071 75.719 -7.334 1.00 14.16 418 GLN B N 1
ATOM 6398 C CA . GLN B 1 393 ? 19.123 76.453 -8.051 1.00 14.85 418 GLN B CA 1
ATOM 6399 C C . GLN B 1 393 ? 18.699 76.835 -9.458 1.00 18.56 418 GLN B C 1
ATOM 6400 O O . GLN B 1 393 ? 19.055 77.914 -9.908 1.00 21.54 418 GLN B O 1
ATOM 6406 N N . LYS B 1 394 ? 17.925 75.978 -10.134 1.00 16.21 419 LYS B N 1
ATOM 6407 C CA . LYS B 1 394 ? 17.405 76.203 -11.496 1.00 17.23 419 LYS B CA 1
ATOM 6408 C C . LYS B 1 394 ? 16.425 77.378 -11.546 1.00 19.44 419 LYS B C 1
ATOM 6409 O O . LYS B 1 394 ? 16.217 77.949 -12.623 1.00 21.01 419 LYS B O 1
ATOM 6415 N N . TYR B 1 395 ? 15.806 77.722 -10.400 1.00 12.55 420 TYR B N 1
ATOM 6416 C CA . TYR B 1 395 ? 14.731 78.714 -10.364 1.00 10.67 420 TYR B CA 1
ATOM 6417 C C . TYR B 1 395 ? 15.071 79.990 -9.600 1.00 14.52 420 TYR B C 1
ATOM 6418 O O . TYR B 1 395 ? 14.331 80.965 -9.740 1.00 14.79 420 TYR B O 1
ATOM 6427 N N . TYR B 1 396 ? 16.163 80.013 -8.814 1.00 11.10 421 TYR B N 1
ATOM 6428 C CA . TYR B 1 396 ? 16.517 81.225 -8.071 1.00 10.55 421 TYR B CA 1
ATOM 6429 C C . TYR B 1 396 ? 16.670 82.425 -8.992 1.00 12.13 421 TYR B C 1
ATOM 6430 O O . TYR B 1 396 ? 17.302 82.327 -10.043 1.00 13.08 421 TYR B O 1
ATOM 6439 N N . LEU B 1 397 ? 16.104 83.564 -8.576 1.00 8.91 422 LEU B N 1
ATOM 6440 C CA . LEU B 1 397 ? 16.214 84.821 -9.322 1.00 9.07 422 LEU B CA 1
ATOM 6441 C C . LEU B 1 397 ? 17.227 85.754 -8.680 1.00 12.42 422 LEU B C 1
ATOM 6442 O O . LEU B 1 397 ? 17.605 86.746 -9.291 1.00 12.57 422 LEU B O 1
ATOM 6447 N N . TYR B 1 398 ? 17.589 85.492 -7.420 1.00 10.99 423 TYR B N 1
ATOM 6448 C CA . TYR B 1 398 ? 18.410 86.378 -6.604 1.00 10.16 423 TYR B CA 1
ATOM 6449 C C . TYR B 1 398 ? 19.566 85.649 -5.986 1.00 14.42 423 TYR B C 1
ATOM 6450 O O . TYR B 1 398 ? 19.413 84.507 -5.545 1.00 11.60 423 TYR B O 1
ATOM 6459 N N . LYS B 1 399 ? 20.709 86.344 -5.888 1.00 14.53 424 LYS B N 1
ATOM 6460 C CA . LYS B 1 399 ? 21.896 85.798 -5.203 1.00 17.98 424 LYS B CA 1
ATOM 6461 C C . LYS B 1 399 ? 21.858 86.179 -3.699 1.00 20.64 424 LYS B C 1
ATOM 6462 O O . LYS B 1 399 ? 20.966 86.946 -3.285 1.00 19.36 424 LYS B O 1
#

Solvent-accessible surface area: 29092 Å² total

B-factor: mean 19.53, std 11.86, range [5.72, 125.23]

Secondary structure (DSSP, 8-state):
----S--HHHHHHHTTTGGGTTSEEEEEE-TT-B-TT--BHHHHHHH-TT-EEEEEEE-TT-SSS----B-TTT--BEEE-SGGGSSPP---TT-SEEEEE----SBTTSTTTT-----HHHHTT-EEEEE----TT-SS--BSPPPPGGG-BTTB-SSS-SB----HHHHH---TT---S--EEEEE--------HHHHTPPPP-SSTT--SHHHHHHHHHHHHHHTT----SBTBSSTT--EETT--HHHHHHHHHTT--TTEEEE--B--SSSTTTTS-BEE-EEEES-TTT---TTHHHH--HHHHH-GGG-HHHHS-GGG---HHHHTSTHHHHHHHHHS-GGGTHHHHHTTHHHHHHHHHTT----/----S--HHHHHHHTTTGGGTTSEEEEEE-TT-B-TT--BHHHHHHH-TT-EEEEEEE-TT-TTS----B-TTT--BEEE-SGGGSS-----TT-SEEEEE----SBTT-TTTT-----HHHHTT-EEEEE----TT-SS--BSPPPPGGG-BTTB-SS--SB----HHHHH---TT---S--EEEEE--------HHHH-PPPP-SSTT--STTHHHHHHHHHHHHTT----SBTBSSTT--EETT--HHHHHHHHHTT--TTEEEE--B--SSSTTTTS-BEE-EEEES-TTT---TTHHHH--HHHHH-GGG-HHHHS-GGG---HHHHTSTHHHHHHHHHS-THHHHHHHHTTHHHHHHHHHTT----

CATH classification: 3.40.50.12170 (+1 more: 3.90.1150.140)

Radius of gyration: 27.44 Å; Cα contacts (8 Å, |Δi|>4): 1674; chains: 2; bounding box: 56×69×82 Å

InterPro domains:
  IPR008302 Peptidoglycan beta-N-acetylmuramidase NamZ [PIRSF016719] (28-423)
  IPR008302 Peptidoglycan beta-N-acetylmuramidase NamZ [PTHR42915] (17-423)
  IPR048502 Peptidoglycan beta-N-acetylmuramidase NamZ, N-terminal [PF07075] (58-261)
  IPR048503 Peptidoglycan beta-N-acetylmuramidase NamZ, C-terminal [PF20732] (266-423)